Protein AF-A0A4R7UUH7-F1 (afdb_monomer_lite)

Radius of gyration: 29.9 Å; chains: 1; bounding box: 58×95×92 Å

pLDDT: mean 71.91, std 25.38, range [20.73, 97.25]

InterPro domains:
  IPR025447 Protein of unknown function DUF4192 [PF13830] (17-320)

Sequence (497 aa):
MTTSSSHTHIRLRDLSELVAGIPYVIGFPPTNSLVLFTFRRCPELRLSTTIRVDLPRPEHIPLVVTELTAAVVRNDAVAVVAVVVGDDGPEHGLLVDVLRKMLADKDILLSHSSWVSKIAHGEVWWCYDDPLCTGTVPDPQSSALAAARAVAGDTTYTSREAMAANLAADSKEVLERRRKLLSAYRIAWPDGDIDTDLRADLALVGHTLERARSSYDPPILTDLQLVRLARALSRTPVRDECLAVVVSDESEAAERLWTVLVRGLPAPERAEPAFLLAMSAYLRGEGVVAGLALKIVMEANPLHDLAVLLDRALQMGISPDEVRSLLVMSILRNDEAQTDSAEEEDDDPPWDTTPEPDPTTAPAQEAPQDEPVDCCPESGCDDAGSCDATLMFLMPPEPTARSEVPVFSALALVGSSGPGVVAVDDGLGFGPWYPGLVAMADPGRVPVTEPPRIAPGPLGRRDAAALGISGGAPVQRTTMDALAGYLPPPIERREPG

Structure (mmCIF, N/CA/C/O backbone):
data_AF-A0A4R7UUH7-F1
#
_entry.id   AF-A0A4R7UUH7-F1
#
loop_
_atom_site.group_PDB
_atom_site.id
_atom_site.type_symbol
_atom_site.label_atom_id
_atom_site.label_alt_id
_atom_site.label_comp_id
_atom_site.label_asym_id
_atom_site.label_entity_id
_atom_site.label_seq_id
_atom_site.pdbx_PDB_ins_code
_atom_site.Cartn_x
_atom_site.Cartn_y
_atom_site.Cartn_z
_atom_site.occupancy
_atom_site.B_iso_or_equiv
_atom_site.auth_seq_id
_atom_site.auth_comp_id
_atom_site.auth_asym_id
_atom_site.auth_atom_id
_atom_site.pdbx_PDB_model_num
ATOM 1 N N . MET A 1 1 ? 26.316 -20.725 6.576 1.00 27.72 1 MET A N 1
ATOM 2 C CA . MET A 1 1 ? 25.643 -19.930 7.624 1.00 27.72 1 MET A CA 1
ATOM 3 C C . MET A 1 1 ? 24.205 -19.755 7.180 1.00 27.72 1 MET A C 1
ATOM 5 O O . MET A 1 1 ? 23.967 -19.069 6.203 1.00 27.72 1 MET A O 1
ATOM 9 N N . THR A 1 2 ? 23.275 -20.469 7.805 1.00 23.52 2 THR A N 1
ATOM 10 C CA . THR A 1 2 ? 21.831 -20.348 7.567 1.00 23.52 2 THR A CA 1
ATOM 11 C C . THR A 1 2 ? 21.330 -19.096 8.277 1.00 23.52 2 THR A C 1
ATOM 13 O O . THR A 1 2 ? 21.216 -19.088 9.502 1.00 23.52 2 THR A O 1
ATOM 16 N N . THR A 1 3 ? 21.073 -18.017 7.542 1.00 29.19 3 THR A N 1
ATOM 17 C CA . THR A 1 3 ? 20.374 -16.843 8.073 1.00 29.19 3 THR A CA 1
ATOM 18 C C . THR A 1 3 ? 18.900 -17.203 8.227 1.00 29.19 3 THR A C 1
ATOM 20 O O . THR A 1 3 ? 18.110 -17.114 7.293 1.00 29.19 3 THR A O 1
ATOM 23 N N . SER A 1 4 ? 18.544 -17.694 9.414 1.00 28.12 4 SER A N 1
ATOM 24 C CA . SER A 1 4 ? 17.155 -17.720 9.863 1.00 28.12 4 SER A CA 1
ATOM 25 C C . SER A 1 4 ? 16.664 -16.274 9.898 1.00 28.12 4 SER A C 1
ATOM 27 O O . SER A 1 4 ? 17.229 -15.462 10.631 1.00 28.12 4 SER A O 1
ATOM 29 N N . SER A 1 5 ? 15.682 -15.934 9.066 1.00 33.34 5 SER A N 1
ATOM 30 C CA . SER A 1 5 ? 15.052 -14.616 9.040 1.00 33.34 5 SER A CA 1
ATOM 31 C C . SER A 1 5 ? 14.479 -14.327 10.429 1.00 33.34 5 SER A C 1
ATOM 33 O O . SER A 1 5 ? 13.485 -14.929 10.845 1.00 33.34 5 SER A O 1
ATOM 35 N N . SER A 1 6 ? 15.143 -13.461 11.194 1.00 34.56 6 SER A N 1
ATOM 36 C CA . SER A 1 6 ? 14.726 -13.093 12.543 1.00 34.56 6 SER A CA 1
ATOM 37 C C . SER A 1 6 ? 13.441 -12.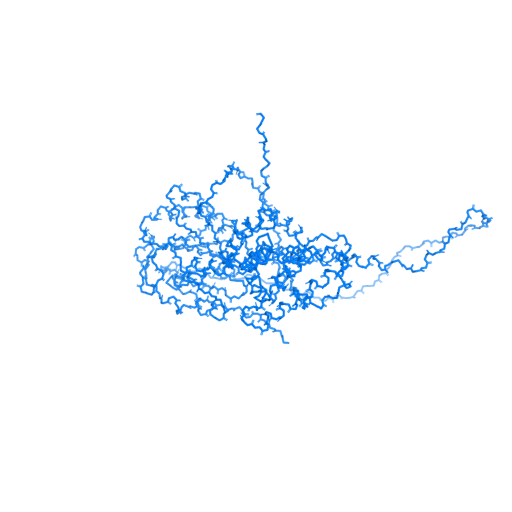275 12.457 1.00 34.56 6 SER A C 1
ATOM 39 O O . SER A 1 6 ? 13.472 -11.092 12.125 1.00 34.56 6 SER A O 1
ATOM 41 N N . HIS A 1 7 ? 12.305 -12.911 12.729 1.00 50.28 7 HIS A N 1
ATOM 42 C CA . HIS A 1 7 ? 11.026 -12.223 12.832 1.00 50.28 7 HIS A CA 1
ATOM 43 C C . HIS A 1 7 ? 11.020 -11.409 14.128 1.00 50.28 7 HIS A C 1
ATOM 45 O O . HIS A 1 7 ? 11.168 -11.970 15.218 1.00 50.28 7 HIS A O 1
ATOM 51 N N . THR A 1 8 ? 10.866 -10.087 14.030 1.00 60.34 8 THR A N 1
ATOM 52 C CA . THR A 1 8 ? 10.740 -9.244 15.220 1.00 60.34 8 THR A CA 1
ATOM 53 C C . THR A 1 8 ? 9.315 -9.368 15.741 1.00 60.34 8 THR A C 1
ATOM 55 O O . THR A 1 8 ? 8.358 -8.965 15.080 1.00 60.34 8 THR A O 1
ATOM 58 N N . HIS A 1 9 ? 9.167 -9.951 16.928 1.00 66.00 9 HIS A N 1
ATOM 59 C CA . HIS A 1 9 ? 7.891 -10.026 17.630 1.00 66.00 9 HIS A CA 1
ATOM 60 C C . HIS A 1 9 ? 7.706 -8.778 18.492 1.00 66.00 9 HIS A C 1
ATOM 62 O O . HIS A 1 9 ? 8.418 -8.581 19.477 1.00 66.00 9 HIS A O 1
ATOM 68 N N . ILE A 1 10 ? 6.727 -7.950 18.142 1.00 72.25 10 ILE A N 1
ATOM 69 C CA . ILE A 1 10 ? 6.340 -6.772 18.914 1.00 72.25 10 ILE A CA 1
ATOM 70 C C . ILE A 1 10 ? 5.110 -7.129 19.730 1.00 72.25 10 ILE A C 1
ATOM 72 O O . ILE A 1 10 ? 4.094 -7.543 19.182 1.00 72.25 10 ILE A O 1
ATOM 76 N N . ARG A 1 11 ? 5.180 -6.958 21.047 1.00 73.25 11 ARG A N 1
ATOM 77 C CA . ARG A 1 11 ? 4.027 -7.151 21.925 1.00 73.25 11 ARG A CA 1
ATOM 78 C C . ARG A 1 11 ? 3.414 -5.797 22.253 1.00 73.25 11 ARG A C 1
ATOM 80 O O . ARG A 1 11 ? 4.068 -4.998 22.916 1.00 73.25 11 ARG A O 1
ATOM 87 N N . LEU A 1 12 ? 2.177 -5.585 21.816 1.00 73.50 12 LEU A N 1
ATOM 88 C CA . LEU A 1 12 ? 1.355 -4.438 22.194 1.00 73.50 12 LEU A CA 1
ATOM 89 C C . LEU A 1 12 ? 0.563 -4.809 23.450 1.00 73.50 12 LEU A C 1
ATOM 91 O O . LEU A 1 12 ? -0.085 -5.862 23.500 1.00 73.50 12 LEU A O 1
ATOM 95 N N . ARG A 1 13 ? 0.695 -3.993 24.494 1.00 75.81 13 ARG A N 1
ATOM 96 C CA . ARG A 1 13 ? 0.202 -4.296 25.845 1.00 75.81 13 ARG A CA 1
ATOM 97 C C . ARG A 1 13 ? -1.212 -3.799 26.090 1.00 75.81 13 ARG A C 1
ATOM 99 O O . ARG A 1 13 ? -1.934 -4.425 26.861 1.00 75.81 13 ARG A O 1
ATOM 106 N N . ASP A 1 14 ? -1.583 -2.697 25.453 1.00 85.44 14 ASP A N 1
ATOM 107 C CA . ASP A 1 14 ? -2.874 -2.047 25.627 1.00 85.44 14 ASP A CA 1
ATOM 108 C C . ASP A 1 14 ? -3.305 -1.276 24.368 1.00 85.44 14 ASP A C 1
ATOM 110 O O . ASP A 1 14 ? -2.578 -1.174 23.372 1.00 85.44 14 ASP A O 1
ATOM 114 N N . LEU A 1 15 ? -4.529 -0.745 24.413 1.00 90.44 15 LEU A N 1
ATOM 115 C CA . LEU A 1 15 ? -5.108 0.030 23.320 1.00 90.44 15 LEU A CA 1
ATOM 116 C C . LEU A 1 15 ? -4.352 1.345 23.077 1.00 90.44 15 LEU A C 1
ATOM 118 O O . LEU A 1 15 ? -4.292 1.802 21.941 1.00 90.44 15 LEU A O 1
ATOM 122 N N . SER A 1 16 ? -3.727 1.926 24.101 1.00 93.88 16 SER A N 1
ATOM 123 C CA . SER A 1 16 ? -2.950 3.159 23.980 1.00 93.88 16 SER A CA 1
ATOM 124 C C . SER A 1 16 ? -1.694 2.950 23.126 1.00 93.88 16 SER A C 1
ATOM 126 O O . SER A 1 16 ? -1.415 3.752 22.233 1.00 93.88 16 SER A O 1
ATOM 128 N N . GLU A 1 17 ? -0.965 1.851 23.348 1.00 91.50 17 GLU A N 1
ATOM 129 C CA . GLU A 1 17 ? 0.170 1.441 22.512 1.00 91.50 17 GLU A CA 1
ATOM 130 C C . GLU A 1 17 ? -0.272 1.118 21.076 1.00 91.50 17 GLU A C 1
ATOM 132 O O . GLU A 1 17 ? 0.416 1.496 20.125 1.00 91.50 17 GLU A O 1
ATOM 137 N N . LEU A 1 18 ? -1.431 0.467 20.90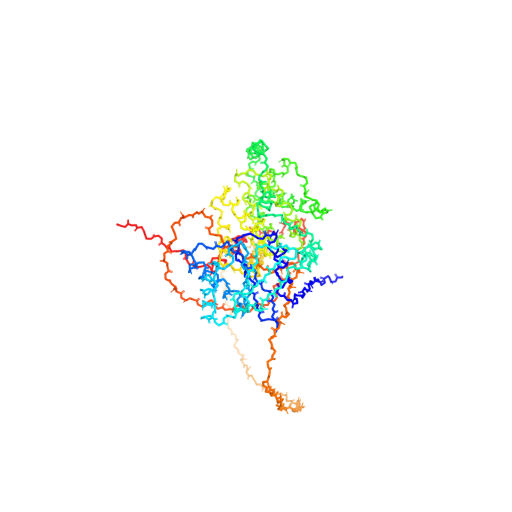3 1.00 91.12 18 LEU A N 1
ATOM 138 C CA . LEU A 1 18 ? -1.988 0.170 19.579 1.00 91.12 18 LEU A CA 1
ATOM 139 C C . LEU A 1 18 ? -2.339 1.455 18.810 1.00 91.12 18 LEU A C 1
ATOM 141 O O . LEU A 1 18 ? -1.950 1.594 17.651 1.00 91.12 18 LEU A O 1
ATOM 145 N N . VAL A 1 19 ? -3.010 2.416 19.457 1.00 94.31 19 VAL A N 1
ATOM 146 C CA . VAL A 1 19 ? -3.364 3.718 18.867 1.00 94.31 19 VAL A CA 1
ATOM 147 C C . VAL A 1 19 ? -2.107 4.513 18.501 1.00 94.31 19 VAL A C 1
ATOM 149 O O . VAL A 1 19 ? -2.001 5.002 17.378 1.00 94.31 19 VAL A O 1
ATOM 152 N N . ALA A 1 20 ? -1.116 4.594 19.396 1.00 94.81 20 ALA A N 1
ATOM 153 C CA . ALA A 1 20 ? 0.159 5.266 19.118 1.00 94.81 20 ALA A CA 1
ATOM 154 C C . ALA A 1 20 ? 0.949 4.610 17.971 1.00 94.81 20 ALA A C 1
ATOM 156 O O . ALA A 1 20 ? 1.721 5.281 17.284 1.00 94.81 20 ALA A O 1
ATOM 157 N N . GLY A 1 21 ? 0.751 3.308 17.753 1.00 91.69 21 GLY A N 1
ATOM 158 C CA . GLY A 1 21 ? 1.383 2.539 16.688 1.00 91.69 21 GLY A CA 1
ATOM 159 C C . GLY A 1 21 ? 0.775 2.734 15.297 1.00 91.69 21 GLY A C 1
ATOM 160 O O . GLY A 1 21 ? 1.465 2.469 14.313 1.00 91.69 21 GLY A O 1
ATOM 161 N N . ILE A 1 22 ? -0.471 3.218 15.184 1.00 92.50 22 ILE A N 1
ATOM 162 C CA . ILE A 1 22 ? -1.195 3.341 13.903 1.00 92.50 22 ILE A CA 1
ATOM 163 C C . ILE A 1 22 ? -0.359 4.013 12.798 1.00 92.50 22 ILE A C 1
ATOM 165 O O . ILE A 1 22 ? -0.280 3.425 11.715 1.00 92.50 22 ILE A O 1
ATOM 169 N N . PRO A 1 23 ? 0.307 5.173 13.016 1.00 91.88 23 PRO A N 1
ATOM 170 C CA . PRO A 1 23 ? 1.065 5.839 11.957 1.00 91.88 23 PRO A CA 1
ATOM 171 C C . PRO A 1 23 ? 2.175 4.964 11.375 1.00 91.88 23 PRO A C 1
ATOM 173 O O . PRO A 1 23 ? 2.479 5.044 10.190 1.00 91.88 23 PRO A O 1
ATOM 176 N N . TYR A 1 24 ? 2.742 4.085 12.198 1.00 88.06 24 TYR A N 1
ATOM 177 C CA . TYR A 1 24 ? 3.822 3.179 11.828 1.00 88.06 24 TYR A CA 1
ATOM 178 C C . TYR A 1 24 ? 3.319 1.858 11.258 1.00 88.06 24 TYR A C 1
ATOM 180 O O . TYR A 1 24 ? 4.099 1.137 10.652 1.00 88.06 24 TYR A O 1
ATOM 188 N N . VAL A 1 25 ? 2.032 1.546 11.378 1.00 84.56 25 VAL A N 1
ATOM 189 C CA . VAL A 1 25 ? 1.430 0.451 10.612 1.00 84.56 25 VAL A CA 1
ATOM 190 C C . VAL A 1 25 ? 1.070 0.949 9.216 1.00 84.56 25 VAL A C 1
ATOM 192 O O . VAL A 1 25 ? 1.502 0.371 8.226 1.00 84.56 25 VAL A O 1
ATOM 195 N N . ILE A 1 26 ? 0.368 2.081 9.113 1.00 84.94 26 ILE A N 1
ATOM 196 C CA . ILE A 1 26 ? -0.145 2.570 7.822 1.00 84.94 26 ILE A CA 1
ATOM 197 C C . ILE A 1 26 ? 0.864 3.405 7.015 1.00 84.94 26 ILE A C 1
ATOM 199 O O . ILE A 1 26 ? 0.705 3.562 5.809 1.00 84.94 26 ILE A O 1
ATOM 203 N N . GLY A 1 27 ? 1.908 3.935 7.660 1.00 85.56 27 GLY A N 1
ATOM 204 C CA . GLY A 1 27 ? 2.980 4.720 7.032 1.00 85.56 27 GLY A CA 1
ATOM 205 C C . GLY A 1 27 ? 2.832 6.237 7.121 1.00 85.56 27 GLY A C 1
ATOM 206 O O . GLY A 1 27 ? 3.707 6.943 6.632 1.00 85.56 27 GLY A O 1
ATOM 207 N N . PHE A 1 28 ? 1.769 6.756 7.731 1.00 87.50 28 PHE A N 1
ATOM 208 C CA . PHE A 1 28 ? 1.551 8.182 8.005 1.00 87.50 28 PHE A CA 1
ATOM 209 C C . PHE A 1 28 ? 0.490 8.337 9.106 1.00 87.50 28 PHE A C 1
ATOM 211 O O . PHE A 1 28 ? -0.284 7.410 9.329 1.00 87.50 28 PHE A O 1
ATOM 218 N N . PRO A 1 29 ? 0.401 9.469 9.819 1.00 90.69 29 PRO A N 1
ATOM 219 C CA . PRO A 1 29 ? -0.686 9.688 10.772 1.00 90.69 29 PRO A CA 1
ATOM 220 C C . PRO A 1 29 ? -2.023 9.878 10.026 1.00 90.69 29 PRO A C 1
ATOM 222 O O . PRO A 1 29 ? -2.125 10.793 9.206 1.00 90.69 29 PRO A O 1
ATOM 225 N N . PRO A 1 30 ? -3.053 9.044 10.273 1.00 91.31 30 PRO A N 1
ATOM 226 C CA . PRO A 1 30 ? -4.335 9.180 9.594 1.00 91.31 30 PRO A CA 1
ATOM 227 C C . PRO A 1 30 ? -5.128 10.372 10.134 1.00 91.31 30 PRO A C 1
ATOM 229 O O . PRO A 1 30 ? -5.038 10.719 11.312 1.00 91.31 30 PRO A O 1
ATOM 232 N N . THR A 1 31 ? -5.964 10.947 9.276 1.00 90.62 31 THR A N 1
ATOM 233 C CA . THR A 1 31 ? -6.959 11.970 9.617 1.00 90.62 31 THR A CA 1
ATOM 234 C C . THR A 1 31 ? -8.312 11.548 9.054 1.00 90.62 31 THR A C 1
ATOM 236 O O . THR A 1 31 ? -8.359 10.892 8.012 1.00 90.62 31 THR A O 1
ATOM 239 N N . ASN A 1 32 ? -9.404 11.861 9.758 1.00 92.44 32 ASN A N 1
ATOM 240 C CA . ASN A 1 32 ? -10.781 11.522 9.367 1.00 92.44 32 ASN A CA 1
ATOM 241 C C . ASN A 1 32 ? -10.924 10.084 8.842 1.00 92.44 32 ASN A C 1
ATOM 243 O O . ASN A 1 32 ? -11.406 9.852 7.736 1.00 92.44 32 ASN A O 1
ATOM 247 N N . SER A 1 33 ? -10.428 9.117 9.615 1.00 93.81 33 SER A N 1
ATOM 248 C CA . SER A 1 33 ? -10.295 7.719 9.197 1.00 93.81 33 SER A CA 1
ATOM 249 C C . SER A 1 33 ? -10.904 6.749 10.206 1.00 93.81 33 SER A C 1
ATOM 251 O O . SER A 1 33 ? -10.813 6.962 11.413 1.00 93.81 33 SER A O 1
ATOM 253 N N . LEU A 1 34 ? -11.439 5.637 9.708 1.00 95.00 34 LEU A N 1
ATOM 254 C CA . LEU A 1 34 ? -11.678 4.426 10.488 1.00 95.00 34 LEU A CA 1
ATOM 255 C C . LEU A 1 34 ? -10.523 3.450 10.234 1.00 95.00 34 LEU A C 1
ATOM 257 O O . LEU A 1 34 ? -10.227 3.107 9.088 1.00 95.00 34 LEU A O 1
ATOM 261 N N . VAL A 1 35 ? -9.879 2.993 11.307 1.00 94.56 35 VAL A N 1
ATOM 262 C CA . VAL A 1 35 ? -8.807 1.993 11.270 1.00 94.56 35 VAL A CA 1
ATOM 263 C C . VAL A 1 35 ? -9.275 0.733 11.991 1.00 94.56 35 VAL A C 1
ATOM 265 O O . VAL A 1 35 ? -9.622 0.783 13.168 1.00 94.56 35 VAL A O 1
ATOM 268 N N . LEU A 1 36 ? -9.276 -0.402 11.297 1.00 94.25 36 LEU A N 1
ATOM 269 C CA . LEU A 1 36 ? -9.592 -1.713 11.852 1.00 94.25 36 LEU A CA 1
ATOM 270 C C . LEU A 1 36 ? -8.318 -2.535 11.986 1.00 94.25 36 LEU A C 1
ATOM 272 O O . LEU A 1 36 ? -7.633 -2.794 11.003 1.00 94.25 36 LEU A O 1
ATOM 276 N N . PHE A 1 37 ? -8.031 -3.010 13.186 1.00 91.94 37 PHE A N 1
ATOM 277 C CA . PHE A 1 37 ? -7.046 -4.053 13.422 1.00 91.94 37 PHE A CA 1
ATOM 278 C C . PHE A 1 37 ? -7.768 -5.388 13.485 1.00 91.94 37 PHE A C 1
ATOM 280 O O . PHE A 1 37 ? -8.597 -5.601 14.368 1.00 91.94 37 PHE A O 1
ATOM 287 N N . THR A 1 38 ? -7.469 -6.277 12.546 1.00 90.38 38 THR A N 1
ATOM 288 C CA . THR A 1 38 ? -8.044 -7.623 12.516 1.00 90.38 38 THR A CA 1
ATOM 289 C C . THR A 1 38 ? -7.086 -8.619 13.139 1.00 90.38 38 THR A C 1
ATOM 291 O O . THR A 1 38 ? -5.866 -8.527 12.974 1.00 90.38 38 THR A O 1
ATOM 294 N N . PHE A 1 39 ? -7.638 -9.595 13.844 1.00 88.94 39 PHE A N 1
ATOM 295 C CA . PHE A 1 39 ? -6.856 -10.595 14.543 1.00 88.94 39 PHE A CA 1
ATOM 296 C C . PHE A 1 39 ? -7.260 -11.994 14.115 1.00 88.94 39 PHE A C 1
ATOM 298 O O . PHE A 1 39 ? -8.442 -12.336 14.130 1.00 88.94 39 PHE A O 1
ATOM 305 N N . ARG A 1 40 ? -6.264 -12.816 13.788 1.00 86.94 40 ARG A N 1
ATOM 306 C CA . ARG A 1 40 ? -6.428 -14.241 13.486 1.00 86.94 40 ARG A CA 1
ATOM 307 C C . ARG A 1 40 ? -5.986 -15.085 14.677 1.00 86.94 40 ARG A C 1
ATOM 309 O O . ARG A 1 40 ? -5.119 -14.680 15.456 1.00 86.94 40 ARG A O 1
ATOM 316 N N . ARG A 1 41 ? -6.565 -16.279 14.813 1.00 81.00 41 ARG A N 1
ATOM 317 C CA . ARG A 1 41 ? -6.170 -17.254 15.838 1.00 81.00 41 ARG A CA 1
ATOM 318 C C . ARG A 1 41 ? -5.163 -18.247 15.254 1.00 81.00 41 ARG A C 1
ATOM 320 O O . ARG A 1 41 ? -5.567 -19.175 14.569 1.00 81.00 41 ARG A O 1
ATOM 327 N N . CYS A 1 42 ? -3.879 -18.070 15.577 1.00 63.31 42 CYS A N 1
ATOM 328 C CA . CYS A 1 42 ? -2.789 -18.974 15.191 1.00 63.31 42 CYS A CA 1
ATOM 329 C C . CYS A 1 42 ? -1.633 -18.942 16.211 1.00 63.31 42 CYS A C 1
ATOM 331 O O . CYS A 1 42 ? -0.878 -17.966 16.263 1.00 63.31 42 CYS A O 1
ATOM 333 N N . PRO A 1 43 ? -1.334 -20.053 16.907 1.00 71.00 43 PRO A N 1
ATOM 334 C CA . PRO A 1 43 ? -2.030 -20.567 18.108 1.00 71.00 43 PRO A CA 1
ATOM 335 C C . PRO A 1 43 ? -2.421 -19.514 19.171 1.00 71.00 43 PRO A C 1
ATOM 337 O O . PRO A 1 43 ? -3.297 -19.771 19.994 1.00 71.00 43 PRO A O 1
ATOM 340 N N . GLU A 1 44 ? -1.819 -18.326 19.137 1.00 74.19 44 GLU A N 1
ATOM 341 C CA . GLU A 1 44 ? -2.224 -17.152 19.920 1.00 74.19 44 GLU A CA 1
ATOM 342 C C . GLU A 1 44 ? -2.978 -16.153 19.025 1.00 74.19 44 GLU A C 1
ATOM 344 O O . GLU A 1 44 ? -3.054 -16.322 17.804 1.00 74.19 44 GLU A O 1
ATOM 349 N N . LEU A 1 45 ? -3.567 -15.115 19.623 1.00 76.25 45 LEU A N 1
ATOM 350 C CA . LEU A 1 45 ? -4.204 -14.039 18.868 1.00 76.25 45 LEU A CA 1
ATOM 351 C C . LEU A 1 45 ? -3.117 -13.150 18.243 1.00 76.25 45 LEU A C 1
ATOM 353 O O . LEU A 1 45 ? -2.345 -12.508 18.959 1.00 76.25 45 LEU A O 1
ATOM 357 N N . ARG A 1 46 ? -3.040 -13.123 16.912 1.00 81.69 46 ARG A N 1
ATOM 358 C CA . ARG A 1 46 ? -2.036 -12.346 16.171 1.00 81.69 46 ARG A CA 1
ATOM 359 C C . ARG A 1 46 ? -2.696 -11.270 15.338 1.00 81.69 46 ARG A C 1
ATOM 361 O O . ARG A 1 46 ? -3.746 -11.513 14.741 1.00 81.69 46 ARG A O 1
ATOM 368 N N . LEU A 1 47 ? -2.062 -10.100 15.287 1.00 81.31 47 LEU A N 1
ATOM 369 C CA . LEU A 1 47 ? -2.474 -9.056 14.359 1.00 81.31 47 LEU A CA 1
ATOM 370 C C . LEU A 1 47 ? -2.276 -9.571 12.931 1.00 81.31 47 LEU A C 1
ATOM 372 O O . LEU A 1 47 ? -1.186 -10.018 12.580 1.00 81.31 47 LEU A O 1
ATOM 376 N N . SER A 1 48 ? -3.343 -9.537 12.143 1.00 80.44 48 SER A N 1
ATOM 377 C CA . SER A 1 48 ? -3.369 -10.059 10.783 1.00 80.44 48 SER A CA 1
ATOM 378 C C . SER A 1 48 ? -3.255 -8.945 9.754 1.00 80.44 48 SER A C 1
ATOM 380 O O . SER A 1 48 ? -2.265 -8.840 9.041 1.00 80.44 48 SER A O 1
ATOM 382 N N . THR A 1 49 ? -4.304 -8.132 9.677 1.00 80.31 49 THR A N 1
ATOM 383 C CA . THR A 1 49 ? -4.526 -7.169 8.600 1.00 80.31 49 THR A CA 1
ATOM 384 C C . THR A 1 49 ? -5.036 -5.889 9.244 1.00 80.31 49 THR A C 1
ATOM 386 O O . THR A 1 49 ? -5.914 -5.935 10.115 1.00 80.31 49 THR A O 1
ATOM 389 N N . THR A 1 50 ? -4.491 -4.752 8.839 1.00 86.69 50 THR A N 1
ATOM 390 C CA . THR A 1 50 ? -4.978 -3.438 9.247 1.00 86.69 50 THR A CA 1
ATOM 391 C C . THR A 1 50 ? -5.761 -2.837 8.092 1.00 86.69 50 THR A C 1
ATOM 393 O O . THR A 1 50 ? -5.235 -2.640 7.010 1.00 86.69 50 THR A O 1
ATOM 396 N N . ILE A 1 51 ? -7.034 -2.537 8.282 1.00 87.50 51 ILE A N 1
ATOM 397 C CA . ILE A 1 51 ? -7.847 -1.917 7.236 1.00 87.50 51 ILE A CA 1
ATOM 398 C C . ILE A 1 51 ? -7.983 -0.446 7.584 1.00 87.50 51 ILE A C 1
ATOM 400 O O . ILE A 1 51 ? -8.354 -0.117 8.708 1.00 87.50 51 ILE A O 1
ATOM 404 N N . ARG A 1 52 ? -7.677 0.445 6.643 1.00 89.88 52 ARG A N 1
ATOM 405 C CA . ARG A 1 52 ? -7.905 1.881 6.812 1.00 89.88 52 ARG A CA 1
ATOM 406 C C . ARG A 1 52 ? -8.850 2.361 5.731 1.00 89.88 52 ARG A C 1
ATOM 408 O O . ARG A 1 52 ? -8.574 2.180 4.547 1.00 89.88 52 ARG A O 1
ATOM 415 N N . VAL A 1 53 ? -9.899 3.055 6.149 1.00 89.38 53 VAL A N 1
ATOM 416 C CA . VAL A 1 53 ? -10.823 3.754 5.252 1.00 89.38 53 VAL A CA 1
ATOM 417 C C . VAL A 1 53 ? -11.026 5.184 5.722 1.00 89.38 53 VAL A C 1
ATOM 419 O O . VAL A 1 53 ? -10.864 5.489 6.906 1.00 89.38 53 VAL A O 1
ATOM 422 N N . ASP A 1 54 ? -11.347 6.070 4.787 1.00 90.19 54 ASP A N 1
ATOM 423 C CA . ASP A 1 54 ? -11.862 7.395 5.127 1.00 90.19 54 ASP A CA 1
ATOM 424 C C . ASP A 1 54 ? -13.213 7.256 5.840 1.00 90.19 54 ASP A C 1
ATOM 426 O O . ASP A 1 54 ? -13.959 6.304 5.601 1.00 90.19 54 ASP A O 1
ATOM 430 N N . LEU A 1 55 ? -13.526 8.178 6.753 1.00 91.69 55 LEU A N 1
ATOM 431 C CA . LEU A 1 55 ? -14.808 8.142 7.452 1.00 91.69 55 LEU A CA 1
ATOM 432 C C . LEU A 1 55 ? -15.946 8.383 6.450 1.00 91.69 55 LEU A C 1
ATOM 434 O O . LEU A 1 55 ? -15.982 9.440 5.810 1.00 91.69 55 LEU A O 1
ATOM 438 N N . PRO A 1 56 ? -16.878 7.424 6.299 1.00 90.62 56 PRO A N 1
ATOM 439 C CA . PRO A 1 56 ? -17.944 7.551 5.327 1.00 90.62 56 PRO A CA 1
ATOM 440 C C . PRO A 1 56 ? -18.962 8.588 5.778 1.00 90.62 56 PRO A C 1
ATOM 442 O O . PRO A 1 56 ? -19.229 8.774 6.970 1.00 90.62 56 PRO A O 1
ATOM 445 N N . ARG A 1 57 ? -19.612 9.214 4.798 1.00 88.94 57 ARG A N 1
ATOM 446 C CA . ARG A 1 57 ? -20.824 9.984 5.070 1.00 88.94 57 ARG A CA 1
ATOM 447 C C . ARG A 1 57 ? -21.938 9.050 5.557 1.00 88.94 57 ARG A C 1
ATOM 449 O O . ARG A 1 57 ? -21.951 7.884 5.149 1.00 88.94 57 ARG A O 1
ATOM 456 N N . PRO A 1 58 ? -22.896 9.536 6.369 1.00 88.88 58 PRO A N 1
ATOM 457 C CA . PRO A 1 58 ? -23.963 8.703 6.922 1.00 88.88 58 PRO A CA 1
ATOM 458 C C . PRO A 1 58 ? -24.708 7.851 5.885 1.00 88.88 58 PRO A C 1
ATOM 460 O O . PRO A 1 58 ? -25.027 6.694 6.150 1.00 88.88 58 PRO A O 1
ATOM 463 N N . GLU A 1 59 ? -24.931 8.389 4.684 1.00 89.94 59 GLU A N 1
ATOM 464 C CA . GLU A 1 59 ? -25.586 7.701 3.569 1.00 89.94 59 GLU A CA 1
ATOM 465 C C . GLU A 1 59 ? -24.814 6.487 3.020 1.00 89.94 59 GLU A C 1
ATOM 467 O O . GLU A 1 59 ? -25.428 5.583 2.456 1.00 89.94 59 GLU A O 1
ATOM 472 N N . HIS A 1 60 ? -23.490 6.440 3.191 1.00 92.00 60 HIS A N 1
ATOM 473 C CA . HIS A 1 60 ? -22.629 5.374 2.668 1.00 92.00 60 HIS A CA 1
ATOM 474 C C . HIS A 1 60 ? -22.238 4.338 3.729 1.00 92.00 60 HIS A C 1
ATOM 476 O O . HIS A 1 60 ? -21.697 3.291 3.375 1.00 92.00 60 HIS A O 1
ATOM 482 N N . ILE A 1 61 ? -22.556 4.575 5.011 1.00 93.19 61 ILE A N 1
ATOM 483 C CA . ILE A 1 61 ? -22.214 3.669 6.121 1.00 93.19 61 ILE A CA 1
ATOM 484 C C . ILE A 1 61 ? -22.584 2.205 5.818 1.00 93.19 61 ILE A C 1
ATOM 486 O O . ILE A 1 61 ? -21.707 1.353 5.954 1.00 93.19 61 ILE A O 1
ATOM 490 N N . PRO A 1 62 ? -23.816 1.859 5.383 1.00 91.81 62 PRO A N 1
ATOM 491 C CA . PRO A 1 62 ? -24.173 0.455 5.172 1.00 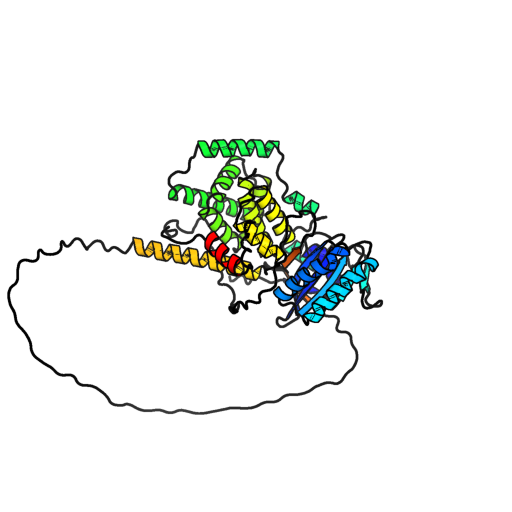91.81 62 PRO A CA 1
ATOM 492 C C . PRO A 1 62 ? -23.323 -0.229 4.097 1.00 91.81 62 PRO A C 1
ATOM 494 O O . PRO A 1 62 ? -22.959 -1.393 4.253 1.00 91.81 62 PRO A O 1
ATOM 497 N N . LEU A 1 63 ? -22.993 0.492 3.021 1.00 89.00 63 LEU A N 1
ATOM 498 C CA . LEU A 1 63 ? -22.180 -0.032 1.927 1.00 89.00 63 LEU A CA 1
ATOM 499 C C . LEU A 1 63 ? -20.746 -0.280 2.399 1.00 89.00 63 LEU A C 1
ATOM 501 O O . LEU A 1 63 ? -20.251 -1.398 2.295 1.00 89.00 63 LEU A O 1
ATOM 505 N N . VAL A 1 64 ? -20.119 0.733 2.999 1.00 88.94 64 VAL A N 1
ATOM 506 C CA . VAL A 1 64 ? -18.734 0.644 3.481 1.00 88.94 64 VAL A CA 1
ATOM 507 C C . VAL A 1 64 ? -18.588 -0.439 4.539 1.00 88.94 64 VAL A C 1
ATOM 509 O O . VAL A 1 64 ? -17.676 -1.254 4.463 1.00 88.94 64 VAL A O 1
ATOM 512 N N . VAL A 1 65 ? -19.508 -0.515 5.503 1.00 93.88 65 VAL A N 1
ATOM 513 C CA . VAL A 1 65 ? -19.457 -1.560 6.532 1.00 93.88 65 VAL A CA 1
ATOM 514 C C . VAL A 1 65 ? -19.646 -2.956 5.930 1.00 93.88 65 VAL A C 1
ATOM 516 O O . VAL A 1 65 ? -19.019 -3.906 6.405 1.00 93.88 65 VAL A O 1
ATOM 519 N N . THR A 1 66 ? -20.452 -3.099 4.874 1.00 91.94 66 THR A N 1
ATOM 520 C CA . THR A 1 66 ? -20.594 -4.377 4.158 1.00 91.94 66 THR A CA 1
ATOM 521 C C . THR A 1 66 ? -19.265 -4.823 3.558 1.00 91.94 66 THR A C 1
ATOM 523 O O . THR A 1 66 ? -18.845 -5.957 3.799 1.00 91.94 66 THR A O 1
ATOM 526 N N . GLU A 1 67 ? -18.570 -3.926 2.860 1.00 86.94 67 GLU A N 1
ATOM 527 C CA . GLU A 1 67 ? -17.262 -4.215 2.262 1.00 86.94 67 GLU A CA 1
ATOM 528 C C . GLU A 1 67 ? -16.192 -4.497 3.324 1.00 86.94 67 GLU A C 1
ATOM 530 O O . GLU A 1 67 ? -15.456 -5.482 3.228 1.00 86.94 67 GLU A O 1
ATOM 535 N N . LEU A 1 68 ? -16.159 -3.701 4.398 1.00 90.56 68 LEU A N 1
ATOM 536 C CA . LEU A 1 68 ? -15.266 -3.931 5.534 1.00 90.56 68 LEU A CA 1
ATOM 537 C C . LEU A 1 68 ? -15.507 -5.305 6.161 1.00 90.56 68 LEU A C 1
ATOM 539 O O . LEU A 1 68 ? -14.560 -6.049 6.397 1.00 90.56 68 LEU A O 1
ATOM 543 N N . THR A 1 69 ? -16.766 -5.674 6.394 1.00 92.38 69 THR A N 1
ATOM 544 C CA . THR A 1 69 ? -17.117 -6.978 6.972 1.00 92.38 69 THR A CA 1
ATOM 545 C C . THR A 1 69 ? -16.689 -8.117 6.047 1.00 92.38 69 THR A C 1
ATOM 547 O O . THR A 1 69 ? -16.124 -9.103 6.516 1.00 92.38 69 THR A O 1
ATOM 550 N N . ALA A 1 70 ? -16.893 -7.981 4.733 1.00 88.69 70 ALA A N 1
ATOM 551 C CA . ALA A 1 70 ? -16.442 -8.969 3.756 1.00 88.69 70 ALA A CA 1
ATOM 552 C C . ALA A 1 70 ? -14.910 -9.122 3.750 1.00 88.69 70 ALA A C 1
ATOM 554 O O . ALA A 1 70 ? -14.407 -10.246 3.723 1.00 88.69 70 ALA A O 1
ATOM 555 N N . ALA A 1 71 ? -14.166 -8.014 3.832 1.00 84.25 71 ALA A N 1
ATOM 556 C CA . ALA A 1 71 ? -12.708 -8.030 3.938 1.00 84.25 71 ALA A CA 1
ATOM 557 C C . ALA A 1 71 ? -12.230 -8.700 5.238 1.00 84.25 71 ALA A C 1
ATOM 559 O O . ALA A 1 71 ? -11.319 -9.527 5.203 1.00 84.25 71 ALA A O 1
ATOM 560 N N . VAL A 1 72 ? -12.869 -8.401 6.372 1.00 89.50 72 VAL A N 1
ATOM 561 C CA . VAL A 1 72 ? -12.562 -9.016 7.674 1.00 89.50 72 VAL A CA 1
ATOM 562 C C . VAL A 1 72 ? -12.806 -10.532 7.636 1.00 89.50 72 VAL A C 1
ATOM 564 O O . VAL A 1 72 ? -11.938 -11.293 8.063 1.00 89.50 72 VAL A O 1
ATOM 567 N N . VAL A 1 73 ? -13.940 -10.977 7.080 1.00 89.75 73 VAL A N 1
ATOM 568 C CA . VAL A 1 73 ? -14.272 -12.407 6.925 1.00 89.75 73 VAL A CA 1
ATOM 569 C C . VAL A 1 73 ? -13.263 -13.119 6.023 1.00 89.75 73 VAL A C 1
ATOM 571 O O . VAL A 1 73 ? -12.778 -14.185 6.388 1.00 89.75 73 VAL A O 1
ATOM 574 N N . ARG A 1 74 ? -12.899 -12.530 4.875 1.00 84.12 74 ARG A N 1
ATOM 575 C CA . ARG A 1 74 ? -11.886 -13.102 3.964 1.00 84.12 74 ARG A CA 1
ATOM 576 C C . ARG A 1 74 ? -10.524 -13.288 4.622 1.00 84.12 74 ARG A C 1
ATOM 578 O O . ARG A 1 74 ? -9.793 -14.197 4.260 1.00 84.12 74 ARG A O 1
ATOM 585 N N . ASN A 1 75 ? -10.185 -12.426 5.575 1.00 80.88 75 ASN A N 1
ATOM 586 C CA . ASN A 1 75 ? -8.927 -12.497 6.306 1.00 80.88 75 ASN A CA 1
ATOM 587 C C . ASN A 1 75 ? -9.006 -13.429 7.535 1.00 80.88 75 ASN A C 1
ATOM 589 O O . ASN A 1 75 ? -8.141 -13.334 8.402 1.00 80.88 75 ASN A O 1
ATOM 593 N N . ASP A 1 76 ? -10.019 -14.305 7.630 1.00 86.56 76 ASP A N 1
ATOM 594 C CA . ASP A 1 76 ? -10.247 -15.270 8.723 1.00 86.56 76 ASP A CA 1
ATOM 595 C C . ASP A 1 76 ? -10.170 -14.640 10.128 1.00 86.56 76 ASP A C 1
ATOM 597 O O . ASP A 1 76 ? -9.725 -15.258 11.106 1.00 86.56 76 ASP A O 1
ATOM 601 N N . ALA A 1 77 ? -10.552 -13.368 10.240 1.00 89.94 77 ALA A N 1
ATOM 602 C CA . ALA A 1 77 ? -10.429 -12.640 11.487 1.00 89.94 77 ALA A CA 1
ATOM 603 C C . ALA A 1 77 ? -11.459 -13.137 12.506 1.00 89.94 77 ALA A C 1
ATOM 605 O O . ALA A 1 77 ? -12.649 -13.224 12.223 1.00 89.94 77 ALA A O 1
ATOM 606 N N . VAL A 1 78 ? -10.999 -13.409 13.724 1.00 92.25 78 VAL A N 1
ATOM 607 C CA . VAL A 1 78 ? -11.845 -13.821 14.856 1.00 92.25 78 VAL A CA 1
ATOM 608 C C . VAL A 1 78 ? -12.186 -12.652 15.777 1.00 92.25 78 VAL A C 1
ATOM 610 O O . VAL A 1 78 ? -13.145 -12.715 16.545 1.00 92.25 78 VAL A O 1
ATOM 613 N N . ALA A 1 79 ? -11.391 -11.582 15.718 1.00 92.62 79 ALA A N 1
ATOM 614 C CA . ALA A 1 79 ? -11.615 -10.365 16.480 1.00 92.62 79 ALA A CA 1
ATOM 615 C C . ALA A 1 79 ? -11.166 -9.127 15.698 1.00 92.62 79 ALA A C 1
ATOM 617 O O . ALA A 1 79 ? -10.262 -9.191 14.861 1.00 92.62 79 ALA A O 1
ATOM 618 N N . VAL A 1 80 ? -11.789 -7.995 16.010 1.00 94.88 80 VAL A N 1
ATOM 619 C CA . VAL A 1 80 ? -11.515 -6.681 15.436 1.00 94.88 80 VAL A CA 1
ATOM 620 C C . VAL A 1 80 ? -11.392 -5.650 16.555 1.00 94.88 80 VAL A C 1
ATOM 622 O O . VAL A 1 80 ? -12.168 -5.657 17.511 1.00 94.88 80 VAL A O 1
ATOM 625 N N . VAL A 1 81 ? -10.431 -4.740 16.420 1.00 95.00 81 VAL A N 1
ATOM 626 C CA . VAL A 1 81 ? -10.376 -3.479 17.170 1.00 95.00 81 VAL A CA 1
ATOM 627 C C . VAL A 1 81 ? -10.560 -2.336 16.180 1.00 95.00 81 VAL A C 1
ATOM 629 O O . VAL A 1 81 ? -9.805 -2.236 15.217 1.00 95.00 81 VAL A O 1
ATOM 632 N N . ALA A 1 82 ? -11.558 -1.488 16.408 1.00 96.44 82 ALA A N 1
ATOM 633 C CA . ALA A 1 82 ? -11.857 -0.325 15.585 1.00 96.44 82 ALA A CA 1
ATOM 634 C C . ALA A 1 82 ? -11.389 0.961 16.276 1.00 96.44 82 ALA A C 1
ATOM 636 O O . ALA A 1 82 ? -11.694 1.179 17.448 1.00 96.44 82 ALA A O 1
AT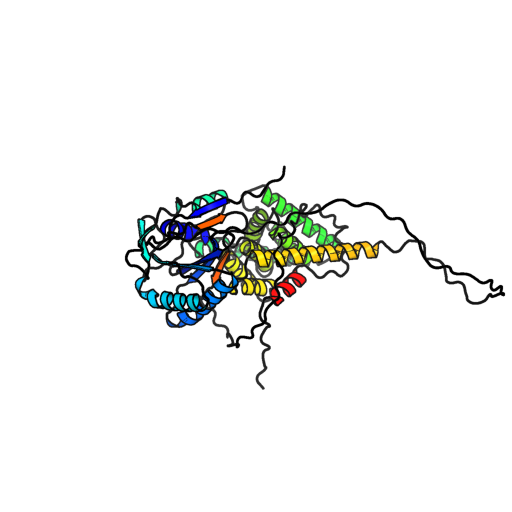OM 637 N N . VAL A 1 83 ? -10.689 1.822 15.540 1.00 96.62 83 VAL A N 1
ATOM 638 C CA . VAL A 1 83 ? -10.243 3.142 15.995 1.00 96.62 83 VAL A CA 1
ATOM 639 C C . VAL A 1 83 ? -10.726 4.195 15.002 1.00 96.62 83 VAL A C 1
ATOM 641 O O . VAL A 1 83 ? -10.316 4.200 13.841 1.00 96.62 83 VAL A O 1
ATOM 644 N N . VAL A 1 84 ? -11.597 5.089 15.458 1.00 96.69 84 VAL A N 1
ATOM 645 C CA . VAL A 1 84 ? -12.039 6.281 14.728 1.00 96.69 84 VAL A CA 1
ATOM 646 C C . VAL A 1 84 ? -11.068 7.418 15.038 1.00 96.69 84 VAL A C 1
ATOM 648 O O . VAL A 1 84 ? -10.839 7.738 16.203 1.00 96.69 84 VAL A O 1
ATOM 651 N N . VAL A 1 85 ? -10.498 8.029 14.002 1.00 95.44 85 VAL A N 1
ATOM 652 C CA . VAL A 1 85 ? -9.551 9.146 14.113 1.00 95.44 85 VAL A CA 1
ATOM 653 C C . VAL A 1 85 ? -10.130 10.370 13.412 1.00 95.44 85 VAL A C 1
ATOM 655 O O . VAL A 1 85 ? -10.303 10.339 12.195 1.00 95.44 85 VAL A O 1
ATOM 658 N N . GLY A 1 86 ? -10.410 11.444 14.148 1.00 93.31 86 GLY A N 1
ATOM 659 C CA . GLY A 1 86 ? -10.969 12.688 13.599 1.00 93.31 86 GLY A CA 1
ATOM 660 C C . GLY A 1 86 ? -11.650 13.548 14.661 1.00 93.31 86 GLY A C 1
ATOM 661 O O . GLY A 1 86 ? -11.842 13.097 15.784 1.00 93.31 86 GLY A O 1
ATOM 662 N N . ASP A 1 87 ? -12.032 14.777 14.320 1.00 87.31 87 ASP A N 1
ATOM 663 C CA . ASP A 1 87 ? -12.540 15.748 15.304 1.00 87.31 87 ASP A CA 1
ATOM 664 C C . ASP A 1 87 ? -13.950 15.403 15.846 1.00 87.31 87 ASP A C 1
ATOM 666 O O . ASP A 1 87 ? -14.252 15.690 17.006 1.00 87.31 87 ASP A O 1
ATOM 670 N N . ASP A 1 88 ? -14.781 14.703 15.064 1.00 82.69 88 ASP A N 1
ATOM 671 C CA . ASP A 1 88 ? -16.223 14.523 15.320 1.00 82.69 88 ASP A CA 1
ATOM 672 C C . ASP A 1 88 ? -16.586 13.170 15.966 1.00 82.69 88 ASP A C 1
ATOM 674 O O . ASP A 1 88 ? -17.520 12.473 15.569 1.00 82.69 88 ASP A O 1
ATOM 678 N N . GLY A 1 89 ? -15.849 12.763 17.001 1.00 76.94 89 GLY A N 1
ATOM 679 C CA . GLY A 1 89 ? -15.965 11.420 17.587 1.00 76.94 89 GLY A CA 1
ATOM 680 C C . GLY A 1 89 ? -17.367 10.925 17.919 1.00 76.94 89 GLY A C 1
ATOM 681 O O . GLY A 1 89 ? -17.753 9.859 17.427 1.00 76.94 89 GLY A O 1
ATOM 682 N N . PRO A 1 90 ? -18.154 11.659 18.722 1.00 76.62 90 PRO A N 1
ATOM 683 C CA . PRO A 1 90 ? -19.510 11.250 19.079 1.00 76.62 90 PRO A CA 1
ATOM 684 C C . PRO A 1 90 ? -20.441 11.045 17.874 1.00 76.62 90 PRO A C 1
ATOM 686 O O . PRO A 1 90 ? -21.368 10.240 17.957 1.00 76.62 90 PRO A O 1
ATOM 689 N N . GLU A 1 91 ? -20.199 11.726 16.751 1.00 84.56 91 GLU A N 1
ATOM 690 C CA . GLU A 1 91 ? -21.065 11.664 15.566 1.00 84.56 91 GLU A CA 1
ATOM 691 C C . GLU A 1 91 ? -20.935 10.337 14.800 1.00 84.56 91 GLU A C 1
ATOM 693 O O . GLU A 1 91 ? -21.837 9.949 14.056 1.00 84.56 91 GLU A O 1
ATOM 698 N N . HIS A 1 92 ? -19.865 9.574 15.041 1.00 89.25 92 HIS A N 1
ATOM 699 C CA . HIS A 1 92 ? -19.614 8.288 14.382 1.00 89.25 92 HIS A CA 1
ATOM 700 C C . HIS A 1 92 ? -20.211 7.071 15.114 1.00 89.25 92 HIS A C 1
ATOM 702 O O . HIS A 1 92 ? -19.943 5.934 14.725 1.00 89.25 92 HIS A O 1
ATOM 708 N N . GLY A 1 93 ? -21.062 7.272 16.129 1.00 90.94 93 GLY A N 1
ATOM 709 C CA . GLY A 1 93 ? -21.723 6.172 16.850 1.00 90.94 93 GLY A CA 1
ATOM 710 C C . GLY A 1 93 ? -22.525 5.234 15.935 1.00 90.94 93 GLY A C 1
ATOM 711 O O . GLY A 1 93 ? -22.391 4.018 16.032 1.00 90.94 93 GLY A O 1
ATOM 712 N N . LEU A 1 94 ? -23.259 5.784 14.957 1.00 92.62 94 LEU A N 1
ATOM 713 C CA . LEU A 1 94 ? -24.018 4.984 13.983 1.00 92.62 94 LEU A CA 1
ATOM 714 C C . LEU A 1 94 ? -23.115 4.049 13.162 1.00 92.62 94 LEU A C 1
ATOM 716 O O . LEU A 1 94 ? -23.478 2.901 12.915 1.00 92.62 94 LEU A O 1
ATOM 720 N N . LEU A 1 95 ? -21.941 4.528 12.740 1.00 94.75 95 LEU A N 1
ATOM 721 C CA . LEU A 1 95 ? -20.966 3.723 12.001 1.00 94.75 95 LEU A CA 1
ATOM 722 C C . LEU A 1 95 ? -20.497 2.533 12.845 1.00 94.75 95 LEU A C 1
ATOM 724 O O . LEU A 1 95 ? -20.475 1.402 12.360 1.00 94.75 95 LEU A O 1
ATOM 728 N N . VAL A 1 96 ? -20.167 2.787 14.112 1.00 95.38 96 VAL A N 1
ATOM 729 C CA . VAL A 1 96 ? -19.724 1.759 15.061 1.00 95.38 96 VAL A CA 1
ATOM 730 C C . VAL A 1 96 ? -20.831 0.740 15.340 1.00 95.38 96 VAL A C 1
ATOM 732 O O . VAL A 1 96 ? -20.556 -0.459 15.351 1.00 95.38 96 VAL A O 1
ATOM 735 N N . ASP A 1 97 ? -22.078 1.181 15.500 1.00 95.38 97 ASP A N 1
ATOM 736 C CA . ASP A 1 97 ? -23.222 0.297 15.749 1.00 95.38 97 ASP A CA 1
ATOM 737 C C . ASP A 1 97 ? -23.511 -0.628 14.562 1.00 95.38 97 ASP A C 1
ATOM 739 O O . ASP A 1 97 ? -23.728 -1.832 14.738 1.00 95.38 97 ASP A O 1
ATOM 743 N N . VAL A 1 98 ? -23.480 -0.087 13.338 1.00 96.25 98 VAL A N 1
ATOM 744 C CA . VAL A 1 98 ? -23.671 -0.880 12.115 1.00 96.25 98 VAL A CA 1
ATOM 745 C C . VAL A 1 98 ? -22.522 -1.878 11.949 1.00 96.25 98 VAL A C 1
ATOM 747 O O . VAL A 1 98 ? -22.783 -3.056 11.702 1.00 96.25 98 VAL A O 1
ATOM 750 N N . LEU A 1 99 ? -21.272 -1.449 12.166 1.00 96.38 99 LEU A N 1
ATOM 751 C CA . LEU A 1 99 ? -20.097 -2.327 12.138 1.00 96.38 99 LEU A CA 1
ATOM 752 C C . LEU A 1 99 ? -20.204 -3.460 13.157 1.00 96.38 99 LEU A C 1
ATOM 754 O O . LEU A 1 99 ? -20.014 -4.623 12.807 1.00 96.38 99 LEU A O 1
ATOM 758 N N . ARG A 1 100 ? -20.565 -3.143 14.402 1.00 96.31 100 ARG A N 1
ATOM 759 C CA . ARG A 1 100 ? -20.747 -4.131 15.468 1.00 96.31 100 ARG A CA 1
ATOM 760 C C . ARG A 1 100 ? -21.775 -5.181 15.087 1.00 96.31 100 ARG A C 1
ATOM 762 O O . ARG A 1 100 ? -21.506 -6.369 15.232 1.00 96.31 100 ARG A O 1
ATOM 769 N N . LYS A 1 101 ? -22.940 -4.746 14.602 1.00 96.62 101 LYS A N 1
ATOM 770 C CA . LYS A 1 101 ? -24.015 -5.655 14.204 1.00 96.62 101 LYS A CA 1
ATOM 771 C C . LYS A 1 101 ? -23.559 -6.594 13.087 1.00 96.62 101 LYS A C 1
ATOM 773 O O . LYS A 1 101 ? -23.738 -7.799 13.204 1.00 96.62 101 LYS A O 1
ATOM 778 N N . MET A 1 102 ? -22.933 -6.056 12.040 1.00 96.38 102 MET A N 1
ATOM 779 C CA . MET A 1 102 ? -22.505 -6.859 10.893 1.00 96.38 102 MET A CA 1
ATOM 780 C C . MET A 1 102 ? -21.381 -7.843 11.231 1.00 96.38 102 MET A C 1
ATOM 782 O O . MET A 1 102 ? -21.392 -8.962 10.725 1.00 96.38 102 MET A O 1
ATOM 786 N N . LEU A 1 103 ? -20.446 -7.465 12.108 1.00 96.38 103 LEU A N 1
ATOM 787 C CA . LEU A 1 103 ? -19.417 -8.381 12.608 1.00 96.38 103 LEU A CA 1
ATOM 788 C C . LEU A 1 103 ? -20.016 -9.470 13.510 1.00 96.38 103 LEU A C 1
ATOM 790 O O . LEU A 1 103 ? -19.660 -10.639 13.370 1.00 96.38 103 LEU A O 1
ATOM 794 N N . ALA A 1 104 ? -20.963 -9.115 14.384 1.00 95.94 104 ALA A N 1
ATOM 795 C CA . ALA A 1 104 ? -21.648 -10.072 15.252 1.00 95.94 104 ALA A CA 1
ATOM 796 C C . ALA A 1 104 ? -22.461 -11.105 14.453 1.00 95.94 104 ALA A C 1
ATOM 798 O O . ALA A 1 104 ? -22.412 -12.288 14.775 1.00 95.94 104 ALA A O 1
ATOM 799 N N . ASP A 1 105 ? -23.121 -10.692 13.365 1.00 96.50 105 ASP A N 1
ATOM 800 C CA . ASP A 1 105 ? -23.828 -11.591 12.435 1.00 96.50 105 ASP A CA 1
ATOM 801 C C . ASP A 1 105 ? -22.884 -12.597 11.729 1.00 96.50 105 ASP A C 1
ATOM 803 O O . ASP A 1 105 ? -23.346 -13.524 11.057 1.00 96.50 105 ASP A O 1
ATOM 807 N N . LYS A 1 106 ? -21.561 -12.410 11.846 1.00 95.69 106 LYS A N 1
ATOM 808 C CA . LYS A 1 106 ? -20.504 -13.286 11.316 1.00 95.69 106 LYS A CA 1
ATOM 809 C C . LYS A 1 106 ? -19.697 -13.996 12.405 1.00 95.69 106 LYS A C 1
ATOM 811 O O . LYS A 1 106 ? -18.668 -14.580 12.083 1.00 95.69 106 LYS A O 1
ATOM 816 N N . ASP A 1 107 ? -20.138 -13.940 13.662 1.00 95.00 107 ASP A N 1
ATOM 817 C CA . ASP A 1 107 ? -19.428 -14.484 14.828 1.00 95.00 107 ASP A CA 1
ATOM 818 C C . ASP A 1 107 ? -18.026 -13.873 15.048 1.00 95.00 107 ASP A C 1
ATOM 820 O O . ASP A 1 107 ? -17.127 -14.507 15.604 1.00 95.00 107 ASP A O 1
ATOM 824 N N . ILE A 1 108 ? -17.832 -12.615 14.634 1.00 95.31 108 ILE A N 1
ATOM 825 C CA . ILE A 1 108 ? -16.567 -11.884 14.778 1.00 95.31 108 ILE A CA 1
ATOM 826 C C . ILE A 1 108 ? -16.681 -10.885 15.929 1.00 95.31 108 ILE A C 1
ATOM 828 O O . ILE A 1 108 ? -17.558 -10.019 15.952 1.00 95.31 108 ILE A O 1
ATOM 832 N N . LEU A 1 109 ? -15.758 -10.972 16.888 1.00 93.88 109 LEU A N 1
ATOM 833 C CA . LEU A 1 109 ? -15.767 -10.120 18.075 1.00 93.88 109 LEU A CA 1
ATOM 834 C C . LEU A 1 109 ? -15.222 -8.717 17.769 1.00 93.88 109 LEU A C 1
ATOM 836 O O . LEU A 1 109 ? -14.022 -8.555 17.560 1.00 93.88 109 LEU A O 1
ATOM 840 N N . LEU A 1 110 ? -16.057 -7.680 17.855 1.00 95.12 110 LEU A N 1
ATOM 841 C CA . LEU A 1 110 ? -15.577 -6.297 17.967 1.00 95.12 110 LEU A CA 1
ATOM 842 C C . LEU A 1 110 ? -15.154 -6.030 19.422 1.00 95.12 110 LEU A C 1
ATOM 844 O O . LEU A 1 110 ? -15.986 -5.705 20.265 1.00 95.12 110 LEU A O 1
ATOM 848 N N . SER A 1 111 ? -13.867 -6.224 19.728 1.00 91.94 111 SER A N 1
ATOM 849 C CA . SER A 1 111 ? -13.340 -6.184 21.103 1.00 91.94 111 SER A CA 1
ATOM 850 C C . SER A 1 111 ? -13.293 -4.773 21.677 1.00 91.94 111 SER A C 1
ATOM 852 O O . SER A 1 111 ? -13.543 -4.583 22.862 1.00 91.94 111 SER A O 1
ATOM 854 N N . HIS A 1 112 ? -12.927 -3.798 20.849 1.00 93.31 112 HIS A N 1
ATOM 855 C CA . HIS A 1 112 ? -12.914 -2.388 21.208 1.00 93.31 112 HIS A CA 1
ATOM 856 C C . HIS A 1 112 ? -13.340 -1.573 19.996 1.00 93.31 112 HIS A C 1
ATOM 858 O O . HIS A 1 112 ? -12.883 -1.823 18.881 1.00 93.31 112 HIS A O 1
ATOM 864 N N . SER A 1 113 ? -14.170 -0.569 20.234 1.00 95.50 113 SER A N 1
ATOM 865 C CA . SER A 1 113 ? -14.405 0.533 19.310 1.00 95.50 113 SER A CA 1
ATOM 866 C C . SER A 1 113 ? -14.058 1.820 20.035 1.00 95.50 113 SER A C 1
ATOM 868 O O . SER A 1 113 ? -14.764 2.186 20.979 1.00 95.50 113 SER A O 1
ATOM 870 N N . SER A 1 114 ? -12.974 2.475 19.637 1.00 95.50 114 SER A N 1
ATOM 871 C CA . SER A 1 114 ? -12.485 3.698 20.263 1.00 95.50 114 SER A CA 1
ATOM 872 C C . SER A 1 114 ? -12.453 4.874 19.307 1.00 95.50 114 SER A C 1
ATOM 874 O O . SER A 1 114 ? -12.502 4.722 18.087 1.00 95.50 114 SER A O 1
ATOM 876 N N . TRP A 1 115 ? -12.382 6.058 19.894 1.00 96.81 115 TRP A N 1
ATOM 877 C CA . TRP A 1 115 ? -12.198 7.318 19.212 1.00 96.81 115 TRP A CA 1
ATOM 878 C C . TRP A 1 115 ? -10.995 8.062 19.783 1.00 96.81 115 TRP A C 1
ATOM 880 O O . TRP A 1 115 ? -10.752 8.029 20.993 1.00 96.81 115 TRP A O 1
ATOM 890 N N . VAL A 1 116 ? -10.277 8.762 18.909 1.00 96.38 116 VAL A N 1
ATOM 891 C CA . VAL A 1 116 ? -9.265 9.755 19.263 1.00 96.38 116 VAL A CA 1
ATOM 892 C C . VAL A 1 116 ? -9.310 10.906 18.255 1.00 96.38 116 VAL A C 1
ATOM 894 O O . VAL A 1 116 ? -9.465 10.681 17.056 1.00 96.38 116 VAL A O 1
ATOM 897 N N . SER A 1 117 ? -9.142 12.144 18.718 1.00 95.31 117 SER A N 1
ATOM 898 C CA . SER A 1 117 ? -9.103 13.333 17.850 1.00 95.31 117 SER A CA 1
ATOM 899 C C . SER A 1 117 ? -7.957 13.254 16.832 1.00 95.31 117 SER A C 1
ATOM 901 O O . SER A 1 117 ? -8.141 13.383 15.623 1.00 95.31 117 SER A O 1
ATOM 903 N N . LYS A 1 118 ? -6.749 12.993 17.336 1.00 94.50 118 LYS A N 1
ATOM 904 C CA . LYS A 1 118 ? -5.505 12.870 16.575 1.00 94.50 118 LYS A CA 1
ATOM 905 C C . LYS A 1 118 ? -4.522 11.966 17.312 1.00 94.50 118 LYS A C 1
ATOM 907 O O . LYS A 1 118 ? -4.529 11.864 18.536 1.00 94.50 118 LYS A O 1
ATOM 912 N N . ILE A 1 119 ? -3.608 11.361 16.565 1.00 94.62 119 ILE A N 1
ATOM 913 C CA . ILE A 1 119 ? -2.583 10.483 17.137 1.00 94.62 119 ILE A CA 1
ATOM 914 C C . ILE A 1 119 ? -1.365 11.320 17.523 1.00 94.62 119 ILE A C 1
ATOM 916 O O . ILE A 1 119 ? -0.448 11.515 16.728 1.00 94.62 119 ILE A O 1
ATOM 920 N N . ALA A 1 120 ? -1.378 11.855 18.742 1.00 94.62 120 ALA A N 1
ATOM 921 C CA . ALA A 1 120 ? -0.288 12.659 19.282 1.00 94.62 120 ALA A CA 1
ATOM 922 C C . ALA A 1 120 ? -0.086 12.389 20.777 1.00 94.62 120 ALA A C 1
ATOM 924 O O . ALA A 1 120 ? -1.020 12.006 21.477 1.00 94.62 120 ALA A O 1
ATOM 925 N N . HIS A 1 121 ? 1.137 12.610 21.264 1.00 96.25 121 HIS A N 1
ATOM 926 C CA . HIS A 1 121 ? 1.479 12.398 22.669 1.00 96.25 121 HIS A CA 1
ATOM 927 C C . HIS A 1 121 ? 0.532 13.161 23.609 1.00 96.25 121 HIS A C 1
ATOM 929 O O . HIS A 1 121 ? 0.383 14.378 23.490 1.00 96.25 121 HIS A O 1
ATOM 935 N N . GLY A 1 122 ? -0.065 12.447 24.564 1.00 96.06 122 GLY A N 1
ATOM 936 C CA . GLY A 1 122 ? -0.942 13.010 25.590 1.00 96.06 122 GLY A CA 1
ATOM 937 C C . GLY A 1 122 ? -2.398 13.213 25.164 1.00 96.06 122 GLY A C 1
ATOM 938 O O . GLY A 1 122 ? -3.207 13.590 26.009 1.00 96.06 122 GLY A O 1
ATOM 939 N N . GLU A 1 123 ? -2.755 12.940 23.906 1.00 96.12 123 GLU A N 1
ATOM 940 C CA . GLU A 1 123 ? -4.154 12.979 23.468 1.00 96.12 123 GLU A CA 1
ATOM 941 C C . GLU A 1 123 ? -4.983 11.910 24.172 1.00 96.12 123 GLU A C 1
ATOM 943 O O . GLU A 1 123 ? -4.494 10.816 24.454 1.00 96.12 123 GLU A O 1
ATOM 948 N N . VAL A 1 124 ? -6.239 12.236 24.465 1.00 95.50 124 VAL A N 1
ATOM 949 C CA . VAL A 1 124 ? -7.160 11.339 25.166 1.00 95.50 124 VAL A CA 1
ATOM 950 C C . VAL A 1 124 ? -7.962 10.552 24.141 1.00 95.50 124 VAL A C 1
ATOM 952 O O . VAL A 1 124 ? -8.539 11.128 23.220 1.00 95.50 124 VAL A O 1
ATOM 955 N N . TRP A 1 125 ? -8.027 9.240 24.333 1.00 95.50 125 TRP A N 1
ATOM 956 C CA . TRP A 1 125 ? -8.911 8.351 23.588 1.00 95.50 125 TRP A CA 1
ATOM 957 C C . TRP A 1 125 ? -9.956 7.742 24.526 1.00 95.50 125 TRP A C 1
ATOM 959 O O . TRP A 1 125 ? -9.706 7.576 25.723 1.00 95.50 125 TRP A O 1
ATOM 969 N N . TRP A 1 126 ? -11.122 7.376 23.998 1.00 94.69 126 TRP A N 1
ATOM 970 C CA . TRP A 1 126 ? -12.153 6.642 24.746 1.00 94.69 126 TRP A CA 1
ATOM 971 C C . TRP A 1 126 ? -12.923 5.667 23.860 1.00 94.69 126 TRP A C 1
ATOM 973 O O . TRP A 1 126 ? -12.942 5.801 22.639 1.00 94.69 126 TRP A O 1
ATOM 983 N N . CYS A 1 127 ? -13.555 4.676 24.478 1.00 94.56 127 CYS A N 1
ATOM 984 C CA . CYS A 1 127 ? -14.375 3.676 23.808 1.00 94.56 127 CYS A CA 1
ATOM 985 C C . CYS A 1 127 ? -15.830 4.148 23.689 1.00 94.56 127 CYS A C 1
ATOM 987 O O . CYS A 1 127 ? -16.357 4.804 24.584 1.00 94.56 127 CYS A O 1
ATOM 989 N N . TYR A 1 128 ? -16.497 3.779 22.596 1.00 93.31 128 TYR A N 1
ATOM 990 C CA . TYR A 1 128 ? -17.936 4.014 22.416 1.00 93.31 128 TYR A CA 1
ATOM 991 C C . TYR A 1 128 ? -18.791 3.144 23.353 1.00 93.31 128 TYR A C 1
ATOM 993 O O . TYR A 1 128 ? -19.887 3.544 23.730 1.00 93.31 128 TYR A O 1
ATOM 1001 N N . ASP A 1 129 ? -18.281 1.968 23.734 1.00 87.75 129 ASP A N 1
ATOM 1002 C CA . ASP A 1 129 ? -19.026 0.960 24.503 1.00 87.75 129 ASP A CA 1
ATOM 1003 C C . ASP A 1 129 ? -18.989 1.171 26.016 1.00 87.75 129 ASP A C 1
ATOM 1005 O O . ASP A 1 129 ? -19.949 0.864 26.720 1.00 87.75 129 ASP A O 1
ATOM 1009 N N . ASP A 1 130 ? -17.858 1.653 26.524 1.00 88.25 130 ASP A N 1
ATOM 1010 C CA . ASP A 1 130 ? -17.607 1.782 27.952 1.00 88.25 130 ASP A CA 1
ATOM 1011 C C . ASP A 1 130 ? -16.967 3.148 28.233 1.00 88.25 130 ASP A C 1
ATOM 1013 O O . ASP A 1 130 ? -15.815 3.371 27.853 1.00 88.25 130 ASP A O 1
ATOM 1017 N N . PRO A 1 131 ? -17.674 4.059 28.927 1.00 84.62 131 PRO A N 1
ATOM 1018 C CA . PRO A 1 131 ? -17.132 5.356 29.322 1.00 84.62 131 PRO A CA 1
ATOM 1019 C C . PRO A 1 131 ? -15.880 5.277 30.210 1.00 84.62 131 PRO A C 1
ATOM 1021 O O . PRO A 1 131 ? -15.160 6.266 30.329 1.00 84.62 131 PRO A O 1
ATOM 1024 N N . LEU A 1 132 ? -15.624 4.136 30.862 1.00 90.31 132 LEU A N 1
ATOM 1025 C CA . LEU A 1 132 ? -14.426 3.900 31.674 1.00 90.31 132 LEU A CA 1
ATOM 1026 C C . LEU A 1 132 ? -13.253 3.340 30.854 1.00 90.31 132 LEU A C 1
ATOM 1028 O O . LEU A 1 132 ? -12.112 3.366 31.316 1.00 90.31 132 LEU A O 1
ATOM 1032 N N . CYS A 1 133 ? -13.511 2.867 29.634 1.00 92.50 133 CYS A N 1
ATOM 1033 C CA . CYS A 1 133 ? -12.504 2.428 28.673 1.00 92.50 133 CYS A CA 1
ATOM 1034 C C . CYS A 1 133 ? -11.924 3.669 27.987 1.00 92.50 133 CYS A C 1
ATOM 1036 O O . CYS A 1 133 ? -12.394 4.120 26.946 1.00 92.50 133 CYS A O 1
ATOM 1038 N N . THR A 1 134 ? -10.920 4.267 28.623 1.00 95.12 134 THR A N 1
ATOM 1039 C CA . THR A 1 134 ? -10.251 5.494 28.177 1.00 95.12 134 THR A CA 1
ATOM 1040 C C . THR A 1 134 ? -8.779 5.481 28.580 1.00 95.12 134 THR A C 1
ATOM 1042 O O . THR A 1 134 ? -8.381 4.773 29.507 1.00 95.12 134 THR A O 1
ATOM 1045 N N . GLY A 1 135 ? -7.959 6.267 27.891 1.00 95.44 135 GLY A N 1
ATOM 1046 C CA . GLY A 1 135 ? -6.541 6.412 28.187 1.00 95.44 135 GLY A CA 1
ATOM 1047 C C . GLY A 1 135 ? -5.922 7.587 27.443 1.00 95.44 135 GLY A C 1
ATOM 1048 O O . GLY A 1 135 ? -6.614 8.365 26.785 1.00 95.44 135 GLY A O 1
ATOM 1049 N N . THR A 1 136 ? -4.601 7.719 27.551 1.00 97.06 136 THR A N 1
ATOM 1050 C CA . THR A 1 136 ? -3.827 8.712 26.800 1.00 97.06 136 THR A CA 1
ATOM 1051 C C . THR A 1 136 ? -2.915 8.033 25.794 1.00 97.06 136 THR A C 1
ATOM 1053 O O . THR A 1 136 ? -2.420 6.936 26.039 1.00 97.06 136 THR A O 1
ATOM 1056 N N . VAL A 1 137 ? -2.683 8.681 24.657 1.00 96.44 137 VAL A N 1
ATOM 1057 C CA . VAL A 1 137 ? -1.774 8.204 23.612 1.00 96.44 137 VAL A CA 1
ATOM 1058 C C . VAL A 1 137 ? -0.321 8.452 24.065 1.00 96.44 137 VAL A C 1
ATOM 1060 O O . VAL A 1 137 ? 0.057 9.609 24.291 1.00 96.44 137 VAL A O 1
ATOM 1063 N N . PRO A 1 138 ? 0.522 7.408 24.224 1.00 94.50 138 PRO A N 1
ATOM 1064 C CA . PRO A 1 138 ? 1.955 7.553 24.463 1.00 94.50 138 PRO A CA 1
ATOM 1065 C C . PRO A 1 138 ? 2.619 8.285 23.300 1.00 94.50 138 PRO A C 1
ATOM 1067 O O . PRO A 1 138 ? 2.008 8.472 22.255 1.00 94.50 138 PRO A O 1
ATOM 1070 N N . ASP A 1 139 ? 3.875 8.708 23.449 1.00 94.50 139 ASP A N 1
ATOM 1071 C CA . ASP A 1 139 ? 4.574 9.337 22.323 1.00 94.50 139 ASP A CA 1
ATOM 1072 C C . ASP A 1 139 ? 4.673 8.350 21.142 1.00 94.50 139 ASP A C 1
ATOM 1074 O O . ASP A 1 139 ? 5.367 7.334 21.277 1.00 94.50 139 ASP A O 1
ATOM 1078 N N . PRO A 1 140 ? 4.024 8.628 19.989 1.00 91.88 140 PRO A N 1
ATOM 1079 C CA . PRO A 1 140 ? 4.059 7.729 18.843 1.00 91.88 140 PRO A CA 1
ATOM 1080 C C . PRO A 1 140 ? 5.489 7.426 18.382 1.00 91.88 140 PRO A C 1
ATOM 1082 O O . PRO A 1 140 ? 5.778 6.289 18.013 1.00 91.88 140 PRO A O 1
ATOM 1085 N N . GLN A 1 141 ? 6.406 8.401 18.446 1.00 90.12 141 GLN A N 1
ATOM 1086 C CA . GLN A 1 141 ? 7.811 8.230 18.040 1.00 90.12 141 GLN A CA 1
ATOM 1087 C C . GLN A 1 141 ? 8.591 7.277 18.947 1.00 90.12 141 GLN A C 1
ATOM 1089 O O . GLN A 1 141 ? 9.575 6.681 18.517 1.00 90.12 141 GLN A O 1
ATOM 1094 N N . SER A 1 142 ? 8.125 7.087 20.181 1.00 89.88 142 SER A N 1
ATOM 1095 C CA . SER A 1 142 ? 8.700 6.145 21.143 1.00 89.88 142 SER A CA 1
ATOM 1096 C C . SER A 1 142 ? 8.081 4.741 21.075 1.00 89.88 142 SER A C 1
ATOM 1098 O O . SER A 1 142 ? 8.479 3.857 21.835 1.00 89.88 142 SER A O 1
ATOM 1100 N N . SER A 1 143 ? 7.095 4.520 20.196 1.00 87.19 143 SER A N 1
ATOM 1101 C CA . SER A 1 143 ? 6.380 3.244 20.117 1.00 87.19 143 SER A CA 1
ATOM 1102 C C . SER A 1 143 ? 7.271 2.107 19.605 1.00 87.19 143 SER A C 1
ATOM 1104 O O . SER A 1 143 ? 8.206 2.305 18.827 1.00 87.19 143 SER A O 1
ATOM 1106 N N . ALA A 1 144 ? 6.947 0.872 19.995 1.00 87.06 144 ALA A N 1
ATOM 1107 C CA . ALA A 1 144 ? 7.674 -0.307 19.524 1.00 87.06 144 ALA A CA 1
ATOM 1108 C C . ALA A 1 144 ? 7.578 -0.487 17.995 1.00 87.06 144 ALA A C 1
ATOM 1110 O O . ALA A 1 144 ? 8.530 -0.944 17.366 1.00 87.06 144 ALA A O 1
ATOM 1111 N N . LEU A 1 145 ? 6.456 -0.080 17.392 1.00 84.56 145 LEU A N 1
ATOM 1112 C CA . LEU A 1 145 ? 6.271 -0.083 15.939 1.00 84.56 145 LEU A CA 1
ATOM 1113 C C . LEU A 1 145 ? 7.125 0.989 15.247 1.00 84.56 145 LEU A C 1
ATOM 1115 O O . LEU A 1 145 ? 7.694 0.709 14.194 1.00 84.56 145 LEU A O 1
ATOM 1119 N N . ALA A 1 146 ? 7.289 2.170 15.853 1.00 86.50 146 ALA A N 1
ATOM 1120 C CA . ALA A 1 146 ? 8.211 3.192 15.355 1.00 86.50 146 ALA A CA 1
ATOM 1121 C C . ALA A 1 146 ? 9.658 2.697 15.348 1.00 86.50 146 ALA A C 1
ATOM 1123 O O . ALA A 1 146 ? 10.355 2.816 14.340 1.00 86.50 146 ALA A O 1
ATOM 1124 N N . ALA A 1 147 ? 10.089 2.081 16.452 1.00 86.00 147 ALA A N 1
ATOM 1125 C CA . ALA A 1 147 ? 11.419 1.496 16.557 1.00 86.00 147 ALA A CA 1
ATOM 1126 C C . ALA A 1 147 ? 11.638 0.392 15.509 1.00 86.00 147 ALA A C 1
ATOM 1128 O O . ALA A 1 147 ? 12.678 0.363 14.855 1.00 86.00 147 ALA A O 1
ATOM 1129 N N . ALA A 1 148 ? 10.652 -0.487 15.309 1.00 83.00 148 ALA A N 1
ATOM 1130 C CA . ALA A 1 148 ? 10.747 -1.563 14.330 1.00 83.00 148 ALA A CA 1
ATOM 1131 C C . ALA A 1 148 ? 10.819 -1.051 12.884 1.00 83.00 148 ALA A C 1
ATOM 1133 O O . ALA A 1 148 ? 11.660 -1.529 12.127 1.00 83.00 148 ALA A O 1
ATOM 1134 N N . ARG A 1 149 ? 10.015 -0.040 12.517 1.00 80.44 149 ARG A N 1
ATOM 1135 C CA . ARG A 1 149 ? 10.120 0.613 11.201 1.00 80.44 149 ARG A CA 1
ATOM 1136 C C . ARG A 1 149 ? 11.481 1.266 10.985 1.00 80.44 149 ARG A C 1
ATOM 1138 O O . ARG A 1 149 ? 12.077 1.086 9.930 1.00 80.44 149 ARG A O 1
ATOM 1145 N N . ALA A 1 150 ? 11.999 1.974 11.988 1.00 82.94 150 ALA A N 1
ATOM 1146 C CA . ALA A 1 150 ? 13.311 2.610 11.896 1.00 82.94 150 ALA A CA 1
ATOM 1147 C C . ALA A 1 150 ? 14.440 1.585 11.691 1.00 82.94 150 ALA A C 1
ATOM 1149 O O . ALA A 1 150 ? 15.347 1.824 10.898 1.00 82.94 150 ALA A O 1
ATOM 1150 N N . VAL A 1 151 ? 14.372 0.430 12.366 1.00 78.75 151 VAL A N 1
ATOM 1151 C CA . VAL A 1 151 ? 15.326 -0.678 12.178 1.00 78.75 151 VAL A CA 1
ATOM 1152 C C . VAL A 1 151 ? 15.196 -1.311 10.790 1.00 78.75 151 VAL A C 1
ATOM 1154 O O . VAL A 1 151 ? 16.212 -1.672 10.204 1.00 78.75 151 VAL A O 1
ATOM 1157 N N . ALA A 1 152 ? 13.977 -1.412 10.256 1.00 71.88 152 ALA A N 1
ATOM 1158 C CA . ALA A 1 152 ? 13.721 -1.899 8.900 1.00 71.88 152 ALA A CA 1
ATOM 1159 C C . ALA A 1 152 ? 14.120 -0.894 7.798 1.00 71.88 152 ALA A C 1
ATOM 1161 O O . ALA A 1 152 ? 14.101 -1.242 6.625 1.00 71.88 152 ALA A O 1
ATOM 1162 N N . GLY A 1 153 ? 14.489 0.345 8.151 1.00 70.81 153 GLY A N 1
ATOM 1163 C CA . GLY A 1 153 ? 14.781 1.403 7.178 1.00 70.81 153 GLY A CA 1
ATOM 1164 C C . GLY A 1 153 ? 13.532 2.007 6.523 1.00 70.81 153 GLY A C 1
ATOM 1165 O O . GLY A 1 153 ? 13.650 2.793 5.581 1.00 70.81 153 GLY A O 1
ATOM 1166 N N . ASP A 1 154 ? 12.342 1.684 7.032 1.00 74.94 154 ASP A N 1
ATOM 1167 C CA . ASP A 1 154 ? 11.078 2.183 6.505 1.00 74.94 154 ASP A CA 1
ATOM 1168 C C . ASP A 1 154 ? 10.873 3.660 6.849 1.00 74.94 154 ASP A C 1
ATOM 1170 O O . ASP A 1 154 ? 11.089 4.115 7.977 1.00 74.94 154 ASP A O 1
ATOM 1174 N N . THR A 1 155 ? 10.347 4.414 5.885 1.00 77.12 155 THR A N 1
ATOM 1175 C CA . THR A 1 155 ? 9.983 5.819 6.094 1.00 77.12 155 THR A CA 1
ATOM 1176 C C . THR A 1 155 ? 8.519 5.941 6.501 1.00 77.12 155 THR A C 1
ATOM 1178 O O . THR A 1 155 ? 7.621 5.522 5.776 1.00 77.12 155 THR A O 1
ATOM 1181 N N . THR A 1 156 ? 8.270 6.580 7.647 1.00 81.81 156 THR A N 1
ATOM 1182 C CA . THR A 1 156 ? 6.932 7.074 8.006 1.00 81.81 156 THR A CA 1
ATOM 1183 C C . THR A 1 156 ? 6.797 8.515 7.524 1.00 81.81 156 THR A C 1
ATOM 1185 O O . THR A 1 156 ? 7.605 9.375 7.871 1.00 81.81 156 THR A O 1
ATOM 1188 N N . TYR A 1 157 ? 5.789 8.777 6.703 1.00 84.81 157 TYR A N 1
ATOM 1189 C CA . TYR A 1 157 ? 5.534 10.074 6.092 1.00 84.81 157 TYR A CA 1
ATOM 1190 C C . TYR A 1 157 ? 4.701 10.966 7.013 1.00 84.81 157 TYR A C 1
ATOM 1192 O O . TYR A 1 157 ? 3.971 10.501 7.887 1.00 84.81 157 TYR A O 1
ATOM 1200 N N . THR A 1 158 ? 4.781 12.278 6.798 1.00 85.12 158 THR A N 1
ATOM 1201 C CA . THR A 1 158 ? 3.998 13.262 7.560 1.00 85.12 158 THR A CA 1
ATOM 1202 C C . THR A 1 158 ? 2.522 13.276 7.168 1.00 85.12 158 THR A C 1
ATOM 1204 O O . THR A 1 158 ? 1.686 13.662 7.980 1.00 85.12 158 THR A O 1
ATOM 1207 N N . SER A 1 159 ? 2.197 12.864 5.941 1.00 86.19 159 SER A N 1
ATOM 1208 C CA . SER A 1 159 ? 0.829 12.720 5.443 1.00 86.19 159 SER A CA 1
ATOM 1209 C C . SER A 1 159 ? 0.767 11.773 4.240 1.00 86.19 159 SER A C 1
ATOM 1211 O O . SER A 1 159 ? 1.800 11.418 3.656 1.00 86.19 159 SER A O 1
ATOM 1213 N N . ARG A 1 160 ? -0.452 11.403 3.828 1.00 82.94 160 ARG A N 1
ATOM 1214 C CA . ARG A 1 160 ? -0.689 10.640 2.592 1.00 82.94 160 ARG A CA 1
ATOM 1215 C C . ARG A 1 160 ? -0.183 11.397 1.361 1.00 82.94 160 ARG A C 1
ATOM 1217 O O . ARG A 1 160 ? 0.383 10.795 0.456 1.00 82.94 160 ARG A O 1
ATOM 1224 N N . GLU A 1 161 ? -0.336 12.718 1.332 1.00 84.62 161 GLU A N 1
ATOM 1225 C CA . GLU A 1 161 ? 0.139 13.574 0.239 1.00 84.62 161 GLU A CA 1
ATOM 1226 C C . GLU A 1 161 ? 1.666 13.596 0.179 1.00 84.62 161 GLU A C 1
ATOM 1228 O O . GLU A 1 161 ? 2.231 13.555 -0.911 1.00 84.62 161 GLU A O 1
ATOM 1233 N N . ALA A 1 162 ? 2.344 13.614 1.332 1.00 85.31 162 ALA A N 1
ATOM 1234 C CA . ALA A 1 162 ? 3.800 13.520 1.388 1.00 85.31 162 ALA A CA 1
ATOM 1235 C C . ALA A 1 162 ? 4.302 12.159 0.874 1.00 85.31 162 ALA A C 1
ATOM 1237 O O . ALA A 1 162 ? 5.289 12.106 0.140 1.00 85.31 162 ALA A O 1
ATOM 1238 N N . MET A 1 163 ? 3.589 11.072 1.191 1.00 85.69 163 MET A N 1
ATOM 1239 C CA . MET A 1 163 ? 3.851 9.745 0.624 1.00 85.69 163 MET A CA 1
ATOM 1240 C C . MET A 1 163 ? 3.649 9.737 -0.898 1.00 85.69 163 MET A C 1
ATOM 1242 O O . MET A 1 163 ? 4.535 9.313 -1.639 1.00 85.69 163 MET A O 1
ATOM 1246 N N . ALA A 1 164 ? 2.534 10.284 -1.389 1.00 86.69 164 ALA A N 1
ATOM 1247 C CA . ALA A 1 164 ? 2.260 10.392 -2.821 1.00 86.69 164 ALA A CA 1
ATOM 1248 C C . ALA A 1 164 ? 3.291 11.268 -3.559 1.00 86.69 164 ALA A C 1
ATOM 1250 O O . ALA A 1 164 ? 3.680 10.955 -4.684 1.00 86.69 164 ALA A O 1
ATOM 1251 N N . ALA A 1 165 ? 3.791 12.332 -2.923 1.00 87.69 165 ALA A N 1
ATOM 1252 C CA . ALA A 1 165 ? 4.829 13.198 -3.477 1.00 87.69 165 ALA A CA 1
ATOM 1253 C C . ALA A 1 165 ? 6.159 12.459 -3.717 1.00 87.69 165 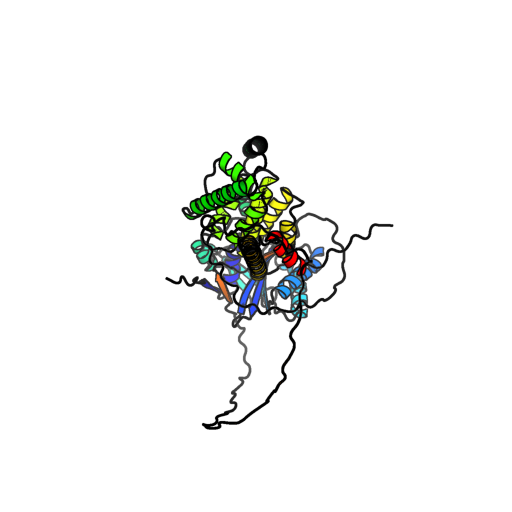ALA A C 1
ATOM 1255 O O . ALA A 1 165 ? 6.917 12.827 -4.622 1.00 87.69 165 ALA A O 1
ATOM 1256 N N . ASN A 1 166 ? 6.429 11.381 -2.971 1.00 87.75 166 ASN A N 1
ATOM 1257 C CA . ASN A 1 166 ? 7.593 10.533 -3.219 1.00 87.75 166 ASN A CA 1
ATOM 1258 C C . ASN A 1 166 ? 7.486 9.767 -4.551 1.00 87.75 166 ASN A C 1
ATOM 1260 O O . ASN A 1 166 ? 8.494 9.501 -5.199 1.00 87.75 166 ASN A O 1
ATOM 1264 N N . LEU A 1 167 ? 6.269 9.511 -5.033 1.00 90.19 167 LEU A N 1
ATOM 1265 C CA . LEU A 1 167 ? 6.020 8.887 -6.336 1.00 90.19 167 LEU A CA 1
ATOM 1266 C C . LEU A 1 167 ? 5.723 9.906 -7.444 1.00 90.19 167 LEU A C 1
ATOM 1268 O O . LEU A 1 167 ? 5.493 9.518 -8.591 1.00 90.19 167 LEU A O 1
ATOM 1272 N N . ALA A 1 168 ? 5.715 11.206 -7.131 1.00 91.88 168 ALA A N 1
ATOM 1273 C CA . ALA A 1 168 ? 5.423 12.249 -8.103 1.00 91.88 168 ALA A CA 1
ATOM 1274 C C . ALA A 1 168 ? 6.456 12.266 -9.237 1.00 91.88 168 ALA A C 1
ATOM 1276 O O . ALA A 1 168 ? 7.662 12.150 -9.018 1.00 91.88 168 ALA A O 1
ATOM 1277 N N . ALA A 1 169 ? 5.946 12.439 -10.454 1.00 93.50 169 ALA A N 1
ATOM 1278 C CA . ALA A 1 169 ? 6.748 12.573 -11.658 1.00 93.50 169 ALA A CA 1
ATOM 1279 C C . ALA A 1 169 ? 7.747 13.739 -11.546 1.00 93.50 169 ALA A C 1
ATOM 1281 O O . ALA A 1 169 ? 7.443 14.779 -10.954 1.00 93.50 169 ALA A O 1
ATOM 1282 N N . ASP A 1 170 ? 8.911 13.575 -12.175 1.00 93.94 170 ASP A N 1
ATOM 1283 C CA . ASP A 1 170 ? 9.859 14.662 -12.405 1.00 93.94 170 ASP A CA 1
ATOM 1284 C C . ASP A 1 170 ? 9.207 15.814 -13.198 1.00 93.94 170 ASP A C 1
ATOM 1286 O O . ASP A 1 170 ? 8.102 15.700 -13.741 1.00 93.94 170 ASP A O 1
ATOM 1290 N N . SER A 1 171 ? 9.898 16.956 -13.278 1.00 94.88 171 SER A N 1
ATOM 1291 C CA . SER A 1 171 ? 9.361 18.140 -13.955 1.00 94.88 171 SER A CA 1
ATOM 1292 C C . SER A 1 171 ? 8.959 17.842 -15.406 1.00 94.88 171 SER A C 1
ATOM 1294 O O . SER A 1 171 ? 9.570 17.018 -16.098 1.00 94.88 171 SER A O 1
ATOM 1296 N N . LYS A 1 172 ? 7.943 18.562 -15.896 1.00 94.44 172 LYS A N 1
ATOM 1297 C CA . LYS A 1 172 ? 7.420 18.388 -17.260 1.00 94.44 172 LYS A CA 1
ATOM 1298 C C . LYS A 1 172 ? 8.517 18.534 -18.317 1.00 94.44 172 LYS A C 1
ATOM 1300 O O . LYS A 1 172 ? 8.518 17.802 -19.299 1.00 94.44 172 LYS A O 1
ATOM 1305 N N . GLU A 1 173 ? 9.471 19.436 -18.103 1.00 95.56 173 GLU A N 1
ATOM 1306 C CA . GLU A 1 173 ? 10.602 19.681 -19.003 1.00 95.56 173 GLU A CA 1
ATOM 1307 C C . GLU A 1 173 ? 11.550 18.476 -19.070 1.00 95.56 173 GLU A C 1
ATOM 1309 O O . GLU A 1 173 ? 12.007 18.104 -20.154 1.00 95.56 173 GLU A O 1
ATOM 1314 N N . VAL A 1 174 ? 11.832 17.845 -17.924 1.00 94.75 174 VAL A N 1
ATOM 1315 C CA . VAL A 1 174 ? 12.678 16.646 -17.843 1.00 94.75 174 VAL A CA 1
ATOM 1316 C C . VAL A 1 174 ? 11.994 15.463 -18.523 1.00 94.75 174 VAL A C 1
ATOM 1318 O O . VAL A 1 174 ? 12.613 14.784 -19.347 1.00 94.75 174 VAL A O 1
ATOM 1321 N N . LEU A 1 175 ? 10.710 15.242 -18.236 1.00 95.69 175 LEU A N 1
ATOM 1322 C CA . LEU A 1 175 ? 9.947 14.153 -18.845 1.00 95.69 175 LEU A CA 1
ATOM 1323 C C . LEU A 1 175 ? 9.791 14.331 -20.355 1.00 95.69 175 LEU A C 1
ATOM 1325 O O . LEU A 1 175 ? 9.928 13.367 -21.104 1.00 95.69 175 LEU A O 1
ATOM 1329 N N . GLU A 1 176 ? 9.593 15.561 -20.825 1.00 95.75 176 GLU A N 1
ATOM 1330 C CA . GLU A 1 176 ? 9.523 15.868 -22.252 1.00 95.75 176 GLU A CA 1
ATOM 1331 C C . GLU A 1 176 ? 10.844 15.569 -22.975 1.00 95.75 176 GLU A C 1
ATOM 1333 O O . GLU A 1 176 ? 10.851 15.013 -24.078 1.00 95.75 176 GLU A O 1
ATOM 1338 N N . ARG A 1 177 ? 11.983 15.889 -22.347 1.00 95.00 177 ARG A N 1
ATOM 1339 C CA . ARG A 1 177 ? 13.309 15.529 -22.869 1.00 95.00 177 ARG A CA 1
ATOM 1340 C C . ARG A 1 177 ? 13.460 14.011 -22.986 1.00 95.00 177 ARG A C 1
ATOM 1342 O O . ARG A 1 177 ? 13.878 13.521 -24.034 1.00 95.00 177 ARG A O 1
ATOM 1349 N N . ARG A 1 178 ? 13.088 13.266 -21.943 1.00 96.12 178 ARG A N 1
ATOM 1350 C CA . ARG A 1 178 ? 13.177 11.796 -21.920 1.00 96.12 178 ARG A CA 1
ATOM 1351 C C . ARG A 1 178 ? 12.221 11.138 -22.911 1.00 96.12 178 ARG A C 1
ATOM 1353 O O . ARG A 1 178 ? 12.623 10.202 -23.590 1.00 96.12 178 ARG A O 1
ATOM 1360 N N . ARG A 1 179 ? 11.018 11.686 -23.100 1.00 96.25 179 ARG A N 1
ATOM 1361 C CA . ARG A 1 179 ? 10.061 11.250 -24.130 1.00 96.25 179 ARG A CA 1
ATOM 1362 C C . ARG A 1 179 ? 10.649 11.350 -25.538 1.00 96.25 179 ARG A C 1
ATOM 1364 O O . ARG A 1 179 ? 10.528 10.417 -26.331 1.00 96.25 179 ARG A O 1
ATOM 1371 N N . LYS A 1 180 ? 11.347 12.450 -25.846 1.00 95.75 180 LYS A N 1
ATOM 1372 C CA . LYS A 1 180 ? 12.065 12.601 -27.125 1.00 95.75 180 LYS A CA 1
ATOM 1373 C C . LYS A 1 180 ? 13.175 11.563 -27.271 1.00 95.75 180 LYS A C 1
ATOM 1375 O O . LYS A 1 180 ? 13.281 10.950 -28.331 1.00 95.75 180 LYS A O 1
ATOM 1380 N N . LEU A 1 181 ? 13.956 11.321 -26.217 1.00 94.75 181 LEU A N 1
ATOM 1381 C CA . LEU A 1 181 ? 15.008 10.301 -26.234 1.00 94.75 181 LEU A CA 1
ATOM 1382 C C . LEU A 1 181 ? 14.449 8.886 -26.427 1.00 94.75 181 LEU A C 1
ATOM 1384 O O . LEU A 1 181 ? 14.985 8.161 -27.255 1.00 94.75 181 LEU A O 1
ATOM 1388 N N . LEU A 1 182 ? 13.352 8.524 -25.755 1.00 93.50 182 LEU A N 1
ATOM 1389 C CA . LEU A 1 182 ? 12.643 7.253 -25.958 1.00 93.50 182 LEU A CA 1
ATOM 1390 C C . LEU A 1 182 ? 12.214 7.084 -27.419 1.00 93.50 182 LEU A C 1
ATOM 1392 O O . LEU A 1 182 ? 12.488 6.056 -28.038 1.00 93.50 182 LEU A O 1
ATOM 1396 N N . SER A 1 183 ? 11.602 8.121 -28.002 1.00 92.19 183 SER A N 1
ATOM 1397 C CA . SER A 1 183 ? 11.176 8.084 -29.405 1.00 92.19 183 SER A CA 1
ATOM 1398 C C . SER A 1 183 ? 12.350 7.929 -30.378 1.00 92.19 183 SER A C 1
ATOM 1400 O O . SER A 1 183 ? 12.274 7.123 -31.301 1.00 92.19 183 SER A O 1
ATOM 1402 N N . ALA A 1 184 ? 13.456 8.644 -30.145 1.00 92.06 184 ALA A N 1
ATOM 1403 C CA . ALA A 1 184 ? 14.652 8.560 -30.976 1.00 92.06 184 ALA A CA 1
ATOM 1404 C C . ALA A 1 184 ? 15.346 7.200 -30.834 1.00 92.06 184 ALA A C 1
ATOM 1406 O O . ALA A 1 184 ? 15.770 6.619 -31.830 1.00 92.06 184 ALA A O 1
ATOM 1407 N N . TYR A 1 185 ? 15.421 6.674 -29.610 1.00 88.75 185 TYR A N 1
ATOM 1408 C CA . TYR A 1 185 ? 16.027 5.380 -29.321 1.00 88.75 185 TYR A CA 1
ATOM 1409 C C . TYR A 1 185 ? 15.272 4.241 -30.009 1.00 88.75 185 TYR A C 1
ATOM 1411 O O . TYR A 1 185 ? 15.897 3.413 -30.658 1.00 88.75 185 TYR A O 1
ATOM 1419 N N . ARG A 1 186 ? 13.932 4.255 -29.967 1.00 86.44 186 ARG A N 1
ATOM 1420 C CA . ARG A 1 186 ? 13.086 3.262 -30.650 1.00 86.44 186 ARG A CA 1
ATOM 1421 C C . ARG A 1 186 ? 13.252 3.262 -32.174 1.00 86.44 186 ARG A C 1
ATOM 1423 O O . ARG A 1 186 ? 13.124 2.217 -32.797 1.00 86.44 186 ARG A O 1
ATOM 1430 N N . ILE A 1 187 ? 13.533 4.418 -32.778 1.00 86.75 187 ILE A N 1
ATOM 1431 C CA . ILE A 1 187 ? 13.817 4.518 -34.220 1.00 86.75 187 ILE A CA 1
ATOM 1432 C C . ILE A 1 187 ? 15.229 4.010 -34.535 1.00 86.75 187 ILE A C 1
ATOM 1434 O O . ILE A 1 187 ? 15.430 3.337 -35.540 1.00 86.75 187 ILE A O 1
ATOM 1438 N N . ALA A 1 188 ? 16.209 4.358 -33.697 1.00 85.19 188 ALA A N 1
ATOM 1439 C CA . ALA A 1 188 ? 17.610 4.000 -33.906 1.00 85.19 188 ALA A CA 1
ATOM 1440 C C . ALA A 1 188 ? 17.895 2.513 -33.650 1.00 85.19 188 ALA A C 1
ATOM 1442 O O . ALA A 1 188 ? 18.791 1.948 -34.272 1.00 85.19 188 ALA A O 1
ATOM 1443 N N . TRP A 1 189 ? 17.146 1.903 -32.733 1.00 80.38 189 TRP A N 1
ATOM 1444 C CA . TRP A 1 189 ? 17.257 0.501 -32.357 1.00 80.38 189 TRP A CA 1
ATOM 1445 C C . TRP A 1 189 ? 15.875 -0.161 -32.451 1.00 80.38 189 TRP A C 1
ATOM 1447 O O . TRP A 1 189 ? 15.205 -0.338 -31.427 1.00 80.38 189 TRP A O 1
ATOM 1457 N N . PRO A 1 190 ? 15.396 -0.452 -33.678 1.00 76.31 190 PRO A N 1
ATOM 1458 C CA . PRO A 1 190 ? 14.162 -1.207 -33.856 1.00 76.31 190 PRO A CA 1
ATOM 1459 C C . PRO A 1 190 ? 14.310 -2.593 -33.220 1.00 76.31 190 PRO A C 1
ATOM 1461 O O . PRO A 1 190 ? 15.426 -3.068 -33.006 1.00 76.31 190 PRO A O 1
ATOM 1464 N N . ASP A 1 191 ? 13.190 -3.239 -32.903 1.00 69.62 191 ASP A N 1
ATOM 1465 C CA . ASP A 1 191 ? 13.216 -4.610 -32.392 1.00 69.62 191 ASP A CA 1
ATOM 1466 C C . ASP A 1 191 ? 13.931 -5.523 -33.396 1.00 69.62 191 ASP A C 1
ATOM 1468 O O . ASP A 1 191 ? 13.507 -5.652 -34.546 1.00 69.62 191 ASP A O 1
ATOM 1472 N N . GLY A 1 192 ? 15.087 -6.042 -32.972 1.00 65.94 192 GLY A N 1
ATOM 1473 C CA . GLY A 1 192 ? 15.966 -6.888 -33.769 1.00 65.94 192 GLY A CA 1
ATOM 1474 C C . GLY A 1 192 ? 15.743 -8.368 -33.472 1.00 65.94 192 GLY A C 1
ATOM 1475 O O . GLY A 1 192 ? 14.623 -8.792 -33.196 1.00 65.94 192 GLY A O 1
ATOM 1476 N N . ASP A 1 193 ? 16.823 -9.149 -33.523 1.00 63.38 193 ASP A N 1
ATOM 1477 C CA . ASP A 1 193 ? 16.822 -10.540 -33.059 1.00 63.38 193 ASP A CA 1
ATOM 1478 C C . ASP A 1 193 ? 16.419 -10.610 -31.579 1.00 63.38 193 ASP A C 1
ATOM 1480 O O . ASP A 1 193 ? 17.085 -10.024 -30.726 1.00 63.38 193 ASP A O 1
ATOM 1484 N N . ILE A 1 194 ? 15.321 -11.316 -31.302 1.00 65.88 194 ILE A N 1
ATOM 1485 C CA . ILE A 1 194 ? 14.627 -11.335 -30.011 1.00 65.88 194 ILE A CA 1
ATOM 1486 C C . ILE A 1 194 ? 15.536 -11.878 -28.894 1.00 65.88 194 ILE A C 1
ATOM 1488 O O . ILE A 1 194 ? 15.512 -11.326 -27.794 1.00 65.88 194 ILE A O 1
ATOM 1492 N N . ASP A 1 195 ? 16.367 -12.895 -29.168 1.00 63.84 195 ASP A N 1
ATOM 1493 C CA . ASP A 1 195 ? 17.188 -13.563 -28.140 1.00 63.84 195 ASP A CA 1
ATOM 1494 C C . ASP A 1 195 ? 18.363 -12.694 -27.667 1.00 63.84 195 ASP A C 1
ATOM 1496 O O . ASP A 1 195 ? 18.544 -12.431 -26.472 1.00 63.84 195 ASP A O 1
ATOM 1500 N N . THR A 1 196 ? 19.149 -12.175 -28.615 1.00 64.12 196 THR A N 1
ATOM 1501 C CA . THR A 1 196 ? 20.315 -11.336 -28.304 1.00 64.12 196 THR A CA 1
ATOM 1502 C C . THR A 1 196 ? 19.908 -10.069 -27.545 1.00 64.12 196 THR A C 1
ATOM 1504 O O . THR A 1 196 ? 20.575 -9.646 -26.594 1.00 64.12 196 THR A O 1
ATOM 1507 N N . ASP A 1 197 ? 18.786 -9.479 -27.949 1.00 79.19 197 ASP A N 1
ATOM 1508 C CA . ASP A 1 197 ? 18.216 -8.285 -27.342 1.00 79.19 197 ASP A CA 1
ATOM 1509 C C . ASP A 1 197 ? 17.655 -8.555 -25.930 1.00 79.19 197 ASP A C 1
ATOM 1511 O O . ASP A 1 197 ? 17.783 -7.694 -25.056 1.00 79.19 197 ASP A O 1
ATOM 1515 N N . LEU A 1 198 ? 17.076 -9.736 -25.679 1.00 82.62 198 LEU A N 1
ATOM 1516 C CA . LEU A 1 198 ? 16.554 -10.126 -24.365 1.00 82.62 198 LEU A CA 1
ATOM 1517 C C . LEU A 1 198 ? 17.680 -10.310 -23.340 1.00 82.62 198 LEU A C 1
ATOM 1519 O O . LEU A 1 198 ? 17.626 -9.745 -22.245 1.00 82.62 198 LEU A O 1
ATOM 1523 N N . ARG A 1 199 ? 18.739 -11.043 -23.704 1.00 82.56 199 ARG A N 1
ATOM 1524 C CA . ARG A 1 199 ? 19.896 -11.281 -22.823 1.00 82.56 199 ARG A CA 1
ATOM 1525 C C . ARG A 1 199 ? 20.561 -9.972 -22.394 1.00 82.56 199 ARG A C 1
ATOM 1527 O O . ARG A 1 199 ? 20.925 -9.801 -21.229 1.00 82.56 199 ARG A O 1
ATOM 1534 N N . ALA A 1 200 ? 20.717 -9.037 -23.331 1.00 86.88 200 ALA A N 1
ATOM 1535 C CA . ALA A 1 200 ? 21.303 -7.730 -23.056 1.00 86.88 200 ALA A CA 1
ATOM 1536 C C . ALA A 1 200 ? 20.433 -6.880 -22.111 1.00 86.88 200 ALA A C 1
ATOM 1538 O O . ALA A 1 200 ? 20.970 -6.174 -21.250 1.00 86.88 200 ALA A O 1
ATOM 1539 N N . ASP A 1 201 ? 19.110 -6.958 -22.250 1.00 90.06 201 ASP A N 1
ATOM 1540 C CA . ASP A 1 201 ? 18.157 -6.250 -21.397 1.00 90.06 201 ASP A CA 1
ATOM 1541 C C . ASP A 1 201 ? 18.124 -6.815 -19.972 1.00 90.06 201 ASP A C 1
ATOM 1543 O O . ASP A 1 201 ? 18.211 -6.049 -19.009 1.00 90.06 201 ASP A O 1
ATOM 1547 N N . LEU A 1 202 ? 18.093 -8.143 -19.821 1.00 89.62 202 LEU A N 1
ATOM 1548 C CA . LEU A 1 202 ? 18.176 -8.804 -18.514 1.00 89.62 202 LEU A CA 1
ATOM 1549 C C . LEU A 1 202 ? 19.489 -8.469 -17.798 1.00 89.62 202 LEU A C 1
ATOM 1551 O O . LEU A 1 202 ? 19.482 -8.090 -16.625 1.00 89.62 202 LEU A O 1
ATOM 1555 N N . ALA A 1 203 ? 20.617 -8.504 -18.516 1.00 89.31 203 ALA A N 1
ATOM 1556 C CA . ALA A 1 203 ? 21.910 -8.108 -17.965 1.00 89.31 203 ALA A CA 1
ATOM 1557 C C . ALA A 1 203 ? 21.923 -6.633 -17.525 1.00 89.31 203 ALA A C 1
ATOM 1559 O O . ALA A 1 203 ? 22.472 -6.300 -16.472 1.00 89.31 203 ALA A O 1
ATOM 1560 N N . LEU A 1 204 ? 21.299 -5.733 -18.295 1.00 92.75 204 LEU A N 1
ATOM 1561 C CA . LEU A 1 204 ? 21.179 -4.320 -17.931 1.00 92.75 204 LEU A CA 1
ATOM 1562 C C . LEU A 1 204 ? 20.381 -4.129 -16.633 1.00 92.75 204 LEU A C 1
ATOM 1564 O O . LEU A 1 204 ? 20.812 -3.364 -15.761 1.00 92.75 204 LEU A O 1
ATOM 1568 N N . VAL A 1 205 ? 19.234 -4.800 -16.505 1.00 93.69 205 VAL A N 1
ATOM 1569 C CA . VAL A 1 205 ? 18.400 -4.749 -15.297 1.00 93.69 205 VAL A CA 1
ATOM 1570 C C . VAL A 1 205 ? 19.167 -5.321 -14.105 1.00 93.69 205 VAL A C 1
ATOM 1572 O O . VAL A 1 205 ? 19.335 -4.619 -13.107 1.00 93.69 205 VAL A O 1
ATOM 1575 N N . GLY A 1 206 ? 19.734 -6.524 -14.240 1.00 90.56 206 GLY A N 1
ATOM 1576 C CA . GLY A 1 206 ? 20.512 -7.183 -13.189 1.00 90.56 206 GLY A CA 1
ATOM 1577 C C . GLY A 1 206 ? 21.703 -6.349 -12.707 1.00 90.56 206 GLY A C 1
ATOM 1578 O O . GLY A 1 206 ? 21.892 -6.164 -11.507 1.00 90.56 206 GLY A O 1
ATOM 1579 N N . HIS A 1 207 ? 22.473 -5.740 -13.617 1.00 90.88 207 HIS A N 1
ATOM 1580 C CA . HIS A 1 207 ? 23.566 -4.838 -13.232 1.00 90.88 207 HIS A CA 1
ATOM 1581 C C . HIS A 1 207 ? 23.084 -3.578 -12.505 1.00 90.88 207 HIS A C 1
ATOM 1583 O O . HIS A 1 207 ? 23.794 -3.041 -11.650 1.00 90.88 207 HIS A O 1
ATOM 1589 N N . THR A 1 208 ? 21.903 -3.071 -12.854 1.00 93.12 208 THR A N 1
ATOM 1590 C CA . THR A 1 208 ? 21.336 -1.886 -12.202 1.00 93.12 208 THR A CA 1
ATOM 1591 C C . THR A 1 208 ? 20.823 -2.226 -10.802 1.00 93.12 208 THR A C 1
ATOM 1593 O O . THR A 1 208 ? 21.066 -1.454 -9.873 1.00 93.12 208 THR A O 1
ATOM 1596 N N . LEU A 1 209 ? 20.203 -3.395 -10.630 1.00 91.00 209 LEU A N 1
ATOM 1597 C CA . LEU A 1 209 ? 19.784 -3.927 -9.331 1.00 91.00 209 LEU A CA 1
ATOM 1598 C C . LEU A 1 209 ? 20.977 -4.193 -8.411 1.00 91.00 209 LEU A C 1
ATOM 1600 O O . LEU A 1 209 ? 20.980 -3.731 -7.275 1.00 91.00 209 LEU A O 1
ATOM 1604 N N . GLU A 1 210 ? 22.046 -4.812 -8.915 1.00 89.00 210 GLU A N 1
ATOM 1605 C CA . GLU A 1 210 ? 23.279 -5.035 -8.146 1.00 89.00 210 GLU A CA 1
ATOM 1606 C C . GLU A 1 210 ? 23.876 -3.715 -7.624 1.00 89.00 210 GLU A C 1
ATOM 1608 O O . GLU A 1 210 ? 24.284 -3.590 -6.464 1.00 89.00 210 GLU A O 1
ATOM 1613 N N . ARG A 1 211 ? 23.875 -2.675 -8.469 1.00 87.50 211 ARG A N 1
ATOM 1614 C CA . ARG A 1 211 ? 24.294 -1.328 -8.063 1.00 87.50 211 ARG A CA 1
ATOM 1615 C C . ARG A 1 211 ? 23.370 -0.731 -7.002 1.00 87.50 211 ARG A C 1
ATOM 1617 O O . ARG A 1 211 ? 23.869 -0.087 -6.084 1.00 87.50 211 ARG A O 1
ATOM 1624 N N . ALA A 1 212 ? 22.059 -0.933 -7.124 1.00 87.62 212 ALA A N 1
ATOM 1625 C CA . ALA A 1 212 ? 21.073 -0.484 -6.140 1.00 87.62 212 ALA A CA 1
ATOM 1626 C C . ALA A 1 212 ? 21.143 -1.274 -4.820 1.00 87.62 212 ALA A C 1
ATOM 1628 O O . ALA A 1 212 ? 20.766 -0.752 -3.775 1.00 87.62 212 ALA A O 1
ATOM 1629 N N . ARG A 1 213 ? 21.657 -2.509 -4.840 1.00 86.75 213 ARG A N 1
ATOM 1630 C CA . ARG A 1 213 ? 21.921 -3.317 -3.640 1.00 86.75 213 ARG A CA 1
ATOM 1631 C C . ARG A 1 213 ? 23.168 -2.852 -2.893 1.00 86.75 213 ARG A C 1
ATOM 1633 O O . ARG A 1 213 ? 23.228 -2.926 -1.672 1.00 86.75 213 ARG A O 1
ATOM 1640 N N . SER A 1 214 ? 24.153 -2.339 -3.625 1.00 85.06 214 SER A N 1
ATOM 1641 C CA . SER A 1 214 ? 25.425 -1.864 -3.065 1.00 85.06 214 SER A CA 1
ATOM 1642 C C . SER A 1 214 ? 25.313 -0.536 -2.295 1.00 85.06 214 SER A C 1
ATOM 1644 O O . SER A 1 214 ? 26.293 -0.107 -1.686 1.00 85.06 214 SER A O 1
ATOM 1646 N N . SER A 1 215 ? 24.156 0.136 -2.331 1.00 82.44 215 SER A N 1
ATOM 1647 C CA . SER A 1 215 ? 23.901 1.405 -1.641 1.00 82.44 215 SER A CA 1
ATOM 1648 C C . SER A 1 215 ? 22.480 1.461 -1.079 1.00 82.44 215 SER A C 1
ATOM 1650 O O . SER A 1 215 ? 21.547 0.920 -1.669 1.00 82.44 215 SER A O 1
ATOM 1652 N N . TYR A 1 216 ? 22.302 2.166 0.038 1.00 80.12 216 TYR A N 1
ATOM 1653 C CA . TYR A 1 216 ? 20.972 2.508 0.556 1.00 80.12 216 TYR A CA 1
ATOM 1654 C C . TYR A 1 216 ? 20.361 3.724 -0.158 1.00 80.12 216 TYR A C 1
ATOM 1656 O O . TYR A 1 216 ? 19.146 3.908 -0.124 1.00 80.12 216 TYR A O 1
ATOM 1664 N N . ASP A 1 217 ? 21.181 4.528 -0.843 1.00 83.00 217 ASP A N 1
ATOM 1665 C CA . ASP A 1 217 ? 20.703 5.672 -1.618 1.00 83.00 217 ASP A CA 1
ATOM 1666 C C . ASP A 1 217 ? 20.034 5.230 -2.933 1.00 83.00 217 ASP A C 1
ATOM 1668 O O . ASP A 1 217 ? 20.467 4.250 -3.553 1.00 83.00 217 ASP A O 1
ATOM 1672 N N . PRO A 1 218 ? 19.024 5.976 -3.425 1.00 83.38 218 PRO A N 1
ATOM 1673 C CA . PRO A 1 218 ? 18.441 5.731 -4.738 1.00 83.38 218 PRO A CA 1
ATOM 1674 C C . PRO A 1 218 ? 19.503 5.758 -5.854 1.00 83.38 218 PRO A C 1
ATOM 1676 O O . PRO A 1 218 ? 20.361 6.650 -5.872 1.00 83.38 218 PRO A O 1
ATOM 1679 N N . PRO A 1 219 ? 19.457 4.826 -6.824 1.00 88.75 219 PRO A N 1
ATOM 1680 C CA . PRO A 1 219 ? 20.440 4.787 -7.898 1.00 88.75 219 PRO A CA 1
ATOM 1681 C C . PRO A 1 219 ? 20.352 6.040 -8.781 1.00 88.75 219 PRO A C 1
ATOM 1683 O O . PRO A 1 219 ? 19.292 6.396 -9.293 1.00 88.75 219 PRO A O 1
ATOM 1686 N N . ILE A 1 220 ? 21.495 6.685 -9.026 1.00 89.88 220 ILE A N 1
ATOM 1687 C CA . ILE A 1 220 ? 21.590 7.799 -9.978 1.00 89.88 220 ILE A CA 1
ATOM 1688 C C . ILE A 1 220 ? 21.685 7.227 -11.395 1.00 89.88 220 ILE A C 1
ATOM 1690 O O . ILE A 1 220 ? 22.684 6.596 -11.756 1.00 89.88 220 ILE A O 1
ATOM 1694 N N . LEU A 1 221 ? 20.649 7.470 -12.199 1.00 93.88 221 LEU A N 1
ATOM 1695 C CA . LEU A 1 221 ? 20.547 7.000 -13.579 1.00 93.88 221 LEU A CA 1
ATOM 1696 C C . LEU A 1 221 ? 20.664 8.158 -14.570 1.00 93.88 221 LEU A C 1
ATOM 1698 O O . LEU A 1 221 ? 20.038 9.207 -14.423 1.00 93.88 221 LEU A O 1
ATOM 1702 N N . THR A 1 222 ? 21.455 7.947 -15.618 1.00 94.44 222 THR A N 1
ATOM 1703 C CA . THR A 1 222 ? 21.484 8.848 -16.777 1.00 94.44 222 THR A CA 1
ATOM 1704 C C . THR A 1 222 ? 20.211 8.697 -17.610 1.00 94.44 222 THR A C 1
ATOM 1706 O O . THR A 1 222 ? 19.577 7.641 -17.603 1.00 94.44 222 THR A O 1
ATOM 1709 N N . ASP A 1 223 ? 19.862 9.716 -18.401 1.00 94.62 223 ASP A N 1
ATOM 1710 C CA . ASP A 1 223 ? 18.703 9.635 -19.303 1.00 94.62 223 ASP A CA 1
ATOM 1711 C C . ASP A 1 223 ? 18.792 8.443 -20.269 1.00 94.62 223 ASP A C 1
ATOM 1713 O O . ASP A 1 223 ? 17.782 7.807 -20.551 1.00 94.62 223 ASP A O 1
ATOM 1717 N N . LEU A 1 224 ? 19.995 8.103 -20.746 1.00 91.12 224 LEU A N 1
ATOM 1718 C CA . LEU A 1 224 ? 20.190 6.945 -21.617 1.00 91.12 224 LEU A CA 1
ATOM 1719 C C . LEU A 1 224 ? 19.925 5.625 -20.880 1.00 91.12 224 LEU A C 1
ATOM 1721 O O . LEU A 1 224 ? 19.324 4.722 -21.453 1.00 91.12 224 LEU A O 1
ATOM 1725 N N . GLN A 1 225 ? 20.347 5.501 -19.619 1.00 94.31 225 GLN A N 1
ATOM 1726 C CA . GLN A 1 225 ? 20.045 4.313 -18.814 1.00 94.31 225 GLN A CA 1
ATOM 1727 C C . GLN A 1 225 ? 18.545 4.186 -18.548 1.00 94.31 225 GLN A C 1
ATOM 1729 O O . GLN A 1 225 ? 18.010 3.096 -18.707 1.00 94.31 225 GLN A O 1
ATOM 1734 N N . LEU A 1 226 ? 17.862 5.290 -18.224 1.00 95.31 226 LEU A N 1
ATOM 1735 C CA . LEU A 1 226 ? 16.404 5.313 -18.057 1.00 95.31 226 LEU A CA 1
ATOM 1736 C C . LEU A 1 226 ? 15.683 4.851 -19.328 1.00 95.31 226 LEU A C 1
ATOM 1738 O O . LEU A 1 226 ? 14.813 3.996 -19.257 1.00 95.31 226 LEU A O 1
ATOM 1742 N N . VAL A 1 227 ? 16.079 5.374 -20.492 1.00 93.00 227 VAL A N 1
ATOM 1743 C CA . VAL A 1 227 ? 15.513 4.994 -21.799 1.00 93.00 227 VAL A CA 1
ATOM 1744 C C . VAL A 1 227 ? 15.703 3.504 -22.087 1.00 93.00 227 VAL A C 1
ATOM 1746 O O . VAL A 1 227 ? 14.771 2.839 -22.534 1.00 93.00 227 VAL A O 1
ATOM 1749 N N . ARG A 1 228 ? 16.897 2.966 -21.813 1.00 92.88 228 ARG A N 1
ATOM 1750 C CA . ARG A 1 228 ? 17.191 1.544 -22.029 1.00 92.88 228 ARG A CA 1
ATOM 1751 C C . ARG A 1 228 ? 16.403 0.647 -21.074 1.00 92.88 228 ARG A C 1
ATOM 1753 O O . ARG A 1 228 ? 15.837 -0.340 -21.520 1.00 92.88 228 ARG A O 1
ATOM 1760 N N . LEU A 1 229 ? 16.320 1.016 -19.795 1.00 95.44 229 LEU A N 1
ATOM 1761 C CA . LEU A 1 229 ? 15.525 0.289 -18.800 1.00 95.44 229 LEU A CA 1
ATOM 1762 C C . LEU A 1 229 ? 14.028 0.336 -19.127 1.00 95.44 229 LEU A C 1
ATOM 1764 O O . LEU A 1 229 ? 13.355 -0.677 -19.013 1.00 95.44 229 LEU A O 1
ATOM 1768 N N . ALA A 1 230 ? 13.513 1.475 -19.591 1.00 94.31 230 ALA A N 1
ATOM 1769 C CA . ALA A 1 230 ? 12.124 1.605 -20.024 1.00 94.31 230 ALA A CA 1
ATOM 1770 C C . ALA A 1 230 ? 11.783 0.665 -21.190 1.00 94.31 230 ALA A C 1
ATOM 1772 O O . ALA A 1 230 ? 10.759 -0.016 -21.152 1.00 94.31 230 ALA A O 1
ATOM 1773 N N . ARG A 1 231 ? 12.657 0.582 -22.205 1.00 90.69 231 ARG A N 1
ATOM 1774 C CA . ARG A 1 231 ? 12.506 -0.386 -23.303 1.00 90.69 231 ARG A CA 1
ATOM 1775 C C . ARG A 1 231 ? 12.552 -1.821 -22.783 1.00 90.69 231 ARG A C 1
ATOM 1777 O O . ARG A 1 231 ? 11.683 -2.601 -23.152 1.00 90.69 231 ARG A O 1
ATOM 1784 N N . ALA A 1 232 ? 13.535 -2.138 -21.941 1.00 92.31 232 ALA A N 1
ATOM 1785 C CA . ALA A 1 232 ? 13.704 -3.471 -21.376 1.00 92.31 232 ALA A CA 1
ATOM 1786 C C . ALA A 1 232 ? 12.440 -3.916 -20.627 1.00 92.31 232 ALA A C 1
ATOM 1788 O O . ALA A 1 232 ? 11.869 -4.948 -20.951 1.00 92.31 232 ALA A O 1
ATOM 1789 N N . LEU A 1 233 ? 11.928 -3.088 -19.712 1.00 93.12 233 LEU A N 1
ATOM 1790 C CA . LEU A 1 233 ? 10.717 -3.384 -18.938 1.00 93.12 233 LEU A CA 1
ATOM 1791 C C . LEU A 1 233 ? 9.439 -3.465 -19.782 1.00 93.12 233 LEU A C 1
ATOM 1793 O O . LEU A 1 233 ? 8.490 -4.120 -19.372 1.00 93.12 233 LEU A O 1
ATOM 1797 N N . SER A 1 234 ? 9.407 -2.840 -20.962 1.00 88.62 234 SER A N 1
ATOM 1798 C CA . SER A 1 234 ? 8.264 -2.954 -21.882 1.00 88.62 234 SER A CA 1
ATOM 1799 C C . SER A 1 234 ? 8.165 -4.341 -22.536 1.00 88.62 234 SER A C 1
ATOM 1801 O O . SER A 1 234 ? 7.168 -4.641 -23.191 1.00 88.62 234 SER A O 1
ATOM 1803 N N . ARG A 1 235 ? 9.195 -5.188 -22.401 1.00 87.69 235 ARG A N 1
ATOM 1804 C CA . ARG A 1 235 ? 9.201 -6.561 -22.911 1.00 87.69 235 ARG A CA 1
ATOM 1805 C C . ARG A 1 235 ? 8.699 -7.514 -21.834 1.00 87.69 235 ARG A C 1
ATOM 1807 O O . ARG A 1 235 ? 9.294 -7.619 -20.763 1.00 87.69 235 ARG A O 1
ATOM 1814 N N . THR A 1 236 ? 7.652 -8.268 -22.164 1.00 86.75 236 THR A N 1
ATOM 1815 C CA . THR A 1 236 ? 7.016 -9.259 -21.279 1.00 86.75 236 THR A CA 1
ATOM 1816 C C . THR A 1 236 ? 8.023 -10.191 -20.591 1.00 86.75 236 THR A C 1
ATOM 1818 O O . THR A 1 236 ? 7.943 -10.283 -19.370 1.00 86.75 236 THR A O 1
ATOM 1821 N N . PRO A 1 237 ? 9.015 -10.803 -21.280 1.00 85.88 237 PRO A N 1
ATOM 1822 C CA . PRO A 1 237 ? 9.946 -11.715 -20.609 1.00 85.88 237 PRO A CA 1
ATOM 1823 C C . PRO A 1 237 ? 10.830 -11.017 -19.563 1.00 85.88 237 PRO A C 1
ATOM 1825 O O . PRO A 1 237 ? 11.054 -11.549 -18.484 1.00 85.88 237 PRO A O 1
ATOM 1828 N N . VAL A 1 238 ? 11.279 -9.784 -19.832 1.00 89.94 238 VAL A N 1
ATOM 1829 C CA . VAL A 1 238 ? 12.093 -9.007 -18.877 1.00 89.94 238 VAL A CA 1
ATOM 1830 C C . VAL A 1 238 ? 11.269 -8.611 -17.656 1.00 89.94 238 VAL A C 1
ATOM 1832 O O . VAL A 1 238 ? 11.751 -8.690 -16.525 1.00 89.94 238 VAL A O 1
ATOM 1835 N N . ARG A 1 239 ? 10.026 -8.170 -17.872 1.00 90.31 239 ARG A N 1
ATOM 1836 C CA . ARG A 1 239 ? 9.114 -7.815 -16.782 1.00 90.31 239 ARG A CA 1
ATOM 1837 C C . ARG A 1 239 ? 8.783 -9.030 -15.914 1.00 90.31 239 ARG A C 1
ATOM 1839 O O . ARG A 1 239 ? 8.715 -8.892 -14.697 1.00 90.31 239 ARG A O 1
ATOM 1846 N N . ASP A 1 240 ? 8.609 -10.201 -16.515 1.00 87.88 240 ASP A N 1
ATOM 1847 C CA . ASP A 1 240 ? 8.323 -11.440 -15.788 1.00 87.88 240 ASP A CA 1
ATOM 1848 C C . ASP A 1 240 ? 9.512 -11.875 -14.915 1.00 87.88 240 ASP A C 1
ATOM 1850 O O . ASP A 1 240 ? 9.318 -12.201 -13.744 1.00 87.88 240 ASP A O 1
ATOM 1854 N N . GLU A 1 241 ? 10.750 -11.732 -15.399 1.00 88.38 241 GLU A N 1
ATOM 1855 C CA . GLU A 1 241 ? 11.946 -11.899 -14.556 1.00 88.38 241 GLU A CA 1
ATOM 1856 C C . GLU A 1 241 ? 11.995 -10.867 -13.418 1.00 88.38 241 GLU A C 1
ATOM 1858 O O . GLU A 1 241 ? 12.342 -11.181 -12.280 1.00 88.38 241 GLU A O 1
ATOM 1863 N N . CYS A 1 242 ? 11.580 -9.624 -13.679 1.00 91.75 242 CYS A N 1
ATOM 1864 C CA . CYS A 1 242 ? 11.485 -8.601 -12.636 1.00 91.75 242 CYS A CA 1
ATOM 1865 C C . CYS A 1 242 ? 10.428 -8.937 -11.574 1.00 91.75 242 CYS A C 1
ATOM 1867 O O . CYS A 1 242 ? 10.616 -8.575 -10.415 1.00 91.75 242 CYS A O 1
ATOM 1869 N N . LEU A 1 243 ? 9.351 -9.651 -11.921 1.00 90.19 243 LEU A N 1
ATOM 1870 C CA . LEU A 1 243 ? 8.379 -10.151 -10.944 1.00 90.19 243 LEU A CA 1
ATOM 1871 C C . LEU A 1 243 ? 8.986 -11.214 -10.018 1.00 90.19 243 LEU A C 1
ATOM 1873 O O . LEU A 1 243 ? 8.660 -11.233 -8.831 1.00 90.19 243 LEU A O 1
ATOM 1877 N N . ALA A 1 244 ? 9.916 -12.038 -10.510 1.00 87.81 244 ALA A N 1
ATOM 1878 C CA . ALA A 1 244 ? 10.660 -12.970 -9.664 1.00 87.81 244 ALA A CA 1
ATOM 1879 C C . ALA A 1 244 ? 11.555 -12.247 -8.639 1.00 87.81 244 ALA A C 1
ATOM 1881 O O . ALA A 1 244 ? 11.680 -12.697 -7.499 1.00 87.81 244 ALA A O 1
ATOM 1882 N N . VAL A 1 245 ? 12.102 -11.077 -8.991 1.00 87.94 245 VAL A N 1
ATOM 1883 C CA . VAL A 1 245 ? 12.861 -10.221 -8.056 1.00 87.94 245 VAL A CA 1
ATOM 1884 C C . VAL A 1 245 ? 11.979 -9.679 -6.930 1.00 87.94 245 VAL A C 1
ATOM 1886 O O . VAL A 1 245 ? 12.437 -9.505 -5.804 1.00 87.94 245 VAL A O 1
ATOM 1889 N N . VAL A 1 246 ? 10.694 -9.425 -7.191 1.00 86.81 246 VAL A N 1
ATOM 1890 C CA . VAL A 1 246 ? 9.781 -8.896 -6.165 1.00 86.81 246 VAL A CA 1
ATOM 1891 C C . VAL A 1 246 ? 9.630 -9.863 -4.981 1.00 86.81 246 VAL A C 1
ATOM 1893 O O . VAL A 1 246 ? 9.442 -9.426 -3.845 1.00 86.81 246 VAL A O 1
ATOM 1896 N N . VAL A 1 247 ? 9.734 -11.172 -5.221 1.00 84.94 247 VAL A N 1
ATOM 1897 C CA . VAL A 1 247 ? 9.639 -12.208 -4.178 1.00 84.94 247 VAL A CA 1
ATOM 1898 C C . VAL A 1 247 ? 10.999 -12.686 -3.663 1.00 84.94 247 VAL A C 1
ATOM 1900 O O . VAL A 1 247 ? 11.035 -13.583 -2.820 1.00 84.94 247 VAL A O 1
ATOM 1903 N N . SER A 1 248 ? 12.101 -12.095 -4.130 1.00 85.00 248 SER A N 1
ATOM 1904 C CA . SER A 1 248 ? 13.456 -12.451 -3.713 1.00 85.00 248 SER A CA 1
ATOM 1905 C C . SER A 1 248 ? 13.992 -11.568 -2.577 1.00 85.00 248 SER A C 1
ATOM 1907 O O . SER A 1 248 ? 13.364 -10.608 -2.118 1.00 85.00 248 SER A O 1
ATOM 1909 N N . ASP A 1 249 ? 15.201 -11.893 -2.127 1.00 79.81 249 ASP A N 1
ATOM 1910 C CA . ASP A 1 249 ? 16.003 -11.093 -1.199 1.00 79.81 249 ASP A CA 1
ATOM 1911 C C . ASP A 1 249 ? 16.488 -9.758 -1.798 1.00 79.81 249 ASP A C 1
ATOM 1913 O O . ASP A 1 249 ? 16.982 -8.897 -1.073 1.00 79.81 249 ASP A O 1
ATOM 1917 N N . GLU A 1 250 ? 16.308 -9.545 -3.104 1.00 81.56 250 GLU A N 1
ATOM 1918 C CA . GLU A 1 250 ? 16.644 -8.296 -3.798 1.00 81.56 250 GLU A CA 1
ATOM 1919 C C . GLU A 1 250 ? 15.477 -7.289 -3.842 1.00 81.56 250 GLU A C 1
ATOM 1921 O O . GLU A 1 250 ? 15.644 -6.176 -4.350 1.00 81.56 250 GLU A O 1
ATOM 1926 N N . SER A 1 251 ? 14.313 -7.643 -3.288 1.00 85.19 251 SER A N 1
ATOM 1927 C CA . SER A 1 251 ? 13.079 -6.842 -3.332 1.00 85.19 251 SER A CA 1
ATOM 1928 C C . SER A 1 251 ? 13.261 -5.383 -2.888 1.00 85.19 251 SER A C 1
ATOM 1930 O O . SER A 1 251 ? 12.829 -4.475 -3.597 1.00 85.19 251 SER A O 1
ATOM 1932 N N . GLU A 1 252 ? 13.979 -5.118 -1.793 1.00 84.44 252 GLU A N 1
ATOM 1933 C CA . GLU A 1 252 ? 14.228 -3.746 -1.315 1.00 84.44 252 GLU A CA 1
ATOM 1934 C C . GLU A 1 252 ? 15.062 -2.905 -2.299 1.00 84.44 252 GLU A C 1
ATOM 1936 O O . GLU A 1 252 ? 14.808 -1.714 -2.505 1.00 84.44 252 GLU A O 1
ATOM 1941 N N . ALA A 1 253 ? 16.086 -3.510 -2.910 1.00 87.38 253 ALA A N 1
ATOM 1942 C CA . ALA A 1 253 ? 16.912 -2.838 -3.911 1.00 87.38 253 ALA A CA 1
ATOM 1943 C C . ALA A 1 253 ? 16.109 -2.573 -5.192 1.00 87.38 253 ALA A C 1
ATOM 1945 O O . ALA A 1 253 ? 16.235 -1.502 -5.798 1.00 87.38 253 ALA A O 1
ATOM 1946 N N . ALA A 1 254 ? 15.248 -3.522 -5.562 1.00 91.25 254 ALA A N 1
ATOM 1947 C CA . ALA A 1 254 ? 14.337 -3.398 -6.685 1.00 91.25 254 ALA A CA 1
ATOM 1948 C C . ALA A 1 254 ? 13.336 -2.259 -6.477 1.00 91.25 254 ALA A C 1
ATOM 1950 O O . ALA A 1 254 ? 13.206 -1.409 -7.350 1.00 91.25 254 ALA A O 1
ATOM 1951 N N . GLU A 1 255 ? 12.725 -2.141 -5.298 1.00 90.94 255 GLU A N 1
ATOM 1952 C CA . GLU A 1 255 ? 11.806 -1.042 -4.971 1.00 90.94 255 GLU A CA 1
ATOM 1953 C C . GLU A 1 255 ? 12.438 0.344 -5.126 1.00 90.94 255 GLU A C 1
ATOM 1955 O O . GLU A 1 255 ? 11.814 1.255 -5.685 1.00 90.94 255 GLU A O 1
ATOM 1960 N N . ARG A 1 256 ? 13.693 0.516 -4.688 1.00 90.69 256 ARG A N 1
ATOM 1961 C CA . ARG A 1 256 ? 14.429 1.776 -4.891 1.00 90.69 256 ARG A CA 1
ATOM 1962 C C . ARG A 1 256 ? 14.619 2.074 -6.376 1.00 90.69 256 ARG A C 1
ATOM 1964 O O . ARG A 1 256 ? 14.425 3.215 -6.800 1.00 90.69 256 ARG A O 1
ATOM 1971 N N . LEU A 1 257 ? 14.967 1.063 -7.172 1.00 94.50 257 LEU A N 1
ATOM 1972 C CA . LEU A 1 257 ? 15.099 1.202 -8.621 1.00 94.50 257 LEU A CA 1
ATOM 1973 C C . LEU A 1 257 ? 13.755 1.545 -9.285 1.00 94.50 257 LEU A C 1
ATOM 1975 O O . LEU A 1 257 ? 13.691 2.500 -10.065 1.00 94.50 257 LEU A O 1
ATOM 1979 N N . TRP A 1 258 ? 12.680 0.829 -8.948 1.00 95.69 258 TRP A N 1
ATOM 1980 C CA . TRP A 1 258 ? 11.336 1.086 -9.467 1.00 95.69 258 TRP A CA 1
ATOM 1981 C C . TRP A 1 258 ? 10.876 2.494 -9.118 1.00 95.69 258 TRP A C 1
ATOM 1983 O O . TRP A 1 258 ? 10.419 3.212 -9.999 1.00 95.69 258 TRP A O 1
ATOM 1993 N N . THR A 1 259 ? 11.101 2.950 -7.886 1.00 94.31 259 THR A N 1
ATOM 1994 C CA . THR A 1 259 ? 10.763 4.315 -7.458 1.00 94.31 259 THR A CA 1
ATOM 1995 C C . THR A 1 259 ? 11.472 5.372 -8.312 1.00 94.31 259 THR A C 1
ATOM 1997 O O . THR A 1 259 ? 10.832 6.315 -8.783 1.00 94.31 259 THR A O 1
ATOM 2000 N N . VAL A 1 260 ? 12.773 5.210 -8.588 1.00 95.69 260 VAL A N 1
ATOM 2001 C CA . VAL A 1 260 ? 13.518 6.122 -9.481 1.00 95.69 260 VAL A CA 1
ATOM 2002 C C . VAL A 1 260 ? 12.929 6.122 -10.895 1.00 95.69 260 VAL A C 1
ATOM 2004 O O . VAL A 1 260 ? 12.759 7.187 -11.494 1.00 95.69 260 VAL A O 1
ATOM 2007 N N . LEU A 1 261 ? 12.582 4.949 -11.428 1.00 96.81 261 LEU A N 1
ATOM 2008 C CA . LEU A 1 261 ? 11.997 4.809 -12.763 1.00 96.81 261 LEU A CA 1
ATOM 2009 C C . LEU A 1 261 ? 10.583 5.404 -12.845 1.00 96.81 261 LEU A C 1
ATOM 2011 O O . LEU A 1 261 ? 10.286 6.127 -13.795 1.00 96.81 261 LEU A O 1
ATOM 2015 N N . VAL A 1 262 ? 9.743 5.188 -11.830 1.00 97.19 262 VAL A N 1
ATOM 2016 C CA . VAL A 1 262 ? 8.392 5.762 -11.722 1.00 97.19 262 VAL A CA 1
ATOM 2017 C C . VAL A 1 262 ? 8.440 7.281 -11.741 1.00 97.19 262 VAL A C 1
ATOM 2019 O O . VAL A 1 262 ? 7.630 7.911 -12.417 1.00 97.19 262 VAL A O 1
ATOM 2022 N N . ARG A 1 263 ? 9.376 7.902 -11.023 1.00 96.50 263 ARG A N 1
ATOM 2023 C CA . ARG A 1 263 ? 9.530 9.363 -11.048 1.00 96.50 263 ARG A CA 1
ATOM 2024 C C . ARG A 1 263 ? 10.083 9.846 -12.387 1.00 96.50 263 ARG A C 1
ATOM 2026 O O . ARG A 1 263 ? 9.697 10.908 -12.876 1.00 96.50 263 ARG A O 1
ATOM 2033 N N . GLY A 1 264 ? 10.995 9.066 -12.966 1.00 96.00 264 GLY A N 1
ATOM 2034 C CA . GLY A 1 264 ? 11.822 9.500 -14.078 1.00 96.00 264 GLY A CA 1
ATOM 2035 C C . GLY A 1 264 ? 11.249 9.275 -15.477 1.00 96.00 264 GLY A C 1
ATOM 2036 O O . GLY A 1 264 ? 11.731 9.912 -16.420 1.00 96.00 264 GLY A O 1
ATOM 2037 N N . LEU A 1 265 ? 10.260 8.398 -15.642 1.00 97.00 265 LEU A N 1
ATOM 2038 C CA . LEU A 1 265 ? 9.739 8.017 -16.955 1.00 97.00 265 LEU A CA 1
ATOM 2039 C C . LEU A 1 265 ? 8.416 8.718 -17.303 1.00 97.00 265 LEU A C 1
ATOM 2041 O O . LEU A 1 265 ? 7.552 8.886 -16.439 1.00 97.00 265 LEU A O 1
ATOM 2045 N N . PRO A 1 266 ? 8.235 9.145 -18.568 1.00 96.62 266 PRO A N 1
ATOM 2046 C CA . PRO A 1 266 ? 6.950 9.627 -19.061 1.00 96.62 266 PRO A CA 1
ATOM 2047 C C . PRO A 1 266 ? 5.978 8.460 -19.303 1.00 96.62 266 PRO A C 1
ATOM 2049 O O . PRO A 1 266 ? 6.376 7.300 -19.366 1.00 96.62 266 PRO A O 1
ATOM 2052 N N . ALA A 1 267 ? 4.690 8.769 -19.468 1.00 94.50 267 ALA A N 1
ATOM 2053 C CA . ALA A 1 267 ? 3.726 7.799 -19.987 1.00 94.50 267 ALA A CA 1
ATOM 2054 C C . ALA A 1 267 ? 3.989 7.515 -21.489 1.00 94.50 267 ALA A C 1
ATOM 2056 O O . ALA A 1 267 ? 4.330 8.462 -22.213 1.00 94.50 267 ALA A O 1
ATOM 2057 N N . PRO A 1 268 ? 3.763 6.275 -21.972 1.00 94.50 268 PRO A N 1
ATOM 2058 C CA . PRO A 1 268 ? 3.245 5.117 -21.229 1.00 94.50 268 PRO A CA 1
ATOM 2059 C C . PRO A 1 268 ? 4.306 4.307 -20.462 1.00 94.50 268 PRO A C 1
ATOM 2061 O O . PRO A 1 268 ? 3.939 3.514 -19.601 1.00 94.50 268 PRO A O 1
ATOM 2064 N N . GLU A 1 269 ? 5.604 4.512 -20.707 1.00 95.25 269 GLU A N 1
ATOM 2065 C CA . GLU A 1 269 ? 6.690 3.679 -20.155 1.00 95.25 269 GLU A CA 1
ATOM 2066 C C . GLU A 1 269 ? 6.799 3.725 -18.620 1.00 95.25 269 GLU A C 1
ATOM 2068 O O . GLU A 1 269 ? 7.415 2.858 -18.003 1.00 95.25 269 GLU A O 1
ATOM 2073 N N . ARG A 1 270 ? 6.175 4.718 -17.983 1.00 96.81 270 ARG A N 1
ATOM 2074 C CA . ARG A 1 270 ? 6.012 4.810 -16.527 1.00 96.81 270 ARG A CA 1
ATOM 2075 C C . ARG A 1 270 ? 5.177 3.671 -15.925 1.00 96.81 270 ARG A C 1
ATOM 2077 O O . ARG A 1 270 ? 5.319 3.403 -14.735 1.00 96.81 270 ARG A O 1
ATOM 2084 N N . ALA A 1 271 ? 4.305 3.037 -16.710 1.00 96.62 271 ALA A N 1
ATOM 2085 C CA . ALA A 1 271 ? 3.352 2.040 -16.227 1.00 96.62 271 ALA A CA 1
ATOM 2086 C C . ALA A 1 271 ? 4.039 0.789 -15.653 1.00 96.62 271 ALA A C 1
ATOM 2088 O O . ALA A 1 271 ? 3.746 0.402 -14.529 1.00 96.62 271 ALA A O 1
ATOM 2089 N N . GLU A 1 272 ? 5.001 0.211 -16.373 1.00 95.75 272 GLU A N 1
ATOM 2090 C CA . GLU A 1 272 ? 5.675 -1.035 -15.974 1.00 95.75 272 GLU A CA 1
ATOM 2091 C C . GLU A 1 272 ? 6.429 -0.938 -14.632 1.00 95.75 272 GLU A C 1
ATOM 2093 O O . GLU A 1 272 ? 6.159 -1.734 -13.730 1.00 95.75 272 GLU A O 1
ATOM 2098 N N . PRO A 1 273 ? 7.323 0.047 -14.399 1.00 96.75 273 PRO A N 1
ATOM 2099 C CA . PRO A 1 273 ? 7.968 0.184 -13.094 1.00 96.75 273 PRO A CA 1
ATOM 2100 C C . PRO A 1 273 ? 6.980 0.576 -11.988 1.00 96.75 273 PRO A C 1
ATOM 2102 O O . PRO A 1 273 ? 7.200 0.214 -10.836 1.00 96.75 273 PRO A O 1
ATOM 2105 N N . ALA A 1 274 ? 5.888 1.285 -12.305 1.00 97.25 274 ALA A N 1
ATOM 2106 C CA . ALA A 1 274 ? 4.840 1.570 -11.324 1.00 97.25 274 ALA A CA 1
ATOM 2107 C C . ALA A 1 274 ? 4.088 0.296 -10.924 1.00 97.25 274 ALA A C 1
ATOM 2109 O O . ALA A 1 274 ? 3.764 0.129 -9.752 1.00 97.25 274 ALA A O 1
ATOM 2110 N N . PHE A 1 275 ? 3.868 -0.625 -11.862 1.00 96.94 275 PHE A N 1
ATOM 2111 C CA . PHE A 1 275 ? 3.251 -1.915 -11.584 1.00 96.94 275 PHE A CA 1
ATOM 2112 C C . PHE A 1 275 ? 4.169 -2.808 -10.743 1.00 96.94 275 PHE A C 1
ATOM 2114 O O . PHE A 1 275 ? 3.721 -3.372 -9.747 1.00 96.94 275 PHE A O 1
ATOM 2121 N N . LEU A 1 276 ? 5.461 -2.877 -11.076 1.00 96.31 276 LEU A N 1
ATOM 2122 C CA . LEU A 1 276 ? 6.445 -3.608 -10.269 1.00 96.31 276 LEU A CA 1
ATOM 2123 C C . LEU A 1 276 ? 6.529 -3.046 -8.844 1.00 96.31 276 LEU A C 1
ATOM 2125 O O . LEU A 1 276 ? 6.490 -3.811 -7.884 1.00 96.31 276 LEU A O 1
ATOM 2129 N N . LEU A 1 277 ? 6.545 -1.717 -8.694 1.00 95.94 277 LEU A N 1
ATOM 2130 C CA . LEU A 1 277 ? 6.490 -1.068 -7.384 1.00 95.94 277 LEU A CA 1
ATOM 2131 C C . LEU A 1 277 ? 5.189 -1.387 -6.633 1.00 95.94 277 LEU A C 1
ATOM 2133 O O . LEU A 1 277 ? 5.225 -1.625 -5.427 1.00 95.94 277 LEU A O 1
ATOM 2137 N N . ALA A 1 278 ? 4.049 -1.407 -7.330 1.00 95.56 278 ALA A N 1
ATOM 2138 C CA . ALA A 1 278 ? 2.769 -1.769 -6.736 1.00 95.56 278 ALA A CA 1
ATOM 2139 C C . ALA A 1 278 ? 2.766 -3.212 -6.218 1.00 95.56 278 ALA A C 1
ATOM 2141 O O . ALA A 1 278 ? 2.334 -3.442 -5.093 1.00 95.56 278 ALA A O 1
ATOM 2142 N N . MET A 1 279 ? 3.287 -4.161 -7.001 1.00 94.62 279 MET A N 1
ATOM 2143 C CA . MET A 1 279 ? 3.444 -5.560 -6.592 1.00 94.62 279 MET A CA 1
ATOM 2144 C C . MET A 1 279 ? 4.352 -5.689 -5.366 1.00 94.62 279 MET A C 1
ATOM 2146 O O . MET A 1 279 ? 3.987 -6.372 -4.411 1.00 94.62 279 MET A O 1
ATOM 2150 N N . SER A 1 280 ? 5.498 -5.002 -5.351 1.00 92.69 280 SER A N 1
ATOM 2151 C CA . SER A 1 280 ? 6.407 -4.993 -4.199 1.00 92.69 280 SER A CA 1
ATOM 2152 C C . SER A 1 280 ? 5.731 -4.465 -2.933 1.00 92.69 280 SER A C 1
ATOM 2154 O O . SER A 1 280 ? 5.697 -5.150 -1.910 1.00 92.69 280 SER A O 1
ATOM 2156 N N . ALA A 1 281 ? 5.105 -3.289 -3.022 1.00 89.44 281 ALA A N 1
ATOM 2157 C CA . ALA A 1 281 ? 4.389 -2.686 -1.905 1.00 89.44 281 ALA A CA 1
ATOM 2158 C C . ALA A 1 281 ? 3.229 -3.569 -1.420 1.00 89.44 281 ALA A C 1
ATOM 2160 O O . ALA A 1 281 ? 3.050 -3.744 -0.215 1.00 89.44 281 ALA A O 1
ATOM 2161 N N . TYR A 1 282 ? 2.473 -4.173 -2.341 1.00 90.38 282 TYR A N 1
ATOM 2162 C CA . TYR A 1 282 ? 1.376 -5.081 -2.013 1.00 90.38 282 TYR A CA 1
ATOM 2163 C C . TYR A 1 282 ? 1.871 -6.275 -1.194 1.00 90.38 282 TYR A C 1
ATOM 2165 O O . TYR A 1 282 ? 1.324 -6.577 -0.134 1.00 90.38 282 TYR A O 1
ATOM 2173 N N . LEU A 1 283 ? 2.945 -6.927 -1.648 1.00 87.81 283 LEU A N 1
ATOM 2174 C CA . LEU A 1 283 ? 3.496 -8.119 -1.004 1.00 87.81 283 LEU A CA 1
ATOM 2175 C C . LEU A 1 283 ? 4.153 -7.830 0.353 1.00 87.81 283 LEU A C 1
ATOM 2177 O O . LEU A 1 283 ? 4.201 -8.724 1.200 1.00 87.81 283 LEU A O 1
ATOM 2181 N N . ARG A 1 284 ? 4.610 -6.593 0.593 1.00 81.81 284 ARG A N 1
ATOM 2182 C CA . ARG A 1 284 ? 5.047 -6.126 1.924 1.00 81.81 284 ARG A CA 1
ATOM 2183 C C . ARG A 1 284 ? 3.892 -5.733 2.847 1.00 81.81 284 ARG A C 1
ATOM 2185 O O . ARG A 1 284 ? 4.119 -5.489 4.032 1.00 81.81 284 ARG A O 1
ATOM 2192 N N . GLY A 1 285 ? 2.665 -5.681 2.329 1.00 77.81 285 GLY A N 1
ATOM 2193 C CA . GLY A 1 285 ? 1.492 -5.241 3.076 1.00 77.81 285 GLY A CA 1
ATOM 2194 C C . GLY A 1 285 ? 1.317 -3.721 3.118 1.00 77.81 285 GLY A C 1
ATOM 2195 O O . GLY A 1 285 ? 0.538 -3.221 3.919 1.00 77.81 285 GLY A O 1
ATOM 2196 N N . GLU A 1 286 ? 1.991 -2.956 2.263 1.00 81.12 286 GLU A N 1
ATOM 2197 C CA . GLU A 1 286 ? 1.836 -1.502 2.167 1.00 81.12 286 GLU A CA 1
ATOM 2198 C C . GLU A 1 286 ? 0.745 -1.117 1.158 1.00 81.12 286 GLU A C 1
ATOM 2200 O O . GLU A 1 286 ? 1.014 -0.491 0.130 1.00 81.12 286 GLU A O 1
ATOM 2205 N N . GLY A 1 287 ? -0.516 -1.460 1.438 1.00 83.62 287 GLY A N 1
ATOM 2206 C CA . GLY A 1 287 ? -1.595 -1.260 0.463 1.00 83.62 287 GLY A CA 1
ATOM 2207 C C . GLY A 1 287 ? -1.851 0.195 0.072 1.00 83.62 287 GLY A C 1
ATOM 2208 O O . GLY A 1 287 ? -2.321 0.442 -1.034 1.00 83.62 287 GLY A O 1
ATOM 2209 N N . VAL A 1 288 ? -1.487 1.179 0.906 1.00 84.19 288 VAL A N 1
ATOM 2210 C CA . VAL A 1 288 ? -1.565 2.597 0.503 1.00 84.19 288 VAL A CA 1
ATOM 2211 C C . VAL A 1 288 ? -0.551 2.913 -0.599 1.00 84.19 288 VAL A C 1
ATOM 2213 O O . VAL A 1 288 ? -0.907 3.556 -1.586 1.00 84.19 288 VAL A O 1
ATOM 2216 N N . VAL A 1 289 ? 0.693 2.442 -0.467 1.00 87.31 289 VAL A N 1
ATOM 2217 C CA . VAL A 1 289 ? 1.729 2.621 -1.497 1.00 87.31 289 VAL A CA 1
ATOM 2218 C C . VAL A 1 289 ? 1.357 1.828 -2.748 1.00 87.31 289 VAL A C 1
ATOM 2220 O O . VAL A 1 289 ? 1.432 2.374 -3.847 1.00 87.31 289 VAL A O 1
ATOM 2223 N N . ALA A 1 290 ? 0.870 0.592 -2.585 1.00 91.31 290 ALA A N 1
ATOM 2224 C CA . ALA A 1 290 ? 0.393 -0.232 -3.691 1.00 91.31 290 ALA A CA 1
ATOM 2225 C C . ALA A 1 290 ? -0.743 0.455 -4.466 1.00 91.31 290 ALA A C 1
ATOM 2227 O O . ALA A 1 290 ? -0.670 0.564 -5.687 1.00 91.31 290 ALA A O 1
ATOM 2228 N N . GLY A 1 291 ? -1.745 0.999 -3.768 1.00 91.19 291 GLY A N 1
ATOM 2229 C CA . GLY A 1 291 ? -2.860 1.724 -4.381 1.00 91.19 291 GLY A CA 1
ATOM 2230 C C . GLY A 1 291 ? -2.429 3.016 -5.084 1.00 91.19 291 GLY A C 1
ATOM 2231 O O . GLY A 1 291 ? -2.883 3.304 -6.191 1.00 91.19 291 GLY A O 1
ATOM 2232 N N . LEU A 1 292 ? -1.507 3.786 -4.492 1.00 91.69 292 LEU A N 1
ATOM 2233 C CA . LEU A 1 292 ? -0.937 4.973 -5.145 1.00 91.69 292 LEU A CA 1
ATOM 2234 C C . LEU A 1 292 ? -0.155 4.605 -6.413 1.00 91.69 292 LEU A C 1
ATOM 2236 O O . LEU A 1 292 ? -0.301 5.273 -7.437 1.00 91.69 292 LEU A O 1
ATOM 2240 N N . ALA A 1 293 ? 0.649 3.544 -6.359 1.00 95.44 293 ALA A N 1
ATOM 2241 C CA . ALA A 1 293 ? 1.398 3.048 -7.504 1.00 95.44 293 ALA A CA 1
ATOM 2242 C C . ALA A 1 293 ? 0.458 2.528 -8.606 1.00 95.44 293 ALA A C 1
ATOM 2244 O O . ALA A 1 293 ? 0.615 2.922 -9.758 1.00 95.44 293 ALA A O 1
ATOM 2245 N N . LEU A 1 294 ? -0.582 1.760 -8.265 1.00 95.81 294 LEU A N 1
ATOM 2246 C CA . LEU A 1 294 ? -1.613 1.300 -9.205 1.00 95.81 294 LEU A CA 1
ATOM 2247 C C . LEU A 1 294 ? -2.333 2.453 -9.899 1.00 95.81 294 LEU A C 1
ATOM 2249 O O . LEU A 1 294 ? -2.521 2.415 -11.114 1.00 95.81 294 LEU A O 1
ATOM 2253 N N . LYS A 1 295 ? -2.666 3.520 -9.167 1.00 94.62 295 LYS A N 1
ATOM 2254 C CA . LYS A 1 295 ? -3.233 4.729 -9.773 1.00 94.62 295 LYS A CA 1
ATOM 2255 C C . LYS A 1 295 ? -2.296 5.323 -10.828 1.00 94.62 295 LYS A C 1
ATOM 2257 O O . LYS A 1 295 ? -2.754 5.679 -11.910 1.00 94.62 295 LYS A O 1
ATOM 2262 N N . ILE A 1 296 ? -0.989 5.368 -10.554 1.00 96.12 296 ILE A N 1
ATOM 2263 C CA . ILE A 1 296 ? 0.017 5.814 -11.531 1.00 96.12 296 ILE A CA 1
ATOM 2264 C C . ILE A 1 296 ? 0.043 4.888 -12.754 1.00 96.12 296 ILE A C 1
ATOM 2266 O O . ILE A 1 296 ? 0.136 5.388 -13.876 1.00 96.12 296 ILE A O 1
ATOM 2270 N N . VAL A 1 297 ? -0.063 3.567 -12.562 1.00 97.12 297 VAL A N 1
ATOM 2271 C CA . VAL A 1 297 ? -0.141 2.610 -13.678 1.00 97.12 297 VAL A CA 1
ATOM 2272 C C . VAL A 1 297 ? -1.347 2.916 -14.558 1.00 97.12 297 VAL A C 1
ATOM 2274 O O . VAL A 1 297 ? -1.183 3.094 -15.760 1.00 97.12 297 VAL A O 1
ATOM 2277 N N . MET A 1 298 ? -2.535 3.045 -13.964 1.00 95.19 298 MET A N 1
ATOM 2278 C CA . MET A 1 298 ? -3.786 3.265 -14.696 1.00 95.19 298 MET A CA 1
ATOM 2279 C C . MET A 1 298 ? -3.839 4.637 -15.383 1.00 95.19 298 MET A C 1
ATOM 2281 O O . MET A 1 298 ? -4.417 4.761 -16.461 1.00 95.19 298 MET A O 1
ATOM 2285 N N . GLU A 1 299 ? -3.211 5.665 -14.803 1.00 95.62 299 GLU A N 1
ATOM 2286 C CA . GLU A 1 299 ? -3.038 6.976 -15.443 1.00 95.62 299 GLU A CA 1
ATOM 2287 C C . GLU A 1 299 ? -2.061 6.922 -16.632 1.00 95.62 299 GLU A C 1
ATOM 2289 O O . GLU A 1 299 ? -2.268 7.613 -17.631 1.00 95.62 299 GLU A O 1
ATOM 2294 N N . ALA A 1 300 ? -0.993 6.120 -16.540 1.00 95.69 300 ALA A N 1
ATOM 2295 C CA . ALA A 1 300 ? 0.023 5.996 -17.587 1.00 95.69 300 ALA A CA 1
ATOM 2296 C C . ALA A 1 300 ? -0.385 5.040 -18.723 1.00 95.69 300 ALA A C 1
ATOM 2298 O O . ALA A 1 300 ? -0.081 5.308 -19.886 1.00 95.69 300 ALA A O 1
ATOM 2299 N N . ASN A 1 301 ? -1.068 3.943 -18.394 1.00 94.88 301 ASN A N 1
ATOM 2300 C CA . ASN A 1 301 ? -1.585 2.938 -19.316 1.00 94.88 301 ASN A CA 1
ATOM 2301 C C . ASN A 1 301 ? -2.921 2.359 -18.791 1.00 94.88 301 ASN A C 1
ATOM 2303 O O . ASN A 1 301 ? -2.919 1.394 -18.024 1.00 94.88 301 ASN A O 1
ATOM 2307 N N . PRO A 1 302 ? -4.074 2.887 -19.244 1.00 91.12 302 PRO A N 1
ATOM 2308 C CA . PRO A 1 302 ? -5.393 2.405 -18.820 1.00 91.12 302 PRO A CA 1
ATOM 2309 C C . PRO A 1 302 ? -5.715 0.950 -19.201 1.00 91.12 302 PRO A C 1
ATOM 2311 O O . PRO A 1 302 ? -6.685 0.397 -18.692 1.00 91.12 302 PRO A O 1
ATOM 2314 N N . LEU A 1 303 ? -4.946 0.347 -20.116 1.00 88.81 303 LEU A N 1
ATOM 2315 C CA . LEU A 1 303 ? -5.135 -1.023 -20.611 1.00 88.81 303 LEU A CA 1
ATOM 2316 C C . LEU A 1 303 ? -4.158 -2.020 -19.961 1.00 88.81 303 LEU A C 1
ATOM 2318 O O . LEU A 1 303 ? -3.898 -3.084 -20.513 1.00 88.81 303 LEU A O 1
ATOM 2322 N N . HIS A 1 304 ? -3.563 -1.674 -18.818 1.00 92.19 304 HIS A N 1
ATOM 2323 C CA . HIS A 1 304 ? -2.610 -2.546 -18.137 1.00 92.19 304 HIS A CA 1
ATOM 2324 C C . HIS A 1 304 ? -3.328 -3.668 -17.361 1.00 92.19 304 HIS A C 1
ATOM 2326 O O . HIS A 1 304 ? -3.635 -3.529 -16.176 1.00 92.19 304 HIS A O 1
ATOM 2332 N N . ASP A 1 305 ? -3.562 -4.809 -18.014 1.00 88.88 305 ASP A N 1
ATOM 2333 C CA . ASP A 1 305 ? -4.387 -5.913 -17.490 1.00 88.88 305 ASP A CA 1
ATOM 2334 C C . ASP A 1 305 ? -3.978 -6.400 -16.090 1.00 88.88 305 ASP A C 1
ATOM 2336 O O . ASP A 1 305 ? -4.815 -6.540 -15.198 1.00 88.88 305 ASP A O 1
ATOM 2340 N N . LEU A 1 306 ? -2.677 -6.597 -15.855 1.00 89.69 306 LEU A N 1
ATOM 2341 C CA . LEU A 1 306 ? -2.171 -7.037 -14.551 1.00 89.69 306 LEU A CA 1
ATOM 2342 C C . LEU A 1 306 ? -2.446 -6.030 -13.427 1.00 89.69 306 LEU A C 1
ATOM 2344 O O . LEU A 1 306 ? -2.649 -6.424 -12.280 1.00 89.69 306 LEU A O 1
ATOM 2348 N N . ALA A 1 307 ? -2.472 -4.736 -13.748 1.00 93.56 307 ALA A N 1
ATOM 2349 C CA . ALA A 1 307 ? -2.710 -3.698 -12.754 1.00 93.56 307 ALA A CA 1
ATOM 2350 C C . ALA A 1 307 ? -4.187 -3.666 -12.368 1.00 93.56 307 ALA A C 1
ATOM 2352 O O . ALA A 1 307 ? -4.500 -3.518 -11.195 1.00 93.56 307 ALA A O 1
ATOM 2353 N N . VAL A 1 308 ? -5.089 -3.909 -13.325 1.00 91.44 308 VAL A N 1
ATOM 2354 C CA . VAL A 1 308 ? -6.520 -4.082 -13.044 1.00 91.44 308 VAL A CA 1
ATOM 2355 C C . VAL A 1 308 ? -6.759 -5.273 -12.113 1.00 91.44 308 VAL A C 1
ATOM 2357 O O . VAL A 1 308 ? -7.579 -5.182 -11.201 1.00 91.44 308 VAL A O 1
ATOM 2360 N N . LEU A 1 309 ? -6.057 -6.391 -12.314 1.00 91.12 309 LEU A N 1
ATOM 2361 C CA . LEU A 1 309 ? -6.189 -7.559 -11.439 1.00 91.12 309 LEU A CA 1
ATOM 2362 C C . LEU A 1 309 ? -5.626 -7.303 -10.040 1.00 91.12 309 LEU A C 1
ATOM 2364 O O . LEU A 1 309 ? -6.291 -7.631 -9.060 1.00 91.12 309 LEU A O 1
ATOM 2368 N N . LEU A 1 310 ? -4.439 -6.697 -9.940 1.00 92.81 310 LEU A N 1
ATOM 2369 C CA . LEU A 1 310 ? -3.846 -6.364 -8.646 1.00 92.81 310 LEU A CA 1
ATOM 2370 C C . LEU A 1 310 ? -4.684 -5.325 -7.888 1.00 92.81 310 LEU A C 1
ATOM 2372 O O . LEU A 1 310 ? -4.864 -5.457 -6.682 1.00 92.81 310 LEU A O 1
ATOM 2376 N N . ASP A 1 311 ? -5.248 -4.334 -8.583 1.00 90.19 311 ASP A N 1
ATOM 2377 C CA . ASP A 1 311 ? -6.175 -3.368 -7.989 1.00 90.19 311 ASP A CA 1
ATOM 2378 C C . ASP A 1 311 ? -7.426 -4.061 -7.448 1.00 90.19 311 ASP A C 1
ATOM 2380 O O . ASP A 1 311 ? -7.789 -3.857 -6.294 1.00 90.19 311 ASP A O 1
ATOM 2384 N N . ARG A 1 312 ? -8.030 -4.989 -8.199 1.00 87.62 312 ARG A N 1
ATOM 2385 C CA . ARG A 1 312 ? -9.151 -5.793 -7.682 1.00 87.62 312 ARG A CA 1
ATOM 2386 C C . ARG A 1 312 ? -8.756 -6.633 -6.472 1.00 87.62 312 ARG A C 1
ATOM 2388 O O . ARG A 1 312 ? -9.518 -6.685 -5.510 1.00 87.62 312 ARG A O 1
ATOM 2395 N N . ALA A 1 313 ? -7.580 -7.259 -6.494 1.00 87.50 313 ALA A N 1
ATOM 2396 C CA . ALA A 1 313 ? -7.061 -8.009 -5.354 1.00 87.50 313 ALA A CA 1
ATOM 2397 C C . ALA A 1 313 ? -6.877 -7.108 -4.120 1.00 87.50 313 ALA A C 1
ATOM 2399 O O . ALA A 1 313 ? -7.177 -7.527 -3.000 1.00 87.50 313 ALA A O 1
ATOM 2400 N N . LEU A 1 314 ? -6.436 -5.862 -4.318 1.00 86.38 314 LEU A N 1
ATOM 2401 C CA . LEU A 1 314 ? -6.310 -4.855 -3.266 1.00 86.38 314 LEU A CA 1
ATOM 2402 C C . LEU A 1 314 ? -7.676 -4.433 -2.720 1.00 86.38 314 LEU A C 1
ATOM 2404 O O . LEU A 1 314 ? -7.875 -4.497 -1.510 1.00 86.38 314 LEU A O 1
ATOM 2408 N N . GLN A 1 315 ? -8.631 -4.084 -3.586 1.00 82.44 315 GLN A N 1
ATOM 2409 C CA . GLN A 1 315 ? -9.983 -3.680 -3.176 1.00 82.44 315 GLN A CA 1
ATOM 2410 C C . GLN A 1 315 ? -10.737 -4.811 -2.465 1.00 82.44 315 GLN A C 1
ATOM 2412 O O . GLN A 1 315 ? -11.467 -4.580 -1.505 1.00 82.44 315 GLN A O 1
ATOM 2417 N N . MET A 1 316 ? -10.533 -6.059 -2.893 1.00 77.81 316 MET A N 1
ATOM 2418 C CA . MET A 1 316 ? -11.109 -7.229 -2.230 1.00 77.81 316 MET A CA 1
ATOM 2419 C C . MET A 1 316 ? -10.379 -7.598 -0.930 1.00 77.81 316 MET A C 1
ATOM 2421 O O . MET A 1 316 ? -10.886 -8.413 -0.160 1.00 77.81 316 MET A O 1
ATOM 2425 N N . GLY A 1 317 ? -9.217 -7.008 -0.647 1.00 76.69 317 GLY A N 1
ATOM 2426 C CA . GLY A 1 317 ? -8.427 -7.334 0.537 1.00 76.69 317 GLY A CA 1
ATOM 2427 C C . GLY A 1 317 ? -7.916 -8.775 0.532 1.00 76.69 317 GLY A C 1
ATOM 2428 O O . GLY A 1 317 ? -7.914 -9.414 1.587 1.00 76.69 317 GLY A O 1
ATOM 2429 N N . ILE A 1 318 ? -7.528 -9.287 -0.646 1.00 82.94 318 ILE A N 1
ATOM 2430 C CA . ILE A 1 318 ? -6.791 -10.554 -0.769 1.00 82.94 318 ILE A CA 1
ATOM 2431 C C . ILE A 1 318 ? -5.491 -10.423 0.036 1.00 82.94 318 ILE A C 1
ATOM 2433 O O . ILE A 1 318 ? -4.887 -9.350 0.098 1.00 82.94 318 ILE A O 1
ATOM 2437 N N . SER A 1 319 ? -5.088 -11.487 0.731 1.00 78.25 319 SER A N 1
ATOM 2438 C CA . SER A 1 319 ? -3.926 -11.397 1.615 1.00 78.25 319 SER A CA 1
ATOM 2439 C C . SER A 1 319 ? -2.607 -11.340 0.820 1.00 78.25 319 SER A C 1
ATOM 2441 O O . SER A 1 319 ? -2.486 -12.008 -0.212 1.00 78.25 319 SER A O 1
ATOM 2443 N N . PRO A 1 320 ? -1.582 -10.600 1.293 1.00 85.00 320 PRO A N 1
ATOM 2444 C CA . PRO A 1 320 ? -0.264 -10.582 0.654 1.00 85.00 320 PRO A CA 1
ATOM 2445 C C . PRO A 1 320 ? 0.356 -11.975 0.480 1.00 85.00 320 PRO A C 1
ATOM 2447 O O . PRO A 1 320 ? 0.961 -12.245 -0.554 1.00 85.00 320 PRO A O 1
ATOM 2450 N N . ASP A 1 321 ? 0.169 -12.874 1.452 1.00 82.62 321 ASP A N 1
ATOM 2451 C CA . ASP A 1 321 ? 0.693 -14.248 1.411 1.00 82.62 321 ASP A CA 1
ATOM 2452 C C . ASP A 1 321 ? 0.043 -15.094 0.313 1.00 82.62 321 ASP A C 1
ATOM 2454 O O . ASP A 1 321 ? 0.698 -15.916 -0.332 1.00 82.62 321 ASP A O 1
ATOM 2458 N N . GLU A 1 322 ? -1.245 -14.877 0.069 1.00 83.44 322 GLU A N 1
ATOM 2459 C CA . GLU A 1 322 ? -1.980 -15.548 -0.994 1.00 83.44 322 GLU A CA 1
ATOM 2460 C C . GLU A 1 322 ? -1.494 -15.076 -2.364 1.00 83.44 322 GLU A C 1
ATOM 2462 O O . GLU A 1 322 ? -1.088 -15.900 -3.181 1.00 83.44 322 GLU A O 1
ATOM 2467 N N . VAL A 1 323 ? -1.393 -13.760 -2.586 1.00 88.44 323 VAL A N 1
ATOM 2468 C CA . VAL A 1 323 ? -0.834 -13.217 -3.838 1.00 88.44 323 VAL A CA 1
ATOM 2469 C C . VAL A 1 323 ? 0.622 -13.644 -4.033 1.00 88.44 323 VAL A C 1
ATOM 2471 O O . VAL A 1 323 ? 1.007 -14.001 -5.147 1.00 88.44 323 VAL A O 1
ATOM 2474 N N . ARG A 1 324 ? 1.425 -13.691 -2.960 1.00 88.62 324 ARG A N 1
ATOM 2475 C CA . ARG A 1 324 ? 2.795 -14.225 -2.992 1.00 88.62 324 ARG A CA 1
ATOM 2476 C C . ARG A 1 324 ? 2.808 -15.666 -3.480 1.00 88.62 324 ARG A C 1
ATOM 2478 O O . ARG A 1 324 ? 3.604 -16.004 -4.349 1.00 88.62 324 ARG A O 1
ATOM 2485 N N . SER A 1 325 ? 1.934 -16.502 -2.926 1.00 86.81 325 SER A N 1
ATOM 2486 C CA . SER A 1 325 ? 1.843 -17.918 -3.281 1.00 86.81 325 SER A CA 1
ATOM 2487 C C . SER A 1 325 ? 1.465 -18.088 -4.752 1.00 86.81 325 SER A C 1
ATOM 2489 O O . SER A 1 325 ? 2.121 -18.844 -5.463 1.00 86.81 325 SER A O 1
ATOM 2491 N N . LEU A 1 326 ? 0.476 -17.334 -5.240 1.00 87.81 326 LEU A N 1
ATOM 2492 C CA . LEU A 1 326 ? 0.073 -17.366 -6.651 1.00 87.81 326 LEU A CA 1
ATOM 2493 C C . LEU A 1 326 ? 1.205 -16.929 -7.583 1.00 87.81 326 LEU A C 1
ATOM 2495 O O . LEU A 1 326 ? 1.429 -17.563 -8.615 1.00 87.81 326 LEU A O 1
ATOM 2499 N N . LEU A 1 327 ? 1.944 -15.885 -7.206 1.00 88.12 327 LEU A N 1
ATOM 2500 C CA . LEU A 1 327 ? 3.082 -15.404 -7.978 1.00 88.12 327 LEU A CA 1
ATOM 2501 C C . LEU A 1 327 ? 4.217 -16.437 -8.015 1.00 88.12 327 LEU A C 1
ATOM 2503 O O . LEU A 1 327 ? 4.695 -16.771 -9.094 1.00 88.12 327 LEU A O 1
ATOM 2507 N N . VAL A 1 328 ? 4.610 -16.991 -6.863 1.00 87.19 328 VAL A N 1
ATOM 2508 C CA . VAL A 1 328 ? 5.664 -18.019 -6.766 1.00 87.19 328 VAL A CA 1
ATOM 2509 C C . VAL A 1 328 ? 5.305 -19.252 -7.591 1.00 87.19 328 VAL A C 1
ATOM 2511 O O . VAL A 1 328 ? 6.127 -19.721 -8.373 1.00 87.19 328 VAL A O 1
ATOM 2514 N N . MET A 1 329 ? 4.070 -19.746 -7.483 1.00 83.44 329 MET A N 1
ATOM 2515 C CA . MET A 1 329 ? 3.615 -20.888 -8.281 1.00 83.44 329 MET A CA 1
ATOM 2516 C C . MET A 1 329 ? 3.622 -20.588 -9.783 1.00 83.44 329 MET A C 1
ATOM 2518 O O . MET A 1 329 ? 3.918 -21.474 -10.582 1.00 83.44 329 MET A O 1
ATOM 2522 N N . SER A 1 330 ? 3.314 -19.350 -10.174 1.00 82.94 330 SER A N 1
ATOM 2523 C CA . SER A 1 330 ? 3.343 -18.928 -11.578 1.00 82.94 330 SER A CA 1
ATOM 2524 C C . SER A 1 330 ? 4.765 -18.830 -12.128 1.00 82.94 330 SER A C 1
ATOM 2526 O O . SER A 1 330 ? 4.980 -19.176 -13.285 1.00 82.94 330 SER A O 1
ATOM 2528 N N . ILE A 1 331 ? 5.728 -18.406 -11.302 1.00 81.25 331 ILE A N 1
ATOM 2529 C CA . ILE A 1 331 ? 7.157 -18.387 -11.646 1.00 81.25 331 ILE A CA 1
ATOM 2530 C C . ILE A 1 331 ? 7.673 -19.817 -11.833 1.00 81.25 331 ILE A C 1
ATOM 2532 O O . ILE A 1 331 ? 8.224 -20.129 -12.881 1.00 81.25 331 ILE A O 1
ATOM 2536 N N . LEU A 1 332 ? 7.428 -20.707 -10.864 1.00 78.69 332 LEU A N 1
ATOM 2537 C CA . LEU A 1 332 ? 7.920 -22.090 -10.919 1.00 78.69 332 LEU A CA 1
ATOM 2538 C C . LEU A 1 332 ? 7.384 -22.862 -12.131 1.00 78.69 332 LEU A C 1
ATOM 2540 O O . LEU A 1 332 ? 8.148 -23.537 -12.808 1.00 78.69 332 LEU A O 1
ATOM 2544 N N . ARG A 1 333 ? 6.093 -22.709 -12.456 1.00 75.69 333 ARG A N 1
ATOM 2545 C CA . ARG A 1 333 ? 5.497 -23.336 -13.650 1.00 75.69 333 ARG A CA 1
ATOM 2546 C C . ARG A 1 333 ? 6.117 -22.848 -14.956 1.00 75.69 333 ARG A C 1
ATOM 2548 O O . ARG A 1 333 ? 6.161 -23.597 -15.924 1.00 75.69 333 ARG A O 1
ATOM 2555 N N . ASN A 1 334 ? 6.531 -21.584 -15.002 1.00 71.62 334 ASN A N 1
ATOM 2556 C CA . ASN A 1 334 ? 7.175 -21.026 -16.181 1.00 71.62 334 ASN A CA 1
ATOM 2557 C C . ASN A 1 334 ? 8.614 -21.551 -16.327 1.00 71.62 334 ASN A C 1
ATOM 2559 O O . ASN A 1 334 ? 9.016 -21.861 -17.442 1.00 71.62 334 ASN A O 1
ATOM 2563 N N . ASP A 1 335 ? 9.346 -21.716 -15.219 1.00 68.75 335 ASP A N 1
ATOM 2564 C CA . ASP A 1 335 ? 10.691 -22.314 -15.213 1.00 68.75 335 ASP A CA 1
ATOM 2565 C C . ASP A 1 335 ? 10.650 -23.805 -15.634 1.00 68.75 335 ASP A C 1
ATOM 2567 O O . ASP A 1 335 ? 11.468 -24.244 -16.443 1.00 68.75 335 ASP A O 1
ATOM 2571 N N . GLU A 1 336 ? 9.669 -24.581 -15.149 1.00 65.00 336 GLU A N 1
ATOM 2572 C CA . GLU A 1 336 ? 9.456 -25.987 -15.551 1.00 65.00 336 GLU A CA 1
ATOM 2573 C C . GLU A 1 336 ? 9.140 -26.105 -17.050 1.00 65.00 336 GLU A C 1
ATOM 2575 O O . GLU A 1 336 ? 9.783 -26.876 -17.758 1.00 65.00 336 GLU A O 1
ATOM 2580 N N . ALA A 1 337 ? 8.226 -25.270 -17.559 1.00 59.94 337 ALA A N 1
ATOM 2581 C CA . ALA A 1 337 ? 7.865 -25.273 -18.975 1.00 59.94 337 ALA A CA 1
ATOM 2582 C C . ALA A 1 337 ? 9.036 -24.895 -19.896 1.00 59.94 337 ALA A C 1
ATOM 2584 O O . ALA A 1 337 ? 9.096 -25.384 -21.017 1.00 59.94 337 ALA A O 1
ATOM 2585 N N . GLN A 1 338 ? 9.957 -24.037 -19.447 1.00 59.16 338 GLN A N 1
ATOM 2586 C CA . GLN A 1 338 ? 11.170 -23.710 -20.205 1.00 59.16 338 GLN A CA 1
ATOM 2587 C C . GLN A 1 338 ? 12.186 -24.860 -20.191 1.00 59.16 338 GLN A C 1
ATOM 2589 O O . GLN A 1 338 ? 12.834 -25.106 -21.207 1.00 59.16 338 GLN A O 1
ATOM 2594 N N . THR A 1 339 ? 12.291 -25.591 -19.077 1.00 56.84 339 THR A N 1
ATOM 2595 C CA . THR A 1 339 ? 13.236 -26.711 -18.918 1.00 56.84 339 THR A CA 1
ATOM 2596 C C . THR A 1 339 ? 12.841 -27.911 -19.783 1.00 56.84 339 THR A C 1
ATOM 2598 O O . THR A 1 339 ? 13.667 -28.378 -20.563 1.00 56.84 339 THR A O 1
ATOM 2601 N N . ASP A 1 340 ? 11.571 -28.334 -19.740 1.00 55.06 340 ASP A N 1
ATOM 2602 C CA . ASP A 1 340 ? 11.051 -29.436 -20.575 1.00 55.06 340 ASP A CA 1
ATOM 2603 C C . ASP A 1 340 ? 11.241 -29.140 -22.074 1.00 55.06 340 ASP A C 1
ATOM 2605 O O . ASP A 1 340 ? 11.537 -30.014 -22.885 1.00 55.06 340 ASP A O 1
ATOM 2609 N N . SER A 1 341 ? 11.120 -27.865 -22.437 1.00 49.38 341 SER A N 1
ATOM 2610 C CA . SER A 1 341 ? 11.230 -27.396 -23.811 1.00 49.38 341 SER A CA 1
ATOM 2611 C C . SER A 1 341 ? 12.663 -27.367 -24.356 1.00 49.38 341 SER A C 1
ATOM 2613 O O . SER A 1 341 ? 12.862 -27.484 -25.563 1.00 49.38 341 SER A O 1
ATOM 2615 N N . ALA A 1 342 ? 13.651 -27.222 -23.468 1.00 49.75 342 ALA A N 1
ATOM 2616 C CA . ALA A 1 342 ? 15.070 -27.267 -23.806 1.00 49.75 342 ALA A CA 1
ATOM 2617 C C . ALA A 1 342 ? 15.589 -28.712 -23.905 1.00 49.75 342 ALA A C 1
ATOM 2619 O O . ALA A 1 342 ? 16.494 -28.977 -24.689 1.00 49.75 342 ALA A O 1
ATOM 2620 N N . GLU A 1 343 ? 15.012 -29.643 -23.137 1.00 48.22 343 GLU A N 1
ATOM 2621 C CA . GLU A 1 343 ? 15.362 -31.067 -23.199 1.00 48.22 343 GLU A CA 1
ATOM 2622 C C . GLU A 1 343 ? 14.811 -31.746 -24.470 1.00 48.22 343 GLU A C 1
ATOM 2624 O O . GLU A 1 343 ? 15.491 -32.596 -25.036 1.00 48.22 343 GLU A O 1
ATOM 2629 N N . GLU A 1 344 ? 13.646 -31.328 -24.988 1.00 51.62 344 GLU A N 1
ATOM 2630 C CA . GLU A 1 344 ? 13.083 -31.871 -26.241 1.00 51.62 344 GLU A CA 1
ATOM 2631 C C . GLU A 1 344 ? 13.826 -31.425 -27.522 1.00 51.62 344 GLU A C 1
ATOM 2633 O O . GLU A 1 344 ? 13.779 -32.140 -28.523 1.00 51.62 344 GLU A O 1
ATOM 2638 N N . GLU A 1 345 ? 14.524 -30.279 -27.532 1.00 47.84 345 GLU A N 1
ATOM 2639 C CA . GLU A 1 345 ? 15.284 -29.813 -28.714 1.00 47.84 345 GLU A CA 1
ATOM 2640 C C . GLU A 1 345 ? 16.657 -30.498 -28.878 1.00 47.84 345 GLU A C 1
ATOM 2642 O O . GLU A 1 345 ? 17.199 -30.509 -29.986 1.00 47.84 345 GLU A O 1
ATOM 2647 N N . ASP A 1 346 ? 17.204 -31.105 -27.818 1.00 49.62 346 ASP A N 1
ATOM 2648 C CA . ASP A 1 346 ? 18.524 -31.763 -27.821 1.00 49.62 346 ASP A CA 1
ATOM 2649 C C . ASP A 1 346 ? 18.455 -33.304 -27.973 1.00 49.62 346 ASP A C 1
ATOM 2651 O O . ASP A 1 346 ? 19.496 -33.960 -28.080 1.00 49.62 346 ASP A O 1
ATOM 2655 N N . ASP A 1 347 ? 17.250 -33.888 -28.038 1.00 46.25 347 ASP A N 1
ATOM 2656 C CA . ASP A 1 347 ? 17.020 -35.345 -27.991 1.00 46.25 347 ASP A CA 1
ATOM 2657 C C . ASP A 1 347 ? 16.738 -36.014 -29.355 1.00 46.25 347 ASP A C 1
ATOM 2659 O O . ASP A 1 347 ? 16.273 -37.154 -29.404 1.00 46.25 347 ASP A O 1
ATOM 2663 N N . ASP A 1 348 ? 17.084 -35.372 -30.478 1.00 51.72 348 ASP A N 1
ATOM 2664 C CA . ASP A 1 348 ? 17.226 -36.071 -31.766 1.00 51.72 348 ASP A CA 1
ATOM 2665 C C . ASP A 1 348 ? 18.645 -36.678 -31.868 1.00 51.72 348 ASP A C 1
ATOM 2667 O O . ASP A 1 348 ? 19.610 -35.983 -32.218 1.00 51.72 348 ASP A O 1
ATOM 2671 N N . PRO A 1 349 ? 18.851 -37.983 -31.581 1.00 47.94 349 PRO A N 1
ATOM 2672 C CA . PRO A 1 349 ? 20.164 -38.591 -31.715 1.00 47.94 349 PRO A CA 1
ATOM 2673 C C . PRO A 1 349 ? 20.620 -38.579 -33.188 1.00 47.94 349 PRO A C 1
ATOM 2675 O O . PRO A 1 349 ? 19.849 -38.914 -34.088 1.00 47.94 349 PRO A O 1
ATOM 2678 N N . PRO A 1 350 ? 21.907 -38.297 -33.475 1.00 48.31 350 PRO A N 1
ATOM 2679 C CA . PRO A 1 350 ? 22.404 -38.003 -34.824 1.00 48.31 350 PRO A CA 1
ATOM 2680 C C . PRO A 1 350 ? 22.517 -39.220 -35.764 1.00 48.31 350 PRO A C 1
ATOM 2682 O O . PRO A 1 350 ? 23.322 -39.196 -36.696 1.00 48.31 350 PRO A O 1
ATOM 2685 N N . TRP A 1 351 ? 21.779 -40.311 -35.536 1.00 53.62 351 TRP A N 1
ATOM 2686 C CA . TRP A 1 351 ? 21.965 -41.554 -36.289 1.00 53.62 351 TRP A CA 1
ATOM 2687 C C . TRP A 1 351 ? 20.752 -42.113 -37.035 1.00 53.62 351 TRP A C 1
ATOM 2689 O O . TRP A 1 351 ? 20.958 -43.087 -37.759 1.00 53.62 351 TRP A O 1
ATOM 2699 N N . ASP A 1 352 ? 19.563 -41.499 -37.027 1.00 50.47 352 ASP A N 1
ATOM 2700 C CA . ASP A 1 352 ? 18.504 -41.956 -37.945 1.00 50.47 352 ASP A CA 1
ATOM 2701 C C . ASP A 1 352 ? 18.594 -41.287 -39.328 1.00 50.47 352 ASP A C 1
ATOM 2703 O O . ASP A 1 352 ? 17.855 -40.379 -39.697 1.00 50.47 352 ASP A O 1
ATOM 2707 N N . THR A 1 353 ? 19.579 -41.731 -40.109 1.00 50.94 353 THR A N 1
ATOM 2708 C CA . THR A 1 353 ? 19.645 -41.499 -41.565 1.00 50.94 353 THR A CA 1
ATOM 2709 C C . THR A 1 353 ? 19.676 -42.823 -42.313 1.00 50.94 353 THR A C 1
ATOM 2711 O O . THR A 1 353 ? 20.345 -42.966 -43.339 1.00 50.94 353 THR A O 1
ATOM 2714 N N . THR A 1 354 ? 18.955 -43.821 -41.807 1.00 47.84 354 THR A N 1
ATOM 2715 C CA . THR A 1 354 ? 18.761 -45.075 -42.531 1.00 47.84 354 THR A CA 1
ATOM 2716 C C . THR A 1 354 ? 17.582 -44.901 -43.486 1.00 47.84 354 THR A C 1
ATOM 2718 O O . THR A 1 354 ? 16.455 -44.756 -43.023 1.00 47.84 354 THR A O 1
ATOM 2721 N N . PRO A 1 355 ? 17.780 -44.901 -44.819 1.00 48.59 355 PRO A N 1
ATOM 2722 C CA . PRO A 1 355 ? 16.651 -44.925 -45.738 1.00 48.59 355 PRO A CA 1
ATOM 2723 C C . PRO A 1 355 ? 15.901 -46.242 -45.527 1.00 48.59 355 PRO A C 1
ATOM 2725 O O . PRO A 1 355 ? 16.533 -47.303 -45.511 1.00 48.59 355 PRO A O 1
ATOM 2728 N N . GLU A 1 356 ? 14.577 -46.177 -45.372 1.00 49.34 356 GLU A N 1
ATOM 2729 C CA . GLU A 1 356 ? 13.721 -47.365 -45.346 1.00 49.34 356 GLU A CA 1
ATOM 2730 C C . GLU A 1 356 ? 14.086 -48.300 -46.516 1.00 49.34 356 GLU A C 1
ATOM 2732 O O . GLU A 1 356 ? 14.203 -47.838 -47.659 1.00 49.34 356 GLU A O 1
ATOM 2737 N N . PRO A 1 357 ? 14.300 -49.606 -46.277 1.00 43.94 357 PRO A N 1
ATOM 2738 C CA . PRO A 1 357 ? 14.590 -50.521 -47.363 1.00 43.94 357 PRO A CA 1
ATOM 2739 C C . PRO A 1 357 ? 13.335 -50.729 -48.221 1.00 43.94 357 PRO A C 1
ATOM 2741 O O . PRO A 1 357 ? 12.273 -51.117 -47.737 1.00 43.94 357 PRO A O 1
ATOM 2744 N N . ASP A 1 358 ? 13.511 -50.482 -49.518 1.00 42.91 358 ASP A N 1
ATOM 2745 C CA . ASP A 1 358 ? 12.560 -50.693 -50.612 1.00 42.91 358 ASP A CA 1
ATOM 2746 C C . ASP A 1 358 ? 11.867 -52.075 -50.505 1.00 42.91 358 ASP A C 1
ATOM 2748 O O . ASP A 1 358 ? 12.555 -53.101 -50.386 1.00 42.91 358 ASP A O 1
ATOM 2752 N N . PRO A 1 359 ? 10.519 -52.158 -50.530 1.00 44.28 359 PRO A N 1
ATOM 2753 C CA . PRO A 1 359 ? 9.782 -53.390 -50.277 1.00 44.28 359 PRO A CA 1
ATOM 2754 C C . PRO A 1 359 ? 9.803 -54.308 -51.502 1.00 44.28 359 PRO A C 1
ATOM 2756 O O . PRO A 1 359 ? 8.779 -54.555 -52.131 1.00 44.28 359 PRO A O 1
ATOM 2759 N N . THR A 1 360 ? 10.958 -54.846 -51.888 1.00 44.72 360 THR A N 1
ATOM 2760 C CA . THR A 1 360 ? 11.021 -55.948 -52.859 1.00 44.72 360 THR A CA 1
ATOM 2761 C C . THR A 1 360 ? 12.275 -56.794 -52.673 1.00 44.72 360 THR A C 1
ATOM 2763 O O . THR A 1 360 ? 13.142 -56.823 -53.538 1.00 44.72 360 THR A O 1
ATOM 2766 N N . THR A 1 361 ? 12.371 -57.561 -51.584 1.00 37.59 361 THR A N 1
ATOM 2767 C CA . THR A 1 361 ? 12.962 -58.914 -51.647 1.00 37.59 361 THR A CA 1
ATOM 2768 C C . THR A 1 361 ? 12.558 -59.749 -50.428 1.00 37.59 361 THR A C 1
ATOM 2770 O O . THR A 1 361 ? 13.099 -59.590 -49.341 1.00 37.59 361 THR A O 1
ATOM 2773 N N . ALA A 1 362 ? 11.615 -60.674 -50.612 1.00 38.28 362 ALA A N 1
ATOM 2774 C CA . ALA A 1 362 ? 11.488 -61.843 -49.741 1.00 38.28 362 ALA A CA 1
ATOM 2775 C C . ALA A 1 362 ? 12.478 -62.922 -50.217 1.00 38.28 362 ALA A C 1
ATOM 2777 O O . ALA A 1 362 ? 12.715 -63.035 -51.426 1.00 38.28 362 ALA A O 1
ATOM 2778 N N . PRO A 1 363 ? 13.000 -63.763 -49.307 1.00 44.66 363 PRO A N 1
ATOM 2779 C CA . PRO A 1 363 ? 12.456 -65.122 -49.308 1.00 44.66 363 PRO A CA 1
ATOM 2780 C C . PRO A 1 363 ? 12.279 -65.787 -47.925 1.00 44.66 363 PRO A C 1
ATOM 2782 O O . PRO A 1 363 ? 13.071 -65.593 -47.012 1.00 44.66 363 PRO A O 1
ATOM 2785 N N . ALA A 1 364 ? 11.216 -66.606 -47.869 1.00 34.03 364 ALA A N 1
ATOM 2786 C CA . ALA A 1 364 ? 11.033 -67.921 -47.222 1.00 34.03 364 ALA A CA 1
ATOM 2787 C C . ALA A 1 364 ? 11.687 -68.177 -45.843 1.00 34.03 364 ALA A C 1
ATOM 2789 O O . ALA A 1 364 ? 12.898 -68.309 -45.730 1.00 34.03 364 ALA A O 1
ATOM 2790 N N . GLN A 1 365 ? 10.883 -68.202 -44.774 1.00 37.00 365 GLN A N 1
ATOM 2791 C CA . GLN A 1 365 ? 10.248 -69.393 -44.158 1.00 37.00 365 GLN A CA 1
ATOM 2792 C C . GLN A 1 365 ? 11.191 -70.279 -43.329 1.00 37.00 365 GLN A C 1
ATOM 2794 O O . GLN A 1 365 ? 11.898 -71.112 -43.877 1.00 37.00 365 GLN A O 1
ATOM 2799 N N . GLU A 1 366 ? 11.024 -70.216 -42.007 1.00 28.92 366 GLU A N 1
ATOM 2800 C CA . GLU A 1 366 ? 10.893 -71.403 -41.154 1.00 28.92 366 GLU A CA 1
ATOM 2801 C C . GLU A 1 366 ? 10.133 -71.021 -39.871 1.00 28.92 366 GLU A C 1
ATOM 2803 O O . GLU A 1 366 ? 10.358 -69.969 -39.279 1.00 28.92 366 GLU A O 1
ATOM 2808 N N . ALA A 1 367 ? 9.172 -71.856 -39.492 1.00 33.31 367 ALA A N 1
ATOM 2809 C CA . ALA A 1 367 ? 8.363 -71.775 -38.278 1.00 33.31 367 ALA A CA 1
ATOM 2810 C C . ALA A 1 367 ? 8.251 -73.203 -37.708 1.00 33.31 367 ALA A C 1
ATOM 2812 O O . ALA A 1 367 ? 8.572 -74.159 -38.417 1.00 33.31 367 ALA A O 1
ATOM 2813 N N . PRO A 1 368 ? 7.605 -73.404 -36.554 1.00 48.78 368 PRO A N 1
ATOM 2814 C CA . PRO A 1 368 ? 7.974 -72.990 -35.201 1.00 48.78 368 PRO A CA 1
ATOM 2815 C C . PRO A 1 368 ? 8.199 -74.244 -34.322 1.00 48.78 368 PRO A C 1
ATOM 2817 O O . PRO A 1 368 ? 7.871 -75.353 -34.744 1.00 48.78 368 PRO A O 1
ATOM 2820 N N . GLN A 1 369 ? 8.711 -74.102 -33.095 1.00 32.81 369 GLN A N 1
ATOM 2821 C CA . GLN A 1 369 ? 8.571 -75.164 -32.086 1.00 32.81 369 GLN A CA 1
ATOM 2822 C C . GLN A 1 369 ? 8.120 -74.615 -30.731 1.00 32.81 369 GLN A C 1
ATOM 2824 O O . GLN A 1 369 ? 8.609 -73.590 -30.258 1.00 32.81 369 GLN A O 1
ATOM 2829 N N . ASP A 1 370 ? 7.138 -75.341 -30.202 1.00 31.81 370 ASP A N 1
ATOM 2830 C CA . ASP A 1 370 ? 6.276 -75.115 -29.049 1.00 31.81 370 ASP A CA 1
ATOM 2831 C C . ASP A 1 370 ? 6.954 -75.335 -27.682 1.00 31.81 370 ASP A C 1
ATOM 2833 O O . ASP A 1 370 ? 7.698 -76.298 -27.512 1.00 31.81 370 ASP A O 1
ATOM 2837 N N . GLU A 1 371 ? 6.546 -74.480 -26.729 1.00 28.98 371 GLU A N 1
ATOM 2838 C CA . GLU A 1 371 ? 6.144 -74.753 -25.324 1.00 28.98 371 GLU A CA 1
ATOM 2839 C C . GLU A 1 371 ? 7.113 -75.413 -24.299 1.00 28.98 371 GLU A C 1
ATOM 2841 O O . GLU A 1 371 ? 8.101 -76.036 -24.682 1.00 28.98 371 GLU A O 1
ATOM 2846 N N . PRO A 1 372 ? 6.836 -75.357 -22.963 1.00 42.38 372 PRO A N 1
ATOM 2847 C CA . PRO A 1 372 ? 5.680 -74.766 -22.264 1.00 42.38 372 PRO A CA 1
ATOM 2848 C C . PRO A 1 372 ? 5.997 -73.831 -21.072 1.00 42.38 372 PRO A C 1
ATOM 2850 O O . PRO A 1 372 ? 7.105 -73.725 -20.553 1.00 42.38 372 PRO A O 1
ATOM 2853 N N . VAL A 1 373 ? 4.905 -73.198 -20.644 1.00 38.97 373 VAL A N 1
ATOM 2854 C CA . VAL A 1 373 ? 4.596 -72.517 -19.379 1.00 38.97 373 VAL A CA 1
ATOM 2855 C C . VAL A 1 373 ? 4.898 -73.383 -18.145 1.00 38.97 373 VAL A C 1
ATOM 2857 O O . VAL A 1 373 ? 4.613 -74.577 -18.171 1.00 38.97 373 VAL A O 1
ATOM 2860 N N . ASP A 1 374 ? 5.311 -72.769 -17.027 1.00 28.23 374 ASP A N 1
ATOM 2861 C CA . ASP A 1 374 ? 4.802 -73.208 -15.720 1.00 28.23 374 ASP A CA 1
ATOM 2862 C C . ASP A 1 374 ? 4.679 -72.062 -14.701 1.00 28.23 374 ASP A C 1
ATOM 2864 O O . ASP A 1 374 ? 5.516 -71.158 -14.621 1.00 28.23 374 ASP A O 1
ATOM 2868 N N . CYS A 1 375 ? 3.581 -72.106 -13.947 1.00 26.75 375 CYS A N 1
ATOM 2869 C CA . CYS A 1 375 ? 3.146 -71.122 -12.968 1.00 26.75 375 CYS A CA 1
ATOM 2870 C C . CYS A 1 375 ? 3.298 -71.667 -11.538 1.00 26.75 375 CYS A C 1
ATOM 2872 O O . CYS A 1 375 ? 2.709 -72.688 -11.202 1.00 26.75 375 CYS A O 1
ATOM 2874 N N . CYS A 1 376 ? 3.907 -70.842 -10.675 1.00 26.69 376 CYS A N 1
ATOM 2875 C CA . CYS A 1 376 ? 3.709 -70.766 -9.214 1.00 26.69 376 CYS A CA 1
ATOM 2876 C C . CYS A 1 376 ? 4.200 -71.969 -8.353 1.00 26.69 376 CYS A C 1
ATOM 2878 O O . CYS A 1 376 ? 4.752 -72.928 -8.872 1.00 26.69 376 CYS A O 1
ATOM 2880 N N . PRO A 1 377 ? 4.045 -71.919 -7.011 1.00 57.28 377 PRO A N 1
ATOM 2881 C CA . PRO A 1 377 ? 4.853 -71.149 -6.047 1.00 57.28 377 PRO A CA 1
ATOM 2882 C C . PRO A 1 377 ? 5.336 -72.049 -4.878 1.00 57.28 377 PRO A C 1
ATOM 2884 O O . PRO A 1 377 ? 4.897 -73.183 -4.796 1.00 57.28 377 PRO A O 1
ATOM 2887 N N . GLU A 1 378 ? 6.179 -71.560 -3.954 1.00 30.00 378 GLU A N 1
ATOM 2888 C CA . GLU A 1 378 ? 6.268 -72.001 -2.531 1.00 30.00 378 GLU A CA 1
ATOM 2889 C C . GLU A 1 378 ? 7.468 -71.303 -1.852 1.00 30.00 378 GLU A C 1
ATOM 2891 O O . GLU A 1 378 ? 8.585 -71.341 -2.349 1.00 30.00 378 GLU A O 1
ATOM 2896 N N . SER A 1 379 ? 7.250 -70.447 -0.849 1.00 32.19 379 SER A N 1
ATOM 2897 C CA . SER A 1 379 ? 7.162 -70.746 0.595 1.00 32.19 379 SER A CA 1
ATOM 2898 C C . SER A 1 379 ? 8.491 -70.505 1.324 1.00 32.19 379 SER A C 1
ATOM 2900 O O . SER A 1 379 ? 9.551 -70.926 0.872 1.00 32.19 379 SER A O 1
ATOM 2902 N N . GLY A 1 380 ? 8.417 -69.813 2.461 1.00 29.06 380 GLY A N 1
ATOM 2903 C CA . GLY A 1 380 ? 9.553 -69.549 3.342 1.00 29.06 380 GLY A CA 1
ATOM 2904 C C . GLY A 1 380 ? 9.173 -68.561 4.438 1.00 29.06 380 GLY A C 1
ATOM 2905 O O . GLY A 1 380 ? 9.325 -67.357 4.263 1.00 29.06 380 GLY A O 1
ATOM 2906 N N . CYS A 1 381 ? 8.600 -69.105 5.509 1.00 28.06 381 CYS A N 1
ATOM 2907 C CA . CYS A 1 381 ? 8.164 -68.440 6.733 1.00 28.06 381 CYS A CA 1
ATOM 2908 C C . CYS A 1 381 ? 9.325 -67.966 7.637 1.00 28.06 381 CYS A C 1
ATOM 2910 O O . CYS A 1 381 ? 10.485 -68.283 7.381 1.00 28.06 381 CYS A O 1
ATOM 2912 N N . ASP A 1 382 ? 8.902 -67.323 8.739 1.00 29.69 382 ASP A N 1
ATOM 2913 C CA . ASP A 1 382 ? 9.559 -67.143 10.053 1.00 29.69 382 ASP A CA 1
ATOM 2914 C C . ASP A 1 382 ? 10.362 -65.829 10.196 1.00 29.69 382 ASP A C 1
ATOM 2916 O O . ASP A 1 382 ? 11.151 -65.475 9.328 1.00 29.69 382 ASP A O 1
ATOM 2920 N N . ASP A 1 383 ? 10.205 -64.965 11.210 1.00 31.31 383 ASP A N 1
ATOM 2921 C CA . ASP A 1 383 ? 9.648 -65.033 12.576 1.00 31.31 383 ASP A CA 1
ATOM 2922 C C . ASP A 1 383 ? 9.206 -63.601 13.001 1.00 31.31 383 ASP A C 1
ATOM 2924 O O . ASP A 1 383 ? 9.849 -62.617 12.641 1.00 31.31 383 ASP A O 1
ATOM 2928 N N . ALA A 1 384 ? 8.015 -63.374 13.573 1.00 30.81 384 ALA A N 1
ATOM 2929 C CA . ALA A 1 384 ? 7.675 -63.330 15.010 1.00 30.81 384 ALA A CA 1
ATOM 2930 C C . ALA A 1 384 ? 8.420 -62.283 15.885 1.00 30.81 384 ALA A C 1
ATOM 2932 O O . ALA A 1 384 ? 9.619 -62.390 16.124 1.00 30.81 384 ALA A O 1
ATOM 2933 N N . GLY A 1 385 ? 7.669 -61.335 16.486 1.00 27.33 385 GLY A N 1
ATOM 2934 C CA . GLY A 1 385 ? 8.165 -60.544 17.628 1.00 27.33 385 GLY A CA 1
ATOM 2935 C C . GLY A 1 385 ? 7.371 -59.303 18.087 1.00 27.33 385 GLY A C 1
ATOM 2936 O O . GLY A 1 385 ? 7.815 -58.196 17.823 1.00 27.33 385 GLY A O 1
ATOM 2937 N N . SER A 1 386 ? 6.307 -59.516 18.887 1.00 27.03 386 SER A N 1
ATOM 2938 C CA . SER A 1 386 ? 5.794 -58.661 20.002 1.00 27.03 386 SER A CA 1
ATOM 2939 C C . SER A 1 386 ? 5.227 -57.255 19.683 1.00 27.03 386 SER A C 1
ATOM 2941 O O . SER A 1 386 ? 5.960 -56.372 19.261 1.00 27.03 386 SER A O 1
ATOM 2943 N N . CYS A 1 387 ? 3.914 -56.986 19.816 1.00 25.44 387 CYS A N 1
ATOM 2944 C CA . CYS A 1 387 ? 3.122 -56.696 21.047 1.00 25.44 387 CYS A CA 1
ATOM 2945 C C . CYS A 1 387 ? 3.710 -55.558 21.904 1.00 25.44 387 CYS A C 1
ATOM 2947 O O . CYS A 1 387 ? 4.901 -55.592 22.189 1.00 25.44 387 CYS A O 1
ATOM 2949 N N . ASP A 1 388 ? 2.995 -54.603 22.499 1.00 25.47 388 ASP A N 1
ATOM 2950 C CA . ASP A 1 388 ? 1.616 -54.075 22.535 1.00 25.47 388 ASP A CA 1
ATOM 2951 C C . ASP A 1 388 ? 1.699 -52.946 23.599 1.00 25.47 388 ASP A C 1
ATOM 2953 O O . ASP A 1 388 ? 2.468 -53.105 24.550 1.00 25.47 388 ASP A O 1
ATOM 2957 N N . ALA A 1 389 ? 0.968 -51.832 23.470 1.00 28.31 389 ALA A N 1
ATOM 2958 C CA . ALA A 1 389 ? 0.560 -50.984 24.608 1.00 28.31 389 ALA A CA 1
ATOM 2959 C C . ALA A 1 389 ? -0.284 -49.780 24.156 1.00 28.31 389 ALA A C 1
ATOM 2961 O O . ALA A 1 389 ? 0.213 -48.704 23.823 1.00 28.31 389 ALA A O 1
ATOM 2962 N N . THR A 1 390 ? -1.595 -49.969 24.249 1.00 26.16 390 THR A N 1
ATOM 2963 C CA . THR A 1 390 ? -2.602 -48.920 24.447 1.00 26.16 390 THR A CA 1
ATOM 2964 C C . THR A 1 390 ? -2.498 -48.349 25.867 1.00 26.16 390 THR A C 1
ATOM 2966 O O . THR A 1 390 ? -2.332 -49.129 26.801 1.00 26.16 390 THR A O 1
ATOM 2969 N N . LEU A 1 391 ? -2.712 -47.038 26.069 1.00 26.61 391 LEU A N 1
ATOM 2970 C CA . LEU A 1 391 ? -3.321 -46.524 27.307 1.00 26.61 391 LEU A CA 1
ATOM 2971 C C . LEU A 1 391 ? -4.045 -45.174 27.121 1.00 26.61 391 LEU A C 1
ATOM 2973 O O . LEU A 1 391 ? -3.629 -44.295 26.372 1.00 26.61 391 LEU A O 1
ATOM 2977 N N . MET A 1 392 ? -5.172 -45.099 27.828 1.00 23.58 392 MET A N 1
ATOM 2978 C CA . MET A 1 392 ? -6.268 -44.129 27.846 1.00 23.58 392 MET A CA 1
ATOM 2979 C C . MET A 1 392 ? -5.979 -42.801 28.576 1.00 23.58 392 MET A C 1
ATOM 2981 O O . MET A 1 392 ? -5.181 -42.755 29.505 1.00 23.58 392 MET A O 1
ATOM 2985 N N . PHE A 1 393 ? -6.767 -41.784 28.185 1.00 26.50 393 PHE A N 1
ATOM 2986 C CA . PHE A 1 393 ? -7.435 -40.718 28.964 1.00 26.50 393 PHE A CA 1
ATOM 2987 C C . PHE A 1 393 ? -6.928 -40.342 30.366 1.00 26.50 393 PHE A C 1
ATOM 2989 O O . PHE A 1 393 ? -6.937 -41.172 31.267 1.00 26.50 393 PHE A O 1
ATOM 2996 N N . LEU A 1 394 ? -6.771 -39.026 30.590 1.00 25.59 394 LEU A N 1
ATOM 2997 C CA . LEU A 1 394 ? -7.155 -38.330 31.832 1.00 25.59 394 LEU A CA 1
ATOM 2998 C C . LEU A 1 394 ? -7.319 -36.810 31.580 1.00 25.59 394 LEU A C 1
ATOM 3000 O O . LEU A 1 394 ? -6.362 -36.127 31.227 1.00 25.59 394 LEU A O 1
ATOM 3004 N N . MET A 1 395 ? -8.540 -36.289 31.776 1.00 31.58 395 MET A N 1
ATOM 3005 C CA . MET A 1 395 ? -8.813 -34.859 32.027 1.00 31.58 395 MET A CA 1
ATOM 3006 C C . MET A 1 395 ? -8.370 -34.471 33.447 1.00 31.58 395 MET A C 1
ATOM 3008 O O . MET A 1 395 ? -8.302 -35.352 34.308 1.00 31.58 395 MET A O 1
ATOM 3012 N N . PRO A 1 396 ? -8.125 -33.174 33.728 1.00 32.09 396 PRO A N 1
ATOM 3013 C CA . PRO A 1 396 ? -8.979 -32.447 34.696 1.00 32.09 396 PRO A CA 1
ATOM 3014 C C . PRO A 1 396 ? -9.045 -30.907 34.413 1.00 32.09 396 PRO A C 1
ATOM 3016 O O . PRO A 1 396 ? -8.640 -30.484 33.334 1.00 32.09 396 PRO A O 1
ATOM 3019 N N . PRO A 1 397 ? -9.535 -30.041 35.330 1.00 32.91 397 PRO A N 1
ATOM 3020 C CA . PRO A 1 397 ? -10.941 -29.680 35.542 1.00 32.91 397 PRO A CA 1
ATOM 3021 C C . PRO A 1 397 ? -11.239 -28.169 35.326 1.00 32.91 397 PRO A C 1
ATOM 3023 O O . PRO A 1 397 ? -10.334 -27.347 35.197 1.00 32.91 397 PRO A O 1
ATOM 3026 N N . GLU A 1 398 ? -12.526 -27.798 35.329 1.00 31.41 398 GLU A N 1
ATOM 3027 C CA . GLU A 1 398 ? -13.018 -26.405 35.361 1.00 31.41 398 GLU A CA 1
ATOM 3028 C C . GLU A 1 398 ? -12.536 -25.607 36.590 1.00 31.41 398 GLU A C 1
ATOM 3030 O O . GLU A 1 398 ? -12.364 -26.177 37.674 1.00 31.41 398 GLU A O 1
ATOM 3035 N N . PRO A 1 399 ? -12.508 -24.263 36.482 1.00 32.50 399 PRO A N 1
ATOM 3036 C CA . PRO A 1 399 ? -12.885 -23.425 37.609 1.00 32.50 399 PRO A CA 1
ATOM 3037 C C . PRO A 1 399 ? -14.014 -22.435 37.282 1.00 32.50 399 PRO A C 1
ATOM 3039 O O . PRO A 1 399 ? -14.077 -21.782 36.242 1.00 32.50 399 PRO A O 1
ATOM 3042 N N . THR A 1 400 ? -14.885 -22.316 38.273 1.00 27.77 400 THR A N 1
ATOM 3043 C CA . THR A 1 400 ? -16.001 -21.388 38.438 1.00 27.77 400 THR A CA 1
ATOM 3044 C C . THR A 1 400 ? -15.606 -19.904 38.443 1.00 27.77 400 THR A C 1
ATOM 3046 O O . THR A 1 400 ? -14.579 -19.522 38.997 1.00 27.77 400 THR A O 1
ATOM 3049 N N . ALA A 1 401 ? -16.524 -19.089 37.917 1.00 29.66 401 ALA A N 1
ATOM 3050 C CA . ALA A 1 401 ? -16.651 -17.628 37.930 1.00 29.66 401 ALA A CA 1
ATOM 3051 C C . ALA A 1 401 ? -15.872 -16.802 38.982 1.00 29.66 401 ALA A C 1
ATOM 3053 O O . ALA A 1 401 ? -16.061 -16.977 40.187 1.00 29.66 401 ALA A O 1
ATOM 3054 N N . ARG A 1 402 ? -15.181 -15.753 38.501 1.00 25.00 402 ARG A N 1
ATOM 3055 C CA . ARG A 1 402 ? -15.240 -14.357 38.994 1.00 25.00 402 ARG A CA 1
ATOM 3056 C C . ARG A 1 402 ? -14.576 -13.402 37.990 1.00 25.00 402 ARG A C 1
ATOM 3058 O O . ARG A 1 402 ? -13.679 -13.784 37.256 1.00 25.00 402 ARG A O 1
ATOM 3065 N N . SER A 1 403 ? -15.103 -12.184 37.952 1.00 32.31 403 SER A N 1
ATOM 3066 C CA . SER A 1 403 ? -14.835 -11.084 37.024 1.00 32.31 403 SER A CA 1
ATOM 3067 C C . SER A 1 403 ? -13.382 -10.601 36.997 1.00 32.31 403 SER A C 1
ATOM 3069 O O . SER A 1 403 ? -12.939 -9.994 37.969 1.00 32.31 403 SER A O 1
ATOM 3071 N N . GLU A 1 404 ? -12.719 -10.736 35.852 1.00 24.67 404 GLU A N 1
ATOM 3072 C CA . GLU A 1 404 ? -11.630 -9.862 35.404 1.00 24.67 404 GLU A CA 1
ATOM 3073 C C . GLU A 1 404 ? -11.763 -9.709 33.883 1.00 24.67 404 GLU A C 1
ATOM 3075 O O . GLU A 1 404 ? -11.910 -10.692 33.158 1.00 24.67 404 GLU A O 1
ATOM 3080 N N . VAL A 1 405 ? -11.803 -8.466 33.403 1.00 27.53 405 VAL A N 1
ATOM 3081 C CA . VAL A 1 405 ? -11.818 -8.143 31.971 1.00 27.53 405 VAL A CA 1
ATOM 3082 C C . VAL A 1 405 ? -10.438 -8.506 31.412 1.00 27.53 405 VAL A C 1
ATOM 3084 O O . VAL A 1 405 ? -9.447 -7.966 31.909 1.00 27.53 405 VAL A O 1
ATOM 3087 N N . PRO A 1 406 ? -10.312 -9.401 30.416 1.00 25.53 406 PRO A N 1
ATOM 3088 C CA . PRO A 1 406 ? -9.006 -9.718 29.865 1.00 25.53 406 PRO A CA 1
ATOM 3089 C C . PRO A 1 406 ? -8.543 -8.560 28.975 1.00 25.53 406 PRO A C 1
ATOM 3091 O O . PRO A 1 406 ? -9.070 -8.337 27.889 1.00 25.53 406 PRO A O 1
ATOM 3094 N N . VAL A 1 407 ? -7.530 -7.828 29.439 1.00 29.28 407 VAL A N 1
ATOM 3095 C CA . VAL A 1 407 ? -6.716 -6.953 28.589 1.00 29.28 407 VAL A CA 1
ATOM 3096 C C . VAL A 1 407 ? -5.874 -7.866 27.695 1.00 29.28 407 VAL A C 1
ATOM 3098 O O . VAL A 1 407 ? -4.964 -8.555 28.163 1.00 29.28 407 VAL A O 1
ATOM 3101 N N . PHE A 1 408 ? -6.225 -7.942 26.411 1.00 36.28 408 PHE A N 1
ATOM 3102 C CA . PHE A 1 408 ? -5.552 -8.815 25.453 1.00 36.28 408 PHE A CA 1
ATOM 3103 C C . PHE A 1 408 ? -4.178 -8.251 25.073 1.00 36.28 408 PHE A C 1
ATOM 3105 O O . PHE A 1 408 ? -4.064 -7.161 24.524 1.00 36.28 408 PHE A O 1
ATOM 3112 N N . SER A 1 409 ? -3.122 -9.026 25.328 1.00 30.61 409 SER A N 1
ATOM 3113 C CA . SER A 1 409 ? -1.802 -8.789 24.738 1.00 30.61 409 SER A CA 1
ATOM 3114 C C . SER A 1 409 ? -1.793 -9.302 23.300 1.00 30.61 409 SER A C 1
ATOM 3116 O O . SER A 1 409 ? -1.989 -10.498 23.090 1.00 30.61 409 SER A O 1
ATOM 3118 N N . ALA A 1 410 ? -1.532 -8.431 22.327 1.00 36.34 410 ALA A N 1
ATOM 3119 C CA . ALA A 1 410 ? -1.421 -8.816 20.923 1.00 36.34 410 ALA A CA 1
ATOM 3120 C C . ALA A 1 410 ? 0.045 -8.824 20.470 1.00 36.34 410 ALA A C 1
ATOM 3122 O O . ALA A 1 410 ? 0.813 -7.914 20.788 1.00 36.34 410 ALA A O 1
ATOM 3123 N N . LEU A 1 411 ? 0.431 -9.852 19.712 1.00 34.47 411 LEU A N 1
ATOM 3124 C CA . LEU A 1 411 ? 1.726 -9.921 19.036 1.00 34.47 411 LEU A CA 1
ATOM 3125 C C . LEU A 1 411 ? 1.569 -9.427 17.590 1.00 34.47 411 LEU A C 1
ATOM 3127 O O . LEU A 1 411 ? 0.790 -9.993 16.820 1.00 34.47 411 LEU A O 1
ATOM 3131 N N . ALA A 1 412 ? 2.318 -8.389 17.226 1.00 37.03 412 ALA A N 1
ATOM 3132 C CA . ALA A 1 412 ? 2.527 -7.937 15.857 1.00 37.03 412 ALA A CA 1
ATOM 3133 C C . ALA A 1 412 ? 3.869 -8.487 15.346 1.00 37.03 412 ALA A C 1
ATOM 3135 O O . ALA A 1 412 ? 4.889 -8.409 16.034 1.00 37.03 412 ALA A O 1
ATOM 3136 N N . LEU A 1 413 ? 3.864 -9.073 14.151 1.00 34.44 413 LEU A N 1
ATOM 3137 C CA . LEU A 1 413 ? 5.072 -9.507 13.454 1.00 34.44 413 LEU A CA 1
ATOM 3138 C C . LEU A 1 413 ? 5.577 -8.353 12.587 1.00 34.44 413 LEU A C 1
ATOM 3140 O O . LEU A 1 413 ? 4.821 -7.814 11.784 1.00 34.44 413 LEU A O 1
ATOM 3144 N N . VAL A 1 414 ? 6.851 -7.992 12.729 1.00 36.28 414 VAL A N 1
ATOM 3145 C CA . VAL A 1 414 ? 7.546 -7.124 11.772 1.00 36.28 414 VAL A CA 1
ATOM 3146 C C . VAL A 1 414 ? 8.750 -7.896 11.244 1.00 36.28 414 VAL A C 1
ATOM 3148 O O . VAL A 1 414 ? 9.755 -8.082 11.931 1.00 36.28 414 VAL A O 1
ATOM 3151 N N . GLY A 1 415 ? 8.606 -8.415 10.028 1.00 28.91 415 GLY A N 1
ATOM 3152 C CA . GLY A 1 415 ? 9.678 -9.057 9.274 1.00 28.91 415 GLY A CA 1
ATOM 3153 C C . GLY A 1 415 ? 9.174 -9.515 7.913 1.00 28.91 415 GLY A C 1
ATOM 3154 O O . GLY A 1 415 ? 8.389 -10.448 7.868 1.00 28.91 415 GLY A O 1
ATOM 3155 N N . SER A 1 416 ? 9.612 -8.868 6.827 1.00 32.62 416 SER A N 1
ATOM 3156 C CA . SER A 1 416 ? 9.303 -9.099 5.389 1.00 32.62 416 SER A CA 1
ATOM 3157 C C . SER A 1 416 ? 7.827 -9.235 4.946 1.00 32.62 416 SER A C 1
ATOM 3159 O O . SER A 1 416 ? 7.528 -9.050 3.772 1.00 32.62 416 SER A O 1
ATOM 3161 N N . SER A 1 417 ? 6.909 -9.513 5.869 1.00 38.69 417 SER A N 1
ATOM 3162 C CA . SER A 1 417 ? 5.462 -9.645 5.716 1.00 38.69 417 SER A CA 1
ATOM 3163 C C . SER A 1 417 ? 4.839 -8.992 6.958 1.00 38.69 417 SER A C 1
ATOM 3165 O O . SER A 1 417 ? 4.601 -9.645 7.975 1.00 38.69 417 SER A O 1
ATOM 3167 N N . GLY A 1 418 ? 4.729 -7.660 6.946 1.00 41.97 418 GLY A N 1
ATOM 3168 C CA . GLY A 1 418 ? 4.029 -6.915 7.999 1.00 41.97 418 GLY A CA 1
ATOM 3169 C C . GLY A 1 418 ? 2.517 -7.182 7.959 1.00 41.97 418 GLY A C 1
ATOM 3170 O O . GLY A 1 418 ? 2.036 -7.812 7.014 1.00 41.97 418 GLY A O 1
ATOM 3171 N N . PRO A 1 419 ? 1.736 -6.715 8.955 1.00 51.75 419 PRO A N 1
ATOM 3172 C CA . PRO A 1 419 ? 0.282 -6.778 8.867 1.00 51.75 419 PRO A CA 1
ATOM 3173 C C . PRO A 1 419 ? -0.172 -6.050 7.599 1.00 51.75 419 PRO A C 1
ATOM 3175 O O . PRO A 1 419 ? 0.136 -4.872 7.417 1.00 51.75 419 PRO A O 1
ATOM 3178 N N . GLY A 1 420 ? -0.873 -6.759 6.712 1.00 48.72 420 GLY A N 1
ATOM 3179 C CA . GLY A 1 420 ? -1.308 -6.200 5.436 1.00 48.72 420 GLY A CA 1
ATOM 3180 C C . GLY A 1 420 ? -2.213 -4.998 5.673 1.00 48.72 420 GLY A C 1
ATOM 3181 O O . GLY A 1 420 ? -3.216 -5.116 6.372 1.00 48.72 420 GLY A O 1
ATOM 3182 N N . VAL A 1 421 ? -1.860 -3.836 5.132 1.00 52.75 421 VAL A N 1
ATOM 3183 C CA . VAL A 1 421 ? -2.716 -2.657 5.162 1.00 52.75 421 VAL A CA 1
ATOM 3184 C C . VAL A 1 421 ? -3.607 -2.686 3.933 1.00 52.75 421 VAL A C 1
ATOM 3186 O O . VAL A 1 421 ? -3.099 -2.542 2.829 1.00 52.75 421 VAL A O 1
ATOM 3189 N N . VAL A 1 422 ? -4.918 -2.850 4.094 1.00 52.94 422 VAL A N 1
ATOM 3190 C CA . VAL A 1 422 ? -5.874 -2.717 2.981 1.00 52.94 422 VAL A CA 1
ATOM 3191 C C . VAL A 1 422 ? -6.470 -1.315 3.026 1.00 52.94 422 VAL A C 1
ATOM 3193 O O . VAL A 1 422 ? -7.003 -0.895 4.056 1.00 52.94 422 VAL A O 1
ATOM 3196 N N . ALA A 1 423 ? -6.355 -0.582 1.919 1.00 53.06 423 ALA A N 1
ATOM 3197 C CA . ALA A 1 423 ? -6.953 0.736 1.756 1.00 53.06 423 ALA A CA 1
ATOM 3198 C C . ALA A 1 423 ? -8.178 0.622 0.844 1.00 53.06 423 ALA A C 1
ATOM 3200 O O . ALA A 1 423 ? -8.029 0.309 -0.334 1.00 53.06 423 ALA A O 1
ATOM 3201 N N . VAL A 1 424 ? -9.365 0.891 1.389 1.00 50.72 424 VAL A N 1
ATOM 3202 C CA . VAL A 1 424 ? -10.598 1.050 0.601 1.00 50.72 424 VAL A CA 1
ATOM 3203 C C . VAL A 1 424 ? -10.915 2.545 0.586 1.00 50.72 424 VAL A C 1
ATOM 3205 O O . VAL A 1 424 ? -11.036 3.167 1.644 1.00 50.72 424 VAL A O 1
ATOM 3208 N N . ASP A 1 425 ? -10.923 3.141 -0.605 1.00 47.38 425 ASP A N 1
ATOM 3209 C CA . ASP A 1 425 ? -11.059 4.587 -0.808 1.00 47.38 425 ASP A CA 1
ATOM 3210 C C . ASP A 1 425 ? -12.450 4.907 -1.373 1.00 47.38 425 ASP A C 1
ATOM 3212 O O . ASP A 1 425 ? -12.834 4.377 -2.414 1.00 47.38 425 ASP A O 1
ATOM 3216 N N . ASP A 1 426 ? -13.182 5.802 -0.707 1.00 42.47 426 ASP A N 1
ATOM 3217 C CA . ASP A 1 426 ? -14.494 6.306 -1.147 1.00 42.47 426 ASP A CA 1
ATOM 3218 C C . ASP A 1 426 ? -14.385 7.641 -1.934 1.00 42.47 426 ASP A C 1
ATOM 3220 O O . ASP A 1 426 ? -15.384 8.292 -2.265 1.00 42.47 426 ASP A O 1
ATOM 3224 N N . GLY A 1 427 ? -13.169 8.095 -2.253 1.00 30.44 427 GLY A N 1
ATOM 3225 C CA . GLY A 1 427 ? -12.880 9.408 -2.827 1.00 30.44 427 GLY A CA 1
ATOM 3226 C C . GLY A 1 427 ? -12.907 9.505 -4.360 1.00 30.44 427 GLY A C 1
ATOM 3227 O O . GLY A 1 427 ? -11.866 9.479 -5.007 1.00 30.44 427 GLY A O 1
ATOM 3228 N N . LEU A 1 428 ? -14.091 9.793 -4.916 1.00 29.97 428 LEU A N 1
ATOM 3229 C CA . LEU A 1 428 ? -14.349 10.465 -6.212 1.00 29.97 428 LEU A CA 1
ATOM 3230 C C . LEU A 1 428 ? -13.908 9.753 -7.511 1.00 29.97 428 LEU A C 1
ATOM 3232 O O . LEU A 1 428 ? -12.912 10.095 -8.147 1.00 29.97 428 LEU A O 1
ATOM 3236 N N . GLY A 1 429 ? -14.802 8.891 -8.002 1.00 24.89 429 GLY A N 1
ATOM 3237 C CA . GLY A 1 429 ? -14.817 8.399 -9.379 1.00 24.89 429 GLY A CA 1
ATOM 3238 C C . GLY A 1 429 ? -16.015 7.490 -9.643 1.00 24.89 429 GLY A C 1
ATOM 3239 O O . GLY A 1 429 ? -15.843 6.295 -9.848 1.00 24.89 429 GLY A O 1
ATOM 3240 N N . PHE A 1 430 ? -17.238 8.034 -9.610 1.00 27.64 430 PHE A N 1
ATOM 3241 C CA . PHE A 1 430 ? -18.446 7.295 -9.997 1.00 27.64 430 PHE A CA 1
ATOM 3242 C C . PHE A 1 430 ? -18.377 6.885 -11.482 1.00 27.64 430 PHE A C 1
ATOM 3244 O O . PHE A 1 430 ? -18.734 7.656 -12.371 1.00 27.64 430 PHE A O 1
ATOM 3251 N N . GLY A 1 431 ? -17.931 5.655 -11.741 1.00 23.11 431 GLY A N 1
ATOM 3252 C CA . GLY A 1 431 ? -18.334 4.836 -12.889 1.00 23.11 431 GLY A CA 1
ATOM 3253 C C . GLY A 1 431 ? -19.408 3.831 -12.441 1.00 23.11 431 GLY A C 1
ATOM 3254 O O . GLY A 1 431 ? -19.484 3.534 -11.250 1.00 23.11 431 GLY A O 1
ATOM 3255 N N . PRO A 1 432 ? -20.288 3.339 -13.331 1.00 22.89 432 PRO A N 1
ATOM 3256 C CA . PRO A 1 432 ? -21.496 2.626 -12.926 1.00 22.89 432 PRO A CA 1
ATOM 3257 C C . PRO A 1 432 ? -21.150 1.252 -12.337 1.00 22.89 432 PRO A C 1
ATOM 3259 O O . PRO A 1 432 ? -20.763 0.341 -13.067 1.00 22.89 432 PRO A O 1
ATOM 3262 N N . TRP A 1 433 ? -21.319 1.095 -11.025 1.00 26.36 433 TRP A N 1
ATOM 3263 C CA . TRP A 1 433 ? -21.277 -0.210 -10.370 1.00 26.36 433 TRP A CA 1
ATOM 3264 C C . TRP A 1 433 ? -22.662 -0.860 -10.445 1.00 26.36 433 TRP A C 1
ATOM 3266 O O . TRP A 1 433 ? -23.674 -0.279 -10.048 1.00 26.36 433 TRP A O 1
ATOM 3276 N N . TYR A 1 434 ? -22.695 -2.054 -11.032 1.00 22.81 434 TYR A N 1
ATOM 3277 C CA . TYR A 1 434 ? -23.884 -2.882 -11.217 1.00 22.81 434 TYR A CA 1
ATOM 3278 C C . TYR A 1 434 ? -24.277 -3.578 -9.902 1.00 22.81 434 TYR A C 1
ATOM 3280 O O . TYR A 1 434 ? -23.395 -4.070 -9.199 1.00 22.81 434 TYR A O 1
ATOM 3288 N N . PRO A 1 435 ? -25.578 -3.714 -9.587 1.00 24.56 435 PRO A N 1
ATOM 3289 C CA . PRO A 1 435 ? -26.036 -4.559 -8.493 1.00 24.56 435 PRO A CA 1
ATOM 3290 C C . PRO A 1 435 ? -26.089 -6.018 -8.977 1.00 24.56 435 PRO A C 1
ATOM 3292 O O . PRO A 1 435 ? -26.909 -6.366 -9.827 1.00 24.56 435 PRO A O 1
ATOM 3295 N N . GLY A 1 436 ? -25.201 -6.872 -8.464 1.00 22.52 436 GLY A N 1
ATOM 3296 C CA . GLY A 1 436 ? -25.125 -8.294 -8.811 1.00 22.52 436 GLY A CA 1
ATOM 3297 C C . GLY A 1 436 ? -25.302 -9.189 -7.587 1.00 22.52 436 GLY A C 1
ATOM 3298 O O . GLY A 1 436 ? -24.507 -9.143 -6.658 1.00 22.52 436 GLY A O 1
ATOM 3299 N N . LEU A 1 437 ? -26.369 -9.982 -7.601 1.00 22.02 437 LEU A N 1
ATOM 3300 C CA . LEU A 1 437 ? -26.781 -10.949 -6.585 1.00 22.02 437 LEU A CA 1
ATOM 3301 C C . LEU A 1 437 ? -25.671 -11.978 -6.265 1.00 22.02 437 LEU A C 1
ATOM 3303 O O . LEU A 1 437 ? -25.040 -12.516 -7.170 1.00 22.02 437 LEU A O 1
ATOM 3307 N N . VAL A 1 438 ? -25.496 -12.285 -4.977 1.00 22.14 438 VAL A N 1
ATOM 3308 C CA . VAL A 1 438 ? -24.572 -13.297 -4.435 1.00 22.14 438 VAL A CA 1
ATOM 3309 C C . VAL A 1 438 ? -24.864 -14.683 -5.023 1.00 22.14 438 VAL A C 1
ATOM 3311 O O . VAL A 1 438 ? -25.954 -15.221 -4.827 1.00 22.14 438 VAL A O 1
ATOM 3314 N N . ALA A 1 439 ? -23.868 -15.292 -5.668 1.00 20.73 439 ALA A N 1
ATOM 3315 C CA . ALA A 1 439 ? -23.809 -16.733 -5.894 1.00 20.73 439 ALA A CA 1
ATOM 3316 C C . ALA A 1 439 ? -22.659 -17.298 -5.051 1.00 20.73 439 ALA A C 1
ATOM 3318 O O . ALA A 1 439 ? -21.502 -16.933 -5.243 1.00 20.73 439 ALA A O 1
ATOM 3319 N N . MET A 1 440 ? -22.997 -18.151 -4.081 1.00 24.39 440 MET A N 1
ATOM 3320 C CA . MET A 1 440 ? -22.014 -18.900 -3.304 1.00 24.39 440 MET A CA 1
ATOM 3321 C C . MET A 1 440 ? -21.363 -19.954 -4.200 1.00 24.39 440 MET A C 1
ATOM 3323 O O . MET A 1 440 ? -22.046 -20.850 -4.692 1.00 24.39 440 MET A O 1
ATOM 3327 N N . ALA A 1 441 ? -20.051 -19.853 -4.377 1.00 21.58 441 ALA A N 1
ATOM 3328 C CA . ALA A 1 441 ? -19.206 -20.951 -4.816 1.00 21.58 441 ALA A CA 1
ATOM 3329 C C . ALA A 1 441 ? -18.128 -21.138 -3.745 1.00 21.58 441 ALA A C 1
ATOM 3331 O O . ALA A 1 441 ? -17.482 -20.173 -3.346 1.00 21.58 441 ALA A O 1
ATOM 3332 N N . ASP A 1 442 ? -18.014 -22.365 -3.249 1.00 24.66 442 ASP A N 1
ATOM 3333 C CA . ASP A 1 442 ? -16.995 -22.828 -2.309 1.00 24.66 442 ASP A CA 1
ATOM 3334 C C . ASP A 1 442 ? -15.724 -23.167 -3.108 1.00 24.66 442 ASP A C 1
ATOM 3336 O O . ASP A 1 442 ? -15.753 -24.128 -3.887 1.00 24.66 442 ASP A O 1
ATOM 3340 N N . PRO A 1 443 ? -14.629 -22.387 -3.016 1.00 29.64 443 PRO A N 1
ATOM 3341 C CA . PRO A 1 443 ? -13.378 -22.768 -3.640 1.00 29.64 443 PRO A CA 1
ATOM 3342 C C . PRO A 1 443 ? -12.651 -23.729 -2.695 1.00 29.64 443 PRO A C 1
ATOM 3344 O O . PRO A 1 443 ? -12.214 -23.359 -1.604 1.00 29.64 443 PRO A O 1
ATOM 3347 N N . GLY A 1 444 ? -12.534 -24.986 -3.125 1.00 24.19 444 GLY A N 1
ATOM 3348 C CA . GLY A 1 444 ? -11.817 -26.031 -2.400 1.00 24.19 444 GLY A CA 1
ATOM 3349 C C . GLY A 1 444 ? -10.433 -25.566 -1.934 1.00 24.19 444 GLY A C 1
ATOM 3350 O O . GLY A 1 444 ? -9.605 -25.120 -2.727 1.00 24.19 444 GLY A O 1
ATOM 3351 N N . ARG A 1 445 ? -10.199 -25.674 -0.622 1.00 33.19 445 ARG A N 1
ATOM 3352 C CA . ARG A 1 445 ? -8.957 -25.295 0.064 1.00 33.19 445 ARG A CA 1
ATOM 3353 C C . ARG A 1 445 ? -7.776 -26.157 -0.380 1.00 33.19 445 ARG A C 1
ATOM 3355 O O . ARG A 1 445 ? -7.820 -27.379 -0.254 1.00 33.19 445 ARG A O 1
ATOM 3362 N N . VAL A 1 446 ? -6.675 -25.508 -0.750 1.00 26.31 446 VAL A N 1
ATOM 3363 C CA . VAL A 1 446 ? -5.337 -26.113 -0.729 1.00 26.31 446 VAL A CA 1
ATOM 3364 C C . VAL A 1 446 ? -4.715 -25.806 0.641 1.00 26.31 446 VAL A C 1
ATOM 3366 O O . VAL A 1 446 ? -4.726 -24.645 1.055 1.00 26.31 446 VAL A O 1
ATOM 3369 N N . PRO A 1 447 ? -4.215 -26.800 1.398 1.00 24.84 447 PRO A N 1
ATOM 3370 C CA . PRO A 1 447 ? -3.517 -26.536 2.651 1.00 24.84 447 PRO A CA 1
ATOM 3371 C C . PRO A 1 447 ? -2.233 -25.744 2.374 1.00 24.84 447 PRO A C 1
ATOM 3373 O O . PRO A 1 447 ? -1.409 -26.154 1.561 1.00 24.84 447 PRO A O 1
ATOM 3376 N N . VAL A 1 448 ? -2.067 -24.611 3.061 1.00 31.72 448 VAL A N 1
ATOM 3377 C CA . VAL A 1 448 ? -0.866 -23.770 2.984 1.00 31.72 448 VAL A CA 1
ATOM 3378 C C . VAL A 1 448 ? 0.288 -24.502 3.673 1.00 31.72 448 VAL A C 1
ATOM 3380 O O . VAL A 1 448 ? 0.470 -24.421 4.887 1.00 31.72 448 VAL A O 1
ATOM 3383 N N . THR A 1 449 ? 1.049 -25.269 2.899 1.00 29.58 449 THR A N 1
ATOM 3384 C CA . THR A 1 449 ? 2.428 -25.640 3.232 1.00 29.58 449 THR A CA 1
ATOM 3385 C C . THR A 1 449 ? 3.329 -24.425 3.010 1.00 29.58 449 THR A C 1
ATOM 3387 O O . THR A 1 449 ? 3.038 -23.622 2.124 1.00 29.58 449 THR A O 1
ATOM 3390 N N . GLU A 1 450 ? 4.404 -24.274 3.797 1.00 32.53 450 GLU A N 1
ATOM 3391 C CA . GLU A 1 450 ? 5.423 -23.232 3.572 1.00 32.53 450 GLU A CA 1
ATOM 3392 C C . GLU A 1 450 ? 5.756 -23.148 2.070 1.00 32.53 450 GLU A C 1
ATOM 3394 O O . GLU A 1 450 ? 6.082 -24.183 1.478 1.00 32.53 450 GLU A O 1
ATOM 3399 N N . PRO A 1 451 ? 5.643 -21.966 1.433 1.00 33.44 451 PRO A N 1
ATOM 3400 C CA . PRO A 1 451 ? 5.928 -21.853 0.015 1.00 33.44 451 PRO A CA 1
ATOM 3401 C C . PRO A 1 451 ? 7.392 -22.244 -0.235 1.00 33.44 451 PRO A C 1
ATOM 3403 O O . PRO A 1 451 ? 8.267 -21.888 0.567 1.00 33.44 451 PRO A O 1
ATOM 3406 N N . PRO A 1 452 ? 7.682 -22.982 -1.321 1.00 34.72 452 PRO A N 1
ATOM 3407 C CA . PRO A 1 452 ? 9.048 -23.333 -1.678 1.00 34.72 452 PRO A CA 1
ATOM 3408 C C . PRO A 1 452 ? 9.893 -22.059 -1.760 1.00 34.72 452 PRO A C 1
ATOM 3410 O O . PRO A 1 452 ? 9.525 -21.082 -2.414 1.00 34.72 452 PRO A O 1
ATOM 3413 N N . ARG A 1 453 ? 11.029 -22.049 -1.056 1.00 38.78 453 ARG A N 1
ATOM 3414 C CA . ARG A 1 453 ? 11.975 -20.935 -1.131 1.00 38.78 453 ARG A CA 1
ATOM 3415 C C . ARG A 1 453 ? 12.623 -20.967 -2.507 1.00 38.78 453 ARG A C 1
ATOM 3417 O O . ARG A 1 453 ? 13.436 -21.848 -2.777 1.00 38.78 453 ARG A O 1
ATOM 3424 N N . ILE A 1 454 ? 12.290 -19.996 -3.352 1.00 42.19 454 ILE A N 1
ATOM 3425 C CA . ILE A 1 454 ? 13.094 -19.695 -4.535 1.00 42.19 454 ILE A CA 1
ATOM 3426 C C . ILE A 1 454 ? 14.469 -19.285 -4.001 1.00 42.19 454 ILE A C 1
ATOM 3428 O O . ILE A 1 454 ? 14.563 -18.342 -3.220 1.00 42.19 454 ILE A O 1
ATOM 3432 N N . ALA A 1 455 ? 15.521 -20.023 -4.350 1.00 33.25 455 ALA A N 1
ATOM 3433 C CA . ALA A 1 455 ? 16.895 -19.573 -4.171 1.00 33.25 455 ALA A CA 1
ATOM 3434 C C . ALA A 1 455 ? 17.294 -18.866 -5.472 1.00 33.25 455 ALA A C 1
ATOM 3436 O O . ALA A 1 455 ? 17.628 -19.552 -6.441 1.00 33.25 455 ALA A O 1
ATOM 3437 N N . PRO A 1 456 ? 17.219 -17.528 -5.565 1.00 40.81 456 PRO A N 1
ATOM 3438 C CA . PRO A 1 456 ? 17.596 -16.863 -6.791 1.00 40.81 456 PRO A CA 1
ATOM 3439 C C . PRO A 1 456 ? 19.122 -16.759 -6.825 1.00 40.81 456 PRO A C 1
ATOM 3441 O O . PRO A 1 456 ? 19.762 -16.234 -5.915 1.00 40.81 456 PRO A O 1
ATOM 3444 N N . GLY A 1 457 ? 19.727 -17.269 -7.896 1.00 39.16 457 GLY A N 1
ATOM 3445 C CA . GLY A 1 457 ? 20.994 -16.708 -8.354 1.00 39.16 457 GLY A CA 1
ATOM 3446 C C . GLY A 1 457 ? 20.746 -15.284 -8.870 1.00 39.16 457 GLY A C 1
ATOM 3447 O O . GLY A 1 457 ? 19.628 -14.993 -9.297 1.00 39.16 457 GLY A O 1
ATOM 3448 N N . PRO A 1 458 ? 21.754 -14.392 -8.860 1.00 46.53 458 PRO A N 1
ATOM 3449 C CA . PRO A 1 458 ? 21.589 -13.043 -9.396 1.00 46.53 458 PRO A CA 1
ATOM 3450 C C . PRO A 1 458 ? 21.087 -13.124 -10.843 1.00 46.53 458 PRO A C 1
ATOM 3452 O O . PRO A 1 458 ? 21.558 -13.984 -11.590 1.00 46.53 458 PRO A O 1
ATOM 3455 N N . LEU A 1 459 ? 20.194 -12.212 -11.252 1.00 49.03 459 LEU A N 1
ATOM 3456 C CA . LEU A 1 459 ? 19.592 -12.141 -12.602 1.00 49.03 459 LEU A CA 1
ATOM 3457 C C . LEU A 1 459 ? 20.605 -12.258 -13.766 1.00 49.03 459 LEU A C 1
ATOM 3459 O O . LEU A 1 459 ? 20.229 -12.577 -14.885 1.00 49.03 459 LEU A O 1
ATOM 3463 N N . GLY A 1 460 ? 21.898 -12.019 -13.514 1.00 34.50 460 GLY A N 1
ATOM 3464 C CA . GLY A 1 460 ? 22.995 -12.186 -14.475 1.00 34.50 460 GLY A CA 1
ATOM 3465 C C . GLY A 1 460 ? 23.751 -13.529 -14.453 1.00 34.50 460 GLY A C 1
ATOM 3466 O O . GLY A 1 460 ? 24.788 -13.614 -15.103 1.00 34.50 460 GLY A O 1
ATOM 3467 N N . ARG A 1 461 ? 23.318 -14.546 -13.688 1.00 39.09 461 ARG A N 1
ATOM 3468 C CA . ARG A 1 461 ? 23.932 -15.898 -13.632 1.00 39.09 461 ARG A CA 1
ATOM 3469 C C . ARG A 1 461 ? 22.984 -17.050 -13.972 1.00 39.09 461 ARG A C 1
ATOM 3471 O O . ARG A 1 461 ? 23.409 -18.200 -13.912 1.00 39.09 461 ARG A O 1
ATOM 3478 N N . ARG A 1 462 ? 21.723 -16.775 -14.308 1.00 45.44 462 ARG A N 1
ATOM 3479 C CA . ARG A 1 462 ? 20.889 -17.770 -14.988 1.00 45.44 462 ARG A CA 1
ATOM 3480 C C . ARG A 1 462 ? 21.405 -17.825 -16.423 1.00 45.44 462 ARG A C 1
ATOM 3482 O O . ARG A 1 462 ? 21.266 -16.850 -17.158 1.00 45.44 462 ARG A O 1
ATOM 3489 N N . ASP A 1 463 ? 22.148 -18.882 -16.752 1.00 34.62 463 ASP A N 1
ATOM 3490 C CA . ASP A 1 463 ? 22.707 -19.061 -18.089 1.00 34.62 463 ASP A CA 1
ATOM 3491 C C . ASP A 1 463 ? 21.570 -18.948 -19.100 1.00 34.62 463 ASP A C 1
ATOM 3493 O O . ASP A 1 463 ? 20.578 -19.662 -19.019 1.00 34.62 463 ASP A O 1
ATOM 3497 N N . ALA A 1 464 ? 21.709 -18.043 -20.065 1.00 36.75 464 ALA A N 1
ATOM 3498 C CA . ALA A 1 464 ? 20.702 -17.834 -21.100 1.00 36.75 464 ALA A CA 1
ATOM 3499 C C . ALA A 1 464 ? 20.477 -19.072 -21.991 1.00 36.75 464 ALA A C 1
ATOM 3501 O O . ALA A 1 464 ? 19.550 -19.071 -22.785 1.00 36.75 464 ALA A O 1
ATOM 3502 N N . ALA A 1 465 ? 21.317 -20.105 -21.861 1.00 35.00 465 ALA A N 1
ATOM 3503 C CA . ALA A 1 465 ? 21.100 -21.419 -22.459 1.00 35.00 465 ALA A CA 1
ATOM 3504 C C . ALA A 1 465 ? 19.984 -22.221 -21.755 1.00 35.00 465 ALA A C 1
ATOM 3506 O O . ALA A 1 465 ? 19.404 -23.097 -22.375 1.00 35.00 465 ALA A O 1
ATOM 3507 N N . ALA A 1 466 ? 19.661 -21.912 -20.493 1.00 39.62 466 ALA A N 1
ATOM 3508 C CA . ALA A 1 466 ? 18.568 -22.541 -19.745 1.00 39.62 466 ALA A CA 1
ATOM 3509 C C . ALA A 1 466 ? 17.205 -21.856 -19.967 1.00 39.62 466 ALA A C 1
ATOM 3511 O O . ALA A 1 466 ? 16.180 -22.399 -19.579 1.00 39.62 466 ALA A O 1
ATOM 3512 N N . LEU A 1 467 ? 17.180 -20.677 -20.602 1.00 41.47 467 LEU A N 1
ATOM 3513 C CA . LEU A 1 467 ? 15.952 -19.979 -21.004 1.00 41.47 467 LEU A CA 1
ATOM 3514 C C . LEU A 1 467 ? 15.496 -20.449 -22.396 1.00 41.47 467 LEU A C 1
ATOM 3516 O O . LEU A 1 467 ? 15.145 -19.621 -23.236 1.00 41.47 467 LEU A O 1
ATOM 3520 N N . GLY A 1 468 ? 15.549 -21.761 -22.656 1.00 36.12 468 GLY A N 1
ATOM 3521 C CA . GLY A 1 468 ? 15.000 -22.358 -23.872 1.00 36.12 468 GLY A CA 1
ATOM 3522 C C . GLY A 1 468 ? 13.552 -21.906 -24.027 1.00 36.12 468 GLY A C 1
ATOM 3523 O O . GLY A 1 468 ? 12.710 -22.176 -23.174 1.00 36.12 468 GLY A O 1
ATOM 3524 N N . ILE A 1 469 ? 13.273 -21.112 -25.061 1.00 42.41 469 ILE A N 1
ATOM 3525 C CA . ILE A 1 469 ? 11.915 -20.654 -25.342 1.00 42.41 469 ILE A CA 1
ATOM 3526 C C . ILE A 1 469 ? 11.314 -21.626 -26.346 1.00 42.41 469 ILE A C 1
ATOM 3528 O O . ILE A 1 469 ? 11.241 -21.330 -27.539 1.00 42.41 469 ILE A O 1
ATOM 3532 N N . SER A 1 470 ? 10.808 -22.748 -25.846 1.00 37.75 470 SER A N 1
ATOM 3533 C CA . SER A 1 470 ? 9.681 -23.413 -26.485 1.00 37.75 470 SER A CA 1
ATOM 3534 C C . SER A 1 470 ? 8.447 -23.311 -25.573 1.00 37.75 470 SER A C 1
ATOM 3536 O O . SER A 1 470 ? 8.473 -23.573 -24.376 1.00 37.75 470 SER A O 1
ATOM 3538 N N . GLY A 1 471 ? 7.353 -22.800 -26.148 1.00 36.66 471 GLY A N 1
ATOM 3539 C CA . GLY A 1 471 ? 5.962 -23.055 -25.746 1.00 36.66 471 GLY A CA 1
ATOM 3540 C C . GLY A 1 471 ? 5.413 -22.600 -24.380 1.00 36.66 471 GLY A C 1
ATOM 3541 O O . GLY A 1 471 ? 4.188 -22.557 -24.249 1.00 36.66 471 GLY A O 1
ATOM 3542 N N . GLY A 1 472 ? 6.232 -22.254 -23.382 1.00 42.06 472 GLY A N 1
ATOM 3543 C CA . GLY A 1 472 ? 5.773 -21.936 -22.022 1.00 42.06 472 GLY A CA 1
ATOM 3544 C C . GLY A 1 472 ? 4.894 -20.679 -21.927 1.00 42.06 472 GLY A C 1
ATOM 3545 O O . GLY A 1 472 ? 5.154 -19.657 -22.565 1.00 42.06 472 GLY A O 1
ATOM 3546 N N . ALA A 1 473 ? 3.824 -20.731 -21.126 1.00 54.75 473 ALA A N 1
ATOM 3547 C CA . ALA A 1 473 ? 2.983 -19.561 -20.877 1.00 54.75 473 ALA A CA 1
ATOM 3548 C C . ALA A 1 473 ? 3.705 -18.570 -19.939 1.00 54.75 473 ALA A C 1
ATOM 3550 O O . ALA A 1 473 ? 4.085 -18.978 -18.843 1.00 54.75 473 ALA A O 1
ATOM 3551 N N . PRO A 1 474 ? 3.832 -17.275 -20.306 1.00 64.69 474 PRO A N 1
ATOM 3552 C CA . PRO A 1 474 ? 4.564 -16.291 -19.507 1.00 64.69 474 PRO A CA 1
ATOM 3553 C C . PRO A 1 474 ? 4.012 -16.193 -18.078 1.00 64.69 474 PRO A C 1
ATOM 3555 O O . PRO A 1 474 ? 2.800 -16.338 -17.876 1.00 64.69 474 PRO A O 1
ATOM 3558 N N . VAL A 1 475 ? 4.875 -15.880 -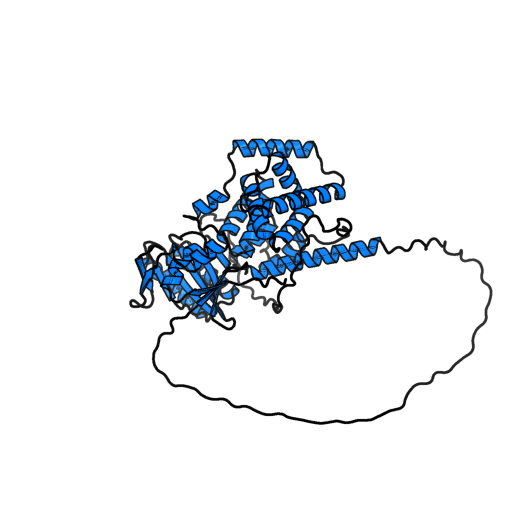17.101 1.00 67.19 475 VAL A N 1
ATOM 3559 C CA . VAL A 1 475 ? 4.511 -15.711 -15.678 1.00 67.19 475 VAL A CA 1
ATOM 3560 C C . VAL A 1 475 ? 3.307 -14.788 -15.536 1.00 67.19 475 VAL A C 1
ATOM 3562 O O . VAL A 1 475 ? 2.391 -15.097 -14.770 1.00 67.19 475 VAL A O 1
ATOM 3565 N N . GLN A 1 476 ? 3.247 -13.703 -16.321 1.00 68.19 476 GLN A N 1
ATOM 3566 C CA . GLN A 1 476 ? 2.074 -12.831 -16.375 1.00 68.19 476 GLN A CA 1
ATOM 3567 C C . GLN A 1 476 ? 0.786 -13.609 -16.648 1.00 68.19 476 GLN A C 1
ATOM 3569 O O . GLN A 1 476 ? -0.180 -13.432 -15.917 1.00 68.19 476 GLN A O 1
ATOM 3574 N N . ARG A 1 477 ? 0.744 -14.447 -17.686 1.00 67.62 477 ARG A N 1
ATOM 3575 C CA . ARG A 1 477 ? -0.482 -15.136 -18.109 1.00 67.62 477 ARG A CA 1
ATOM 3576 C C . ARG A 1 477 ? -0.948 -16.129 -17.048 1.00 67.62 477 ARG A C 1
ATOM 3578 O O . ARG A 1 477 ? -2.116 -16.113 -16.677 1.00 67.62 477 ARG A O 1
ATOM 3585 N N . THR A 1 478 ? -0.025 -16.906 -16.492 1.00 72.44 478 THR A N 1
ATOM 3586 C CA . THR A 1 478 ? -0.330 -17.867 -15.422 1.00 72.44 478 THR A CA 1
ATOM 3587 C C . THR A 1 478 ? -0.800 -17.160 -14.149 1.00 72.44 478 THR A C 1
ATOM 3589 O O . THR A 1 478 ? -1.789 -17.570 -13.541 1.00 72.44 478 THR A O 1
ATOM 3592 N N . THR A 1 479 ? -0.155 -16.044 -13.790 1.00 66.88 479 THR A N 1
ATOM 3593 C CA . THR A 1 479 ? -0.559 -15.219 -12.640 1.00 66.88 479 THR A CA 1
ATOM 3594 C C . THR A 1 479 ? -1.932 -14.588 -12.874 1.00 66.88 479 THR A C 1
ATOM 3596 O O . THR A 1 479 ? -2.746 -14.531 -11.954 1.00 66.88 479 THR A O 1
ATOM 3599 N N . MET A 1 480 ? -2.216 -14.138 -14.103 1.00 68.62 480 MET A N 1
ATOM 3600 C CA . MET A 1 480 ? -3.515 -13.586 -14.490 1.00 68.62 480 MET A CA 1
ATOM 3601 C C . MET A 1 480 ? -4.630 -14.617 -14.339 1.00 68.62 480 MET A C 1
ATOM 3603 O O . MET A 1 480 ? -5.641 -14.304 -13.718 1.00 68.62 480 MET A O 1
ATOM 3607 N N . ASP A 1 481 ? -4.441 -15.832 -14.855 1.00 73.88 481 ASP A N 1
ATOM 3608 C CA . ASP A 1 481 ? -5.440 -16.902 -14.773 1.00 73.88 481 ASP A CA 1
ATOM 3609 C C . ASP A 1 481 ? -5.690 -17.317 -13.317 1.00 73.88 481 ASP A C 1
ATOM 3611 O O . ASP A 1 481 ? -6.836 -17.494 -12.896 1.00 73.88 481 ASP A O 1
ATOM 3615 N N . ALA A 1 482 ? -4.620 -17.402 -12.522 1.00 73.94 482 ALA A N 1
ATOM 3616 C CA . ALA A 1 482 ? -4.702 -17.739 -11.111 1.00 73.94 482 ALA A CA 1
ATOM 3617 C C . ALA A 1 482 ? -5.456 -16.662 -10.319 1.00 73.94 482 ALA A C 1
ATOM 3619 O O . ALA A 1 482 ? -6.445 -16.983 -9.667 1.00 73.94 482 ALA A O 1
ATOM 3620 N N . LEU A 1 483 ? -5.055 -15.387 -10.424 1.00 71.62 483 LEU A N 1
ATOM 3621 C CA . LEU A 1 483 ? -5.744 -14.273 -9.761 1.00 71.62 483 LEU A CA 1
ATOM 3622 C C . LEU A 1 483 ? -7.194 -14.142 -10.237 1.00 71.62 483 LEU A C 1
ATOM 3624 O O . LEU A 1 483 ? -8.079 -13.924 -9.415 1.00 71.62 483 LEU A O 1
ATOM 3628 N N . ALA A 1 484 ? -7.462 -14.313 -11.534 1.00 71.19 484 ALA A N 1
ATOM 3629 C CA . ALA A 1 484 ? -8.814 -14.257 -12.080 1.00 71.19 484 ALA A CA 1
ATOM 3630 C C . ALA A 1 484 ? -9.731 -15.343 -11.500 1.00 71.19 484 ALA A C 1
ATOM 3632 O O . ALA A 1 484 ? -10.912 -15.072 -11.308 1.00 71.19 484 ALA A O 1
ATOM 3633 N N . GLY A 1 485 ? -9.204 -16.524 -11.157 1.00 69.62 485 GLY A N 1
ATOM 3634 C CA . GLY A 1 485 ? -9.965 -17.583 -10.486 1.00 69.62 485 GLY A CA 1
ATOM 3635 C C . GLY A 1 485 ? -10.488 -17.202 -9.094 1.00 69.62 485 GLY A C 1
ATOM 3636 O O . GLY A 1 485 ? -11.505 -17.739 -8.659 1.00 69.62 485 GLY A O 1
ATOM 3637 N N . TYR A 1 486 ? -9.840 -16.249 -8.416 1.00 63.25 486 TYR A N 1
ATOM 3638 C CA . TYR A 1 486 ? -10.299 -15.698 -7.133 1.00 63.25 486 TYR A CA 1
ATOM 3639 C C . TYR A 1 486 ? -11.298 -14.553 -7.293 1.00 63.25 486 TYR A C 1
ATOM 3641 O O . TYR A 1 486 ? -11.976 -14.170 -6.335 1.00 63.25 486 TYR A O 1
ATOM 3649 N N . LEU A 1 487 ? -11.384 -13.979 -8.493 1.00 60.09 487 LEU A N 1
ATOM 3650 C CA . LEU A 1 487 ? -12.280 -12.875 -8.785 1.00 60.09 487 LEU A CA 1
ATOM 3651 C C . LEU A 1 487 ? -13.624 -13.425 -9.283 1.00 60.09 487 LEU A C 1
ATOM 3653 O O . LEU A 1 487 ? -13.657 -14.362 -10.081 1.00 60.09 487 LEU A O 1
ATOM 3657 N N . PRO A 1 488 ? -14.761 -12.841 -8.869 1.00 51.38 488 PRO A N 1
ATOM 3658 C CA . PRO A 1 488 ? -16.040 -13.187 -9.476 1.00 51.38 488 PRO A CA 1
ATOM 3659 C C . PRO A 1 488 ? -15.990 -12.923 -10.995 1.00 51.38 488 PRO A C 1
ATOM 3661 O O . PRO A 1 488 ? -15.357 -11.947 -11.424 1.00 51.38 488 PRO A O 1
ATOM 3664 N N . PRO A 1 489 ? -16.646 -13.761 -11.823 1.00 45.31 489 PRO A N 1
ATOM 3665 C CA . PRO A 1 489 ? -16.607 -13.610 -13.272 1.00 45.31 489 PRO A CA 1
ATOM 3666 C C . PRO A 1 489 ? -17.126 -12.224 -13.683 1.00 45.31 489 PRO A C 1
ATOM 3668 O O . PRO A 1 489 ? -18.081 -11.719 -13.078 1.00 45.31 489 PRO A O 1
ATOM 3671 N N . PRO A 1 490 ? -16.529 -11.586 -14.706 1.00 38.81 490 PRO A N 1
ATOM 3672 C CA . PRO A 1 490 ? -17.037 -10.321 -15.212 1.00 38.81 490 PRO A CA 1
ATOM 3673 C C . PRO A 1 490 ? -18.478 -10.518 -15.693 1.00 38.81 490 PRO A C 1
ATOM 3675 O O . PRO A 1 490 ? -18.755 -11.398 -16.504 1.00 38.81 490 PRO A O 1
ATOM 3678 N N . ILE A 1 491 ? -19.405 -9.702 -15.188 1.00 37.25 491 ILE A N 1
ATOM 3679 C CA . ILE A 1 491 ? -20.797 -9.721 -15.647 1.00 37.25 491 ILE A CA 1
ATOM 3680 C C . ILE A 1 491 ? -20.795 -9.311 -17.123 1.00 37.25 491 ILE A C 1
ATOM 3682 O O . ILE A 1 491 ? -20.445 -8.175 -17.455 1.00 37.25 491 ILE A O 1
ATOM 3686 N N . GLU A 1 492 ? -21.167 -10.237 -18.010 1.00 33.62 492 GLU A N 1
ATOM 3687 C CA . GLU A 1 492 ? -21.332 -9.956 -19.435 1.00 33.62 492 GLU A CA 1
ATOM 3688 C C . GLU A 1 492 ? -22.302 -8.784 -19.616 1.00 33.62 492 GLU A C 1
ATOM 3690 O O . GLU A 1 492 ? -23.440 -8.798 -19.132 1.00 33.62 492 GLU A O 1
ATOM 3695 N N . ARG A 1 493 ? -21.850 -7.743 -20.324 1.00 31.31 493 ARG A N 1
ATOM 3696 C CA . ARG A 1 493 ? -22.718 -6.645 -20.746 1.00 31.31 493 ARG A CA 1
ATOM 3697 C C . ARG A 1 493 ? -23.785 -7.229 -21.669 1.00 31.31 493 ARG A C 1
ATOM 3699 O O . ARG A 1 493 ? -23.503 -7.507 -22.829 1.00 31.31 493 ARG A O 1
ATOM 3706 N N . ARG A 1 494 ? -25.018 -7.385 -21.184 1.00 31.97 494 ARG A N 1
ATOM 3707 C CA . ARG A 1 494 ? -26.165 -7.506 -22.089 1.00 31.97 494 ARG A CA 1
ATOM 3708 C C . ARG A 1 494 ? -26.284 -6.191 -22.847 1.00 31.97 494 ARG A C 1
ATOM 3710 O O . ARG A 1 494 ? -26.570 -5.157 -22.244 1.00 31.97 494 ARG A O 1
ATOM 3717 N N . GLU A 1 495 ? -26.024 -6.233 -24.148 1.00 28.52 495 GLU A N 1
ATOM 3718 C CA . GLU A 1 495 ? -26.331 -5.118 -25.036 1.00 28.52 495 GLU A CA 1
ATOM 3719 C C . GLU A 1 495 ? -27.830 -4.787 -24.933 1.00 28.52 495 GLU A C 1
ATOM 3721 O O . GLU A 1 495 ? -28.658 -5.705 -24.884 1.00 28.52 495 GLU A O 1
ATOM 3726 N N . PRO A 1 496 ? -28.206 -3.501 -24.850 1.00 38.09 496 PRO A N 1
ATOM 3727 C CA . PRO A 1 496 ? -29.607 -3.115 -24.876 1.00 38.09 496 PRO A CA 1
ATOM 3728 C C . PRO A 1 496 ? -30.162 -3.358 -26.286 1.00 38.09 496 PRO A C 1
ATOM 3730 O O . PRO A 1 496 ? -29.727 -2.716 -27.243 1.00 38.09 496 PRO A O 1
ATOM 3733 N N . GLY A 1 497 ? -31.090 -4.312 -26.390 1.00 41.03 497 GLY A N 1
ATOM 3734 C CA . GLY A 1 497 ? -31.909 -4.555 -27.581 1.00 41.03 497 GLY A CA 1
ATOM 3735 C C . GLY A 1 497 ? -33.079 -3.594 -27.718 1.00 41.03 497 GLY A C 1
ATOM 3736 O O . GLY A 1 497 ? -33.490 -3.003 -26.689 1.00 41.03 497 GLY A O 1
#

Foldseek 3Di:
DDPPFDWDKDKDQFVLLVLLLVLLQQQAWDEQKKWKFFWAPDVHTAGFAIEIEHNDDPVCLLVVLVLVLLLNVLSNGQEMEIEGEADPVVVCLVSVVSNCVSCVVVNHHHPFHKYWHTNAFQTKMATPVDRVRIDTRHHSCPRPSVVLCVVVVHHRAHDLVRLLVLLAADDPVLQVVLVVVLVVVCVVDPDDPPLVLLLVLLVLLLVQLVVLVVDVDQDDDDSVSLSSNLVSLVDQQSLLVLLVCLLDPSNSSLLSPLSCSSRRYAAPSNQRSLCSNLLSCQLQQNLSSNVSSLVSNCVRPVPPLSSVLSVVCLSSNPASVLLSLLLLVLSVQLLVVLQVLLVVVVPPPPPPPDDDDDPDDDDDDDDDDDDDDDDDDDDDDDDDDDDDDDDDDDDDDDDDDDDDDDRDIYIFIDGSHGNRYRYDYPPDDDDDDDDDDDDDDDDDDDDDDPRDDDPDDRSNPPPSSSSRDDDGDRSSVSSSVVSVVVPDDPDDDPDDD

Secondary structure (DSSP, 8-state):
-------EEEEE-SHHHHHHHHHHHHSS--SSEEEEEEEEEESEEEEEEEEEEEPPPGGGHHHHHHHHHHHHHHTT-SEEEEEEESS-GGGGHHHHHHHHHHHHTTT-EEEEEEEES-S-TT-EEEESS-TT-EEE---GGGSHHHHHHHHHTPPPPSSHHHHHHHTPPPPHHHHHHHHHHHHHHHHHS----HHHHHHHHHHHHHHHHHHHHS-SSPP---HHHHHHHHHHHTSHHHHHHHHHHHTSTTHHHHHHHHHHHHHHPPTTTTHHHHHHHHHHHHHTTBHHHHHHHHHHHHHH-TT-HHHHHHHHHHHTT--HHHHHHHHHHHHHHHHHHHHHHHHHHS---TT---PPP-S--------------------------------------------------EEEEESSSPPEEEEE--SS---------------PPPP--------PPPTTSS-TTS---SSPPPHHHHHHHHHHHHSPPP-------

Organism: NCBI:txid502181